Protein AF-A0A842NXV5-F1 (afdb_monomer)

Structure (mmCIF, N/CA/C/O backbone):
data_AF-A0A842NXV5-F1
#
_entry.id   AF-A0A842NXV5-F1
#
loop_
_atom_site.group_PDB
_atom_site.id
_atom_site.type_symbol
_atom_site.label_atom_id
_atom_site.label_alt_id
_atom_site.label_comp_id
_atom_site.label_asym_id
_atom_site.label_entity_id
_atom_site.label_seq_id
_atom_site.pdbx_PDB_ins_code
_atom_site.Cartn_x
_atom_site.Cartn_y
_atom_site.Cartn_z
_atom_site.occupancy
_atom_site.B_iso_or_equiv
_atom_site.auth_seq_id
_atom_site.auth_comp_id
_atom_site.auth_asym_id
_atom_site.auth_atom_id
_atom_site.pdbx_PDB_model_num
ATOM 1 N N . MET A 1 1 ? -36.072 -7.459 18.109 1.00 32.50 1 MET A N 1
ATOM 2 C CA . MET A 1 1 ? -36.146 -6.888 19.470 1.00 32.50 1 MET A CA 1
ATOM 3 C C . MET A 1 1 ? -34.776 -7.050 20.112 1.00 32.50 1 MET A C 1
ATOM 5 O O . MET A 1 1 ? -34.122 -8.036 19.777 1.00 32.50 1 MET A O 1
ATOM 9 N N . PRO A 1 2 ? -34.285 -6.100 20.929 1.00 41.03 2 PRO A N 1
ATOM 10 C CA . PRO A 1 2 ? -33.062 -6.326 21.695 1.00 41.03 2 PRO A CA 1
ATOM 11 C C . PRO A 1 2 ? -33.251 -7.568 22.579 1.00 41.03 2 PRO A C 1
ATOM 13 O O . PRO A 1 2 ? -34.332 -7.779 23.116 1.00 41.03 2 PRO A O 1
ATOM 16 N N . TYR A 1 3 ? -32.228 -8.421 22.667 1.00 49.12 3 TYR A N 1
ATOM 17 C CA . TYR A 1 3 ? -32.313 -9.693 23.404 1.00 49.12 3 TYR A CA 1
ATOM 18 C C . TYR A 1 3 ? -32.419 -9.480 24.926 1.00 49.12 3 TYR A C 1
ATOM 20 O O . TYR A 1 3 ? -32.869 -10.362 25.647 1.00 49.12 3 TYR A O 1
ATOM 28 N N . TYR A 1 4 ? -32.035 -8.289 25.397 1.00 58.66 4 TYR A N 1
ATOM 29 C CA . TYR A 1 4 ? -32.171 -7.840 26.776 1.00 58.66 4 TYR A CA 1
ATOM 30 C C . TYR A 1 4 ? -32.643 -6.386 26.785 1.00 58.66 4 TYR A C 1
ATOM 32 O O . TYR A 1 4 ? -32.104 -5.554 26.051 1.00 58.66 4 TYR A O 1
ATOM 40 N N . GLU A 1 5 ? -33.631 -6.092 27.621 1.00 61.38 5 GLU A N 1
ATOM 41 C CA . GLU A 1 5 ? -34.022 -4.736 27.987 1.00 61.38 5 GLU A CA 1
ATOM 42 C C . GLU A 1 5 ? -33.344 -4.414 29.320 1.00 61.38 5 GLU A C 1
ATOM 44 O O . GLU A 1 5 ? -33.397 -5.205 30.261 1.00 61.38 5 GLU A O 1
ATOM 49 N N . VAL A 1 6 ? -32.616 -3.301 29.369 1.00 71.56 6 VAL A N 1
ATOM 50 C CA . VAL A 1 6 ? -31.859 -2.882 30.552 1.00 71.56 6 VAL A CA 1
ATOM 51 C C . VAL A 1 6 ? -32.364 -1.514 30.964 1.00 71.56 6 VAL A C 1
ATOM 53 O O . VAL A 1 6 ? -32.453 -0.613 30.128 1.00 71.56 6 VAL A O 1
ATOM 56 N N . ASN A 1 7 ? -32.679 -1.369 32.248 1.00 79.19 7 ASN A N 1
ATOM 57 C CA . ASN A 1 7 ? -33.061 -0.082 32.809 1.00 79.19 7 ASN A CA 1
ATOM 58 C C . ASN A 1 7 ? -31.899 0.919 32.677 1.00 79.19 7 ASN A C 1
ATOM 60 O O . ASN A 1 7 ? -30.731 0.507 32.719 1.00 79.19 7 ASN A O 1
ATOM 64 N N . PRO A 1 8 ? -32.193 2.223 32.535 1.00 76.81 8 PRO A N 1
ATOM 65 C CA . PRO A 1 8 ? -31.183 3.261 32.674 1.00 76.81 8 PRO A CA 1
ATOM 66 C C . PRO A 1 8 ? -30.427 3.084 33.994 1.00 76.81 8 PRO A C 1
ATOM 68 O O . PRO A 1 8 ? -31.028 2.791 35.025 1.00 76.81 8 PRO A O 1
ATOM 71 N N . ILE A 1 9 ? -29.105 3.224 33.945 1.00 81.88 9 ILE A N 1
ATOM 72 C CA . ILE A 1 9 ? -28.262 3.201 35.140 1.00 81.88 9 ILE A CA 1
ATOM 73 C C . ILE A 1 9 ? -28.223 4.629 35.679 1.00 81.88 9 ILE A C 1
ATOM 75 O O . ILE A 1 9 ? -27.784 5.529 34.959 1.00 81.88 9 ILE A O 1
ATOM 79 N N . ASP A 1 10 ? -28.676 4.828 36.915 1.00 85.38 10 ASP A N 1
ATOM 80 C CA . ASP A 1 10 ? -28.649 6.141 37.559 1.00 85.38 10 ASP A CA 1
ATOM 81 C C . ASP A 1 10 ? -27.212 6.662 37.712 1.00 85.38 10 ASP A C 1
ATOM 83 O O . ASP A 1 10 ? -26.263 5.888 37.911 1.00 85.38 10 ASP A O 1
ATOM 87 N N . GLU A 1 11 ? -27.045 7.986 37.633 1.00 84.38 11 GLU A N 1
ATOM 88 C CA . GLU A 1 11 ? -25.764 8.626 37.948 1.00 84.38 11 GLU A CA 1
ATOM 89 C C . GLU A 1 11 ? -25.343 8.288 39.388 1.00 84.38 11 GLU A C 1
ATOM 91 O O . GLU A 1 11 ? -26.180 8.092 40.267 1.00 84.38 11 GLU A O 1
ATOM 96 N N . ASP A 1 12 ? -24.034 8.156 39.613 1.00 86.75 12 ASP A N 1
ATOM 97 C CA . ASP A 1 12 ? -23.433 7.839 40.918 1.00 86.75 12 ASP A CA 1
ATOM 98 C C . ASP A 1 12 ? -23.903 6.530 41.591 1.00 86.75 12 ASP A C 1
ATOM 100 O O . ASP A 1 12 ? -23.511 6.230 42.718 1.00 86.75 12 ASP A O 1
ATOM 104 N N . SER A 1 13 ? -24.646 5.676 40.879 1.00 92.12 13 SER A N 1
ATOM 105 C CA . SER A 1 13 ? -25.079 4.351 41.353 1.00 92.12 13 SER A CA 1
ATOM 106 C C . SER A 1 13 ? -23.924 3.394 41.663 1.00 92.12 13 SER A C 1
ATOM 108 O O . SER A 1 13 ? -24.072 2.449 42.437 1.00 92.12 13 SER A O 1
ATOM 110 N N . THR A 1 14 ? -22.754 3.604 41.059 1.00 91.62 14 THR A N 1
ATOM 111 C CA . THR A 1 14 ? -21.526 2.869 41.370 1.00 91.62 14 THR A CA 1
ATOM 112 C C . THR A 1 14 ? -20.341 3.820 41.341 1.00 91.62 14 THR A C 1
ATOM 114 O O . THR A 1 14 ? -20.020 4.395 40.302 1.00 91.62 14 THR A O 1
ATOM 117 N N . ILE A 1 15 ? -19.644 3.933 42.472 1.00 91.75 15 ILE A N 1
ATOM 118 C CA . ILE A 1 15 ? -18.455 4.775 42.612 1.00 91.75 15 ILE A CA 1
ATOM 119 C C . ILE A 1 15 ? -17.254 3.887 42.935 1.00 91.75 15 ILE A C 1
ATOM 121 O O . ILE A 1 15 ? -17.253 3.151 43.920 1.00 91.75 15 ILE A O 1
ATOM 125 N N . ILE A 1 16 ? -16.204 3.980 42.117 1.00 92.88 16 ILE A N 1
ATOM 126 C CA . ILE A 1 16 ? -14.929 3.290 42.343 1.00 92.88 16 ILE A CA 1
ATOM 127 C C . ILE A 1 16 ? -13.844 4.341 42.566 1.00 92.88 16 ILE A C 1
ATOM 129 O O . ILE A 1 16 ? -13.545 5.128 41.670 1.00 92.88 16 ILE A O 1
ATOM 133 N N . GLN A 1 17 ? -13.229 4.338 43.750 1.00 93.00 17 GLN A N 1
ATOM 134 C CA . GLN A 1 17 ? -12.147 5.259 44.104 1.00 93.00 17 GLN A CA 1
ATOM 135 C C . GLN A 1 17 ? -10.808 4.520 44.197 1.00 93.00 17 GLN A C 1
ATOM 137 O O . GLN A 1 17 ? -10.674 3.539 44.926 1.00 93.00 17 GLN A O 1
ATOM 142 N N . LEU A 1 18 ? -9.796 5.009 43.476 1.00 90.19 18 LEU A N 1
ATOM 143 C CA . LEU A 1 18 ? -8.433 4.474 43.512 1.00 90.19 18 LEU A CA 1
ATOM 144 C C . LEU A 1 18 ? -7.523 5.435 44.285 1.00 90.19 18 LEU A C 1
ATOM 146 O O . LEU A 1 18 ? -7.205 6.514 43.798 1.00 90.19 18 LEU A O 1
ATOM 150 N N . GLN A 1 19 ? -7.085 5.042 45.484 1.00 88.12 19 GLN A N 1
ATOM 151 C CA . GLN A 1 19 ? -6.300 5.913 46.375 1.00 88.12 19 GLN A CA 1
ATOM 152 C C . GLN A 1 19 ? -4.795 5.929 46.070 1.00 88.12 19 GLN A C 1
ATOM 154 O O . GLN A 1 19 ? -4.099 6.885 46.400 1.00 88.12 19 GLN A O 1
ATOM 159 N N . ARG A 1 20 ? -4.267 4.857 45.471 1.00 89.00 20 ARG A N 1
ATOM 160 C CA . ARG A 1 20 ? -2.838 4.713 45.165 1.00 89.00 20 ARG A CA 1
ATOM 161 C C . ARG A 1 20 ? -2.667 4.273 43.721 1.00 89.00 20 ARG A C 1
ATOM 163 O O . ARG A 1 20 ? -2.910 3.116 43.383 1.00 89.00 20 ARG A O 1
ATOM 170 N N . LEU A 1 21 ? -2.244 5.203 42.873 1.00 88.69 21 LEU A N 1
ATOM 171 C CA . LEU A 1 21 ? -1.919 4.925 41.480 1.00 88.69 21 LEU A CA 1
ATOM 172 C C . LEU A 1 21 ? -0.429 4.606 41.357 1.00 88.69 21 LEU A C 1
ATOM 174 O O . LEU A 1 21 ? 0.414 5.282 41.935 1.00 88.69 21 LEU A O 1
ATOM 178 N N . ARG A 1 22 ? -0.101 3.582 40.564 1.00 89.19 22 ARG A N 1
ATOM 179 C CA . ARG A 1 22 ? 1.293 3.260 40.199 1.00 89.19 22 ARG A CA 1
ATOM 180 C C . ARG A 1 22 ? 1.882 4.238 39.176 1.00 89.19 22 ARG A C 1
ATOM 182 O O . ARG A 1 22 ? 3.051 4.129 38.833 1.00 89.19 22 ARG A O 1
ATOM 189 N N . LEU A 1 23 ? 1.051 5.130 38.645 1.00 86.31 23 LEU A N 1
ATOM 190 C CA . LEU A 1 23 ? 1.380 6.075 37.591 1.00 86.31 23 LEU A CA 1
ATOM 191 C C . LEU A 1 23 ? 1.097 7.486 38.096 1.00 86.31 23 LEU A C 1
ATOM 193 O O . LEU A 1 23 ? 0.057 7.728 38.711 1.00 86.31 23 LEU A O 1
ATOM 197 N N . THR A 1 24 ? 1.998 8.411 37.791 1.00 88.94 24 THR A N 1
ATOM 198 C CA . THR A 1 24 ? 1.787 9.836 38.040 1.00 88.94 24 THR A CA 1
ATOM 199 C C . THR A 1 24 ? 0.806 10.393 37.013 1.00 88.94 24 THR A C 1
ATOM 201 O O . THR A 1 24 ? 0.945 10.149 35.810 1.00 88.94 24 THR A O 1
ATOM 204 N N . ILE A 1 25 ? -0.184 11.155 37.472 1.00 89.56 25 ILE A N 1
ATOM 205 C CA . ILE A 1 25 ? -1.100 11.871 36.584 1.00 89.56 25 ILE A CA 1
ATOM 206 C C . ILE A 1 25 ? -0.364 13.102 36.054 1.00 89.56 25 ILE A C 1
ATOM 208 O O . ILE A 1 25 ? -0.062 14.024 36.804 1.00 89.56 25 ILE A O 1
ATOM 212 N N . THR A 1 26 ? -0.054 13.088 34.763 1.00 92.69 26 THR A N 1
ATOM 213 C CA . THR A 1 26 ? 0.571 14.193 34.026 1.00 92.69 26 THR A CA 1
ATOM 214 C C . THR A 1 26 ? -0.317 14.572 32.844 1.00 92.69 26 THR A C 1
ATOM 216 O O . THR A 1 26 ? -1.120 13.751 32.390 1.00 92.69 26 THR A O 1
ATOM 219 N N . ASP A 1 27 ? -0.153 15.778 32.299 1.00 91.88 27 ASP A N 1
ATOM 220 C CA . ASP A 1 27 ? -0.907 16.223 31.115 1.00 91.88 27 ASP A CA 1
ATOM 221 C C . ASP A 1 27 ? -0.693 15.302 29.905 1.00 91.88 27 ASP A C 1
ATOM 223 O O . ASP A 1 27 ? -1.620 15.027 29.141 1.00 91.88 27 ASP A O 1
ATOM 227 N N . GLU A 1 28 ? 0.516 14.757 29.760 1.00 92.75 28 GLU A N 1
ATOM 228 C CA . GLU A 1 28 ? 0.835 13.772 28.727 1.00 92.75 28 GLU A CA 1
ATOM 229 C C . GLU A 1 28 ? 0.029 12.479 28.916 1.00 92.75 28 GLU A C 1
ATOM 231 O O . GLU A 1 28 ? -0.646 12.027 27.988 1.00 92.75 28 GLU A O 1
ATOM 236 N N . ASN A 1 29 ? 0.019 11.918 30.130 1.00 90.94 29 ASN A N 1
ATOM 237 C CA . ASN A 1 29 ? -0.738 10.703 30.436 1.00 90.94 29 ASN A CA 1
ATOM 238 C C . ASN A 1 29 ? -2.251 10.919 30.288 1.00 90.94 29 ASN A C 1
ATOM 240 O O . ASN A 1 29 ? -2.953 10.037 29.790 1.00 90.94 29 ASN A O 1
ATOM 244 N N . LEU A 1 30 ? -2.756 12.100 30.659 1.00 92.31 30 LEU A N 1
ATOM 245 C CA . LEU A 1 30 ? -4.150 12.486 30.436 1.00 92.31 30 LEU A CA 1
ATOM 246 C C . LEU A 1 30 ? -4.474 12.592 28.944 1.00 92.31 30 LEU A C 1
ATOM 248 O O . LEU A 1 30 ? -5.519 12.107 28.515 1.00 92.31 30 LEU A O 1
ATOM 252 N N . SER A 1 31 ? -3.576 13.157 28.135 1.00 92.81 31 SER A N 1
ATOM 253 C CA . SER A 1 31 ? -3.732 13.233 26.678 1.00 92.81 31 SER A CA 1
ATOM 254 C C . SER A 1 31 ? -3.732 11.846 26.021 1.00 92.81 31 SER A C 1
ATOM 256 O O . SER A 1 31 ? -4.552 11.565 25.139 1.00 92.81 31 SER A O 1
ATOM 258 N N . ILE A 1 32 ? -2.867 10.937 26.480 1.00 92.19 32 ILE A N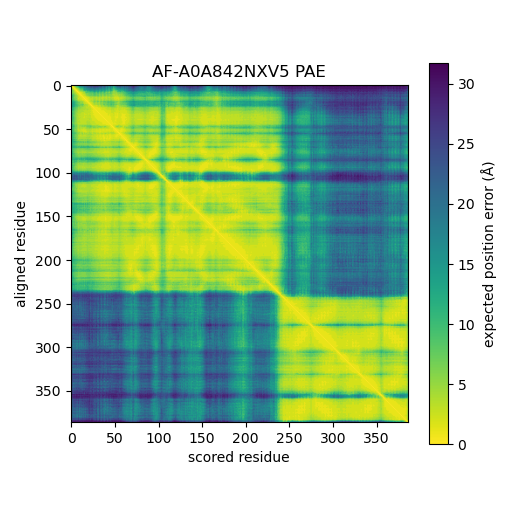 1
ATOM 259 C CA . ILE A 1 32 ? -2.834 9.540 26.027 1.00 92.19 32 ILE A CA 1
ATOM 260 C C . ILE A 1 32 ? -4.136 8.827 26.404 1.00 92.19 32 ILE A C 1
ATOM 262 O O . ILE A 1 32 ? -4.766 8.209 25.542 1.00 92.19 32 ILE A O 1
ATOM 266 N N . LEU A 1 33 ? -4.576 8.949 27.661 1.00 93.25 33 LEU A N 1
ATOM 267 C CA . LEU A 1 33 ? -5.825 8.359 28.143 1.00 93.25 33 LEU A CA 1
ATOM 268 C C . LEU A 1 33 ? -7.027 8.896 27.365 1.00 93.25 33 LEU A C 1
ATOM 270 O O . LEU A 1 33 ? -7.859 8.120 26.899 1.00 93.25 33 LEU A O 1
ATOM 274 N N . LYS A 1 34 ? -7.091 10.214 27.164 1.00 95.50 34 LYS A N 1
ATOM 275 C CA . LYS A 1 34 ? -8.121 10.881 26.369 1.00 95.50 34 LYS A CA 1
ATOM 276 C C . LYS A 1 34 ? -8.190 10.289 24.963 1.00 95.50 34 LYS A C 1
ATOM 278 O O . LYS A 1 34 ? -9.240 9.789 24.564 1.00 95.50 34 LYS A O 1
ATOM 283 N N . ASN A 1 35 ? -7.068 10.253 24.242 1.00 94.06 35 ASN A N 1
ATOM 284 C CA . ASN A 1 35 ? -7.000 9.656 22.906 1.00 94.06 35 ASN A CA 1
ATOM 285 C C . ASN A 1 35 ? -7.408 8.175 22.905 1.00 94.06 35 ASN A C 1
ATOM 287 O O . ASN A 1 35 ? -8.124 7.724 22.004 1.00 94.06 35 ASN A O 1
ATOM 291 N N . HIS A 1 36 ? -6.974 7.411 23.910 1.00 94.19 36 HIS A N 1
ATOM 292 C CA . HIS A 1 36 ? -7.334 6.006 24.061 1.00 94.19 36 HIS A CA 1
ATOM 293 C C . HIS A 1 36 ? -8.846 5.830 24.235 1.00 94.19 36 HIS A C 1
ATOM 295 O O . HIS A 1 36 ? -9.450 5.069 23.483 1.00 94.19 36 HIS A O 1
ATOM 301 N N . LEU A 1 37 ? -9.482 6.561 25.152 1.00 95.81 37 LEU A N 1
ATOM 302 C CA . LEU A 1 37 ? -10.923 6.474 25.406 1.00 95.81 37 LEU A CA 1
ATOM 303 C C . LEU A 1 37 ? -11.742 6.928 24.191 1.00 95.81 37 LEU A C 1
ATOM 305 O O . LEU A 1 37 ? -12.663 6.225 23.770 1.00 95.81 37 LEU A O 1
ATOM 309 N N . GLN A 1 38 ? -11.364 8.058 23.584 1.00 95.88 38 GLN A N 1
ATOM 310 C CA . GLN A 1 38 ? -12.051 8.620 22.419 1.00 95.88 38 GLN A CA 1
ATOM 311 C C . GLN A 1 38 ? -12.023 7.694 21.203 1.00 95.88 38 GLN A C 1
ATOM 313 O O . GLN A 1 38 ? -12.990 7.665 20.442 1.00 95.88 38 GLN A O 1
ATOM 318 N N . SER A 1 39 ? -10.925 6.957 21.007 1.00 94.81 39 SER A N 1
ATOM 319 C CA . SER A 1 39 ? -10.775 6.009 19.898 1.00 94.81 39 SER A CA 1
ATOM 320 C C . SER A 1 39 ? -11.359 4.631 20.207 1.00 94.81 39 SER A C 1
ATOM 322 O O . SER A 1 39 ? -12.009 4.035 19.347 1.00 94.81 39 SER A O 1
ATOM 324 N N . THR A 1 40 ? -11.183 4.142 21.438 1.00 95.88 40 THR A N 1
ATOM 325 C CA . THR A 1 40 ? -11.640 2.813 21.869 1.00 95.88 40 THR A CA 1
ATOM 326 C C . THR A 1 40 ? -13.154 2.700 21.868 1.00 95.88 40 THR A C 1
ATOM 328 O O . THR A 1 40 ? -13.707 1.725 21.355 1.00 95.88 40 THR A O 1
ATOM 331 N N . TYR A 1 41 ? -13.817 3.734 22.386 1.00 96.06 41 TYR A N 1
ATOM 332 C CA . TYR A 1 41 ? -15.270 3.799 22.512 1.00 96.06 41 TYR A CA 1
ATOM 333 C C . TYR A 1 41 ? -15.911 4.740 21.488 1.00 96.06 41 TYR A C 1
ATOM 335 O O . TYR A 1 41 ? -17.061 5.142 21.657 1.00 96.06 41 TYR A O 1
ATOM 343 N N . ALA A 1 42 ? -15.197 5.077 20.408 1.00 94.69 42 ALA A N 1
ATOM 344 C CA . ALA A 1 42 ? -15.638 6.038 19.397 1.00 94.69 42 ALA A CA 1
ATOM 345 C C . ALA A 1 42 ? -17.072 5.780 18.906 1.00 94.69 42 ALA A C 1
ATOM 347 O O . ALA A 1 42 ? -17.877 6.702 18.816 1.00 94.69 42 ALA A O 1
ATOM 348 N N . LYS A 1 43 ? -17.425 4.517 18.634 1.00 93.56 43 LYS A N 1
ATOM 349 C CA . LYS A 1 43 ? -18.768 4.153 18.160 1.00 93.56 43 LYS A CA 1
ATOM 350 C C . LYS A 1 43 ? -19.858 4.408 19.204 1.00 93.56 43 LYS A C 1
ATOM 352 O O . LYS A 1 43 ? -20.885 4.988 18.856 1.00 93.56 43 LYS A O 1
ATOM 357 N N . PHE A 1 44 ? -19.613 4.058 20.466 1.00 93.88 44 PHE A N 1
ATOM 358 C CA . PHE A 1 44 ? -20.541 4.333 21.565 1.00 93.88 44 PHE A CA 1
ATOM 359 C C . PHE A 1 44 ? -20.717 5.841 21.773 1.00 93.88 44 PHE A C 1
ATOM 361 O O . PHE A 1 44 ? -21.848 6.329 21.771 1.00 93.88 44 PHE A O 1
ATOM 368 N N . LEU A 1 45 ? -19.607 6.590 21.803 1.00 94.38 45 LEU A N 1
ATOM 369 C CA . LEU A 1 45 ? -19.608 8.054 21.899 1.00 94.38 45 LEU A CA 1
ATOM 370 C C . LEU A 1 45 ? -20.365 8.705 20.727 1.00 94.38 45 LEU A C 1
ATOM 372 O O . LEU A 1 45 ? -21.123 9.651 20.920 1.00 94.38 45 LEU A O 1
ATOM 376 N N . LYS A 1 46 ? -20.203 8.190 19.500 1.00 93.12 46 LYS A N 1
ATOM 377 C CA . LYS A 1 46 ? -20.897 8.695 18.301 1.00 93.12 46 LYS A CA 1
ATOM 378 C C . LYS A 1 46 ? -22.403 8.430 18.343 1.00 93.12 46 LYS A C 1
ATOM 380 O O . LYS A 1 46 ? -23.175 9.286 17.924 1.00 93.12 46 LYS A O 1
ATOM 385 N N . SER A 1 47 ? -22.813 7.263 18.839 1.00 89.69 47 SER A N 1
ATOM 386 C CA . SER A 1 47 ? -24.228 6.887 18.984 1.00 89.69 47 SER A CA 1
ATOM 387 C C . SER A 1 47 ? -24.947 7.591 20.140 1.00 89.69 47 SER A C 1
ATOM 389 O O . SER A 1 47 ? -26.163 7.477 20.240 1.00 89.69 47 SER A O 1
ATOM 391 N N . LYS A 1 48 ? -24.209 8.305 21.004 1.00 85.69 48 LYS A N 1
ATOM 392 C CA . LYS A 1 48 ? -24.696 8.903 22.260 1.00 85.69 48 LYS A CA 1
ATOM 393 C C . LYS A 1 48 ? -25.275 7.896 23.267 1.00 85.69 48 LYS A C 1
ATOM 395 O O . LYS A 1 48 ? -25.903 8.308 24.232 1.00 85.69 48 LYS A O 1
ATOM 400 N N . LEU A 1 49 ? -25.018 6.597 23.083 1.00 84.38 49 LEU A N 1
ATOM 401 C CA . LEU A 1 49 ? -25.351 5.551 24.060 1.00 84.38 49 LEU A CA 1
ATOM 402 C C . LEU A 1 49 ? -24.450 5.600 25.304 1.00 84.38 49 LEU A C 1
ATOM 404 O O . LEU A 1 49 ? -24.786 5.030 26.332 1.00 84.38 49 LEU A O 1
ATOM 408 N N . LEU A 1 50 ? -23.290 6.254 25.197 1.00 88.56 50 LEU A N 1
ATOM 409 C CA . LEU A 1 50 ? -22.327 6.429 26.278 1.00 88.56 50 LEU A CA 1
ATOM 410 C C . LEU A 1 50 ? -21.779 7.854 26.234 1.00 88.56 50 LEU A C 1
ATOM 412 O O . LEU A 1 50 ? -21.374 8.326 25.169 1.00 88.56 50 LEU A O 1
ATOM 416 N N . THR A 1 51 ? -21.692 8.495 27.396 1.00 91.50 51 THR A N 1
ATOM 417 C CA . THR A 1 51 ? -20.932 9.734 27.588 1.00 91.50 51 THR A CA 1
ATOM 418 C C . THR A 1 51 ? -19.762 9.443 28.515 1.00 91.50 51 THR A C 1
ATOM 420 O O . THR A 1 51 ? -19.940 8.830 29.562 1.00 91.50 51 THR A O 1
ATOM 423 N N . ILE A 1 52 ? -18.560 9.875 28.133 1.00 94.12 52 ILE A N 1
ATOM 424 C CA . ILE A 1 52 ? -17.371 9.788 28.986 1.00 94.12 52 ILE A CA 1
ATOM 425 C C . ILE A 1 52 ? -16.912 11.211 29.280 1.00 94.12 52 ILE A C 1
ATOM 427 O O . ILE A 1 52 ? -16.650 11.979 28.351 1.00 94.12 52 ILE A O 1
ATOM 431 N N . LYS A 1 53 ? -16.798 11.543 30.565 1.00 94.12 53 LYS A N 1
ATOM 432 C CA . LYS A 1 53 ? -16.213 12.795 31.047 1.00 94.12 53 LYS A CA 1
ATOM 433 C C . LYS A 1 53 ? -14.802 12.525 31.558 1.00 94.12 53 LYS A C 1
ATOM 435 O O . LYS A 1 53 ? -14.588 11.558 32.285 1.00 94.12 53 LYS A O 1
ATOM 440 N N . LEU A 1 54 ? -13.845 13.364 31.173 1.00 93.25 54 LEU A N 1
ATOM 441 C CA . LEU A 1 54 ? -12.499 13.377 31.748 1.00 93.25 54 LEU A CA 1
ATOM 442 C C . LEU A 1 54 ? -12.263 14.766 32.346 1.00 93.25 54 LEU A C 1
ATOM 444 O O . LEU A 1 54 ? -12.127 15.746 31.615 1.00 93.25 54 LEU A O 1
ATOM 448 N N . GLY A 1 55 ? -12.292 14.858 33.677 1.00 89.06 55 GLY A N 1
ATOM 449 C CA . GLY A 1 55 ? -12.421 16.146 34.360 1.00 89.06 55 GLY A CA 1
ATOM 450 C C . GLY A 1 55 ? -13.748 16.817 33.992 1.00 89.06 55 GLY A C 1
ATOM 451 O O . GLY A 1 55 ? -14.807 16.205 34.110 1.00 89.06 55 GLY A O 1
ATOM 452 N N . LEU A 1 56 ? -13.685 18.057 33.504 1.00 89.25 56 LEU A N 1
ATOM 453 C CA . LEU A 1 56 ? -14.860 18.826 33.070 1.00 89.25 56 LEU A CA 1
ATOM 454 C C . LEU A 1 56 ? -15.214 18.624 31.585 1.00 89.25 56 LEU A C 1
ATOM 456 O O . LEU A 1 56 ? -16.226 19.140 31.114 1.00 89.25 56 LEU A O 1
ATOM 460 N N . GLU A 1 57 ? -14.391 17.900 30.821 1.00 93.75 57 GLU A N 1
ATOM 461 C CA . GLU A 1 57 ? -14.562 17.778 29.374 1.00 93.75 57 GLU A CA 1
ATOM 462 C C . GLU A 1 57 ? -15.361 16.526 28.985 1.00 93.75 57 GLU A C 1
ATOM 464 O O . GLU A 1 57 ? -15.001 15.401 29.337 1.00 93.75 57 GLU A O 1
ATOM 469 N N . ASN A 1 58 ? -16.400 16.714 28.165 1.00 95.19 58 ASN A N 1
ATOM 470 C CA . ASN A 1 58 ? -17.084 15.619 27.479 1.00 95.19 58 ASN A CA 1
ATOM 471 C C . ASN A 1 58 ? -16.245 15.126 26.294 1.00 95.19 58 ASN A C 1
ATOM 473 O O . ASN A 1 58 ? -16.009 15.856 25.324 1.00 95.19 58 ASN A O 1
ATOM 477 N N . LEU A 1 59 ? -15.840 13.859 26.338 1.00 96.06 59 LEU A N 1
ATOM 478 C CA . LEU A 1 59 ? -15.041 13.254 25.285 1.00 96.06 59 LEU A CA 1
ATOM 479 C C . LEU A 1 59 ? -15.860 13.060 24.003 1.00 96.06 59 LEU A C 1
ATOM 481 O O . LEU A 1 59 ? -16.928 12.453 23.995 1.00 96.06 59 LEU A O 1
ATOM 485 N N . LYS A 1 60 ? -15.317 13.544 22.882 1.00 95.44 60 LYS A N 1
ATOM 486 C CA . LYS A 1 60 ? -15.892 13.346 21.541 1.00 95.44 60 LYS A CA 1
ATOM 487 C C . LYS A 1 60 ? -15.356 12.075 20.886 1.00 95.44 60 LYS A C 1
ATOM 489 O O . LYS A 1 60 ? -14.207 11.705 21.105 1.00 95.44 60 LYS A O 1
ATOM 494 N N . SER A 1 61 ? -16.160 11.448 20.030 1.00 94.94 61 SER A N 1
ATOM 495 C CA . SER A 1 61 ? -15.741 10.294 19.225 1.00 94.94 61 SER A CA 1
ATOM 496 C C . SER A 1 61 ? -14.545 10.627 18.323 1.00 94.94 61 SER A C 1
ATOM 498 O O . SER A 1 61 ? -14.623 11.558 17.521 1.00 94.94 61 SER A O 1
ATOM 500 N N . LEU A 1 62 ? -13.496 9.801 18.365 1.00 92.88 62 LEU A N 1
ATOM 501 C CA . LEU A 1 62 ? -12.353 9.870 17.451 1.00 92.88 62 LEU A CA 1
ATOM 502 C C . LEU A 1 62 ? -12.377 8.677 16.483 1.00 92.88 62 LEU A C 1
ATOM 504 O O . LEU A 1 62 ? -12.140 7.539 16.880 1.00 92.88 62 LEU A O 1
ATOM 508 N N . THR A 1 63 ? -12.662 8.935 15.203 1.00 89.88 63 THR A N 1
ATOM 509 C CA . THR A 1 63 ? -12.726 7.899 14.150 1.00 89.88 63 THR A CA 1
ATOM 510 C C . THR A 1 63 ? -11.596 8.052 13.136 1.00 89.88 63 THR A C 1
ATOM 512 O O . THR A 1 63 ? -11.043 9.136 12.974 1.00 89.88 63 THR A O 1
ATOM 515 N N . PHE A 1 64 ? -11.261 6.963 12.439 1.00 89.19 64 PHE A N 1
ATOM 516 C CA . PHE A 1 64 ? -10.112 6.904 11.522 1.00 89.19 64 PHE A CA 1
ATOM 517 C C . PHE A 1 64 ? -10.508 6.730 10.050 1.00 89.19 64 PHE A C 1
ATOM 519 O O . PHE A 1 64 ? -9.635 6.561 9.188 1.00 89.19 64 PHE A O 1
ATOM 526 N N . GLU A 1 65 ? -11.809 6.738 9.765 1.00 85.56 65 GLU A N 1
ATOM 527 C CA . GLU A 1 65 ? -12.370 6.576 8.428 1.00 85.56 65 GLU A CA 1
ATOM 528 C C . GLU A 1 65 ? -12.110 7.838 7.601 1.00 85.56 65 GLU A C 1
ATOM 530 O O . GLU A 1 65 ? -12.697 8.891 7.828 1.00 85.56 65 GLU A O 1
ATOM 535 N N . ASN A 1 66 ? -11.193 7.738 6.642 1.00 88.06 66 ASN A N 1
ATOM 536 C CA . ASN A 1 66 ? -10.860 8.833 5.737 1.00 88.06 66 ASN A CA 1
ATOM 537 C C . ASN A 1 66 ? -10.464 8.253 4.377 1.00 88.06 66 ASN A C 1
ATOM 539 O O . ASN A 1 66 ? -9.283 8.030 4.098 1.00 88.06 66 ASN A O 1
ATOM 543 N N . TRP A 1 67 ? -11.475 7.916 3.580 1.00 92.69 67 TRP A N 1
ATOM 544 C CA . TRP A 1 67 ? -11.343 7.143 2.347 1.00 92.69 67 TRP A CA 1
ATOM 545 C C . TRP A 1 67 ? -11.102 8.016 1.121 1.00 92.69 67 TRP A C 1
ATOM 547 O O . TRP A 1 67 ? -11.686 9.093 1.003 1.00 92.69 67 TRP A O 1
ATOM 557 N N . SER A 1 68 ? -10.292 7.515 0.193 1.00 92.69 68 SER A N 1
ATOM 558 C CA . SER A 1 68 ? -10.213 7.992 -1.189 1.00 92.69 68 SER A CA 1
ATOM 559 C C . SER A 1 68 ? -11.107 7.132 -2.089 1.00 92.69 68 SER A C 1
ATOM 561 O O . SER A 1 68 ? -11.255 5.934 -1.844 1.00 92.69 68 SER A O 1
ATOM 563 N N . TYR A 1 69 ? -11.651 7.718 -3.157 1.00 95.19 69 TYR A N 1
ATOM 564 C CA . TYR A 1 69 ? -12.635 7.082 -4.045 1.00 95.19 69 TYR A CA 1
ATOM 565 C C . TYR A 1 69 ? -12.201 7.065 -5.520 1.00 95.19 69 TYR A C 1
ATOM 567 O O . TYR A 1 69 ? -12.910 7.592 -6.378 1.00 95.19 69 TYR A O 1
ATOM 575 N N . PRO A 1 70 ? -11.031 6.492 -5.858 1.00 93.25 70 PRO A N 1
ATOM 576 C CA . PRO A 1 70 ? -10.634 6.374 -7.255 1.00 93.25 70 PRO A CA 1
ATOM 577 C C . PRO A 1 70 ? -11.692 5.569 -8.041 1.00 93.25 70 PRO A C 1
ATOM 579 O O . PRO A 1 70 ? -12.061 4.490 -7.573 1.00 93.25 70 PRO A O 1
ATOM 582 N N . PRO A 1 71 ? -12.173 6.049 -9.208 1.00 89.81 71 PRO A N 1
ATOM 583 C CA . PRO A 1 71 ? -13.318 5.477 -9.924 1.00 89.81 71 PRO A CA 1
ATOM 584 C C . PRO A 1 71 ? -13.206 3.974 -10.182 1.00 89.81 71 PRO A C 1
ATOM 586 O O . PRO A 1 71 ? -14.165 3.238 -9.970 1.00 89.81 71 PRO A O 1
ATOM 589 N N . ASP A 1 72 ? -12.011 3.512 -10.550 1.00 90.62 72 ASP A N 1
ATOM 590 C CA . ASP A 1 72 ? -11.757 2.099 -10.843 1.00 90.62 72 ASP A CA 1
ATOM 591 C C . ASP A 1 72 ? -11.498 1.258 -9.584 1.00 90.62 72 ASP A C 1
ATOM 593 O O . ASP A 1 72 ? -11.518 0.035 -9.641 1.00 90.62 72 ASP A O 1
ATOM 597 N N . PHE A 1 73 ? -11.229 1.877 -8.431 1.00 94.38 73 PHE A N 1
ATOM 598 C CA . PHE A 1 73 ? -10.803 1.172 -7.217 1.00 94.38 73 PHE A CA 1
ATOM 599 C C . PHE A 1 73 ? -11.464 1.736 -5.957 1.00 94.38 73 PHE A C 1
ATOM 601 O O . PHE A 1 73 ? -10.794 2.073 -4.976 1.00 94.38 73 PHE A O 1
ATOM 608 N N . LEU A 1 74 ? -12.793 1.828 -5.989 1.00 95.25 74 LEU A N 1
ATOM 609 C CA . LEU A 1 74 ? -13.592 2.284 -4.857 1.00 95.25 74 LEU A CA 1
ATOM 610 C C . LEU A 1 74 ? -13.303 1.457 -3.584 1.00 95.25 74 LEU A C 1
ATOM 612 O O . LEU A 1 74 ? -12.947 0.270 -3.660 1.00 95.25 74 LEU A O 1
ATOM 616 N N . PRO A 1 75 ? -13.477 2.049 -2.390 1.00 96.62 75 PRO A N 1
ATOM 617 C CA . PRO A 1 75 ? -13.543 1.275 -1.163 1.00 96.62 75 PRO A CA 1
ATOM 618 C C . PRO A 1 75 ? -14.693 0.266 -1.235 1.00 96.62 75 PRO A C 1
ATOM 620 O O . PRO A 1 75 ? -15.764 0.566 -1.771 1.00 96.62 75 PRO A O 1
ATOM 623 N N . HIS A 1 76 ? -14.479 -0.914 -0.667 1.00 97.44 76 HIS A N 1
ATOM 624 C CA . HIS A 1 76 ? -15.489 -1.964 -0.590 1.00 97.44 76 HIS A CA 1
ATOM 625 C C . HIS A 1 76 ? -15.922 -2.180 0.857 1.00 97.44 76 HIS A C 1
ATOM 627 O O . HIS A 1 76 ? -15.083 -2.186 1.758 1.00 97.44 76 HIS A O 1
ATOM 633 N N . ARG A 1 77 ? -17.226 -2.383 1.054 1.00 97.94 77 ARG A N 1
ATOM 634 C CA . ARG A 1 77 ? -17.834 -2.870 2.292 1.00 97.94 77 ARG A CA 1
ATOM 635 C C . ARG A 1 77 ? -18.268 -4.308 2.066 1.00 97.94 77 ARG A C 1
ATOM 637 O O . ARG A 1 77 ? -19.210 -4.555 1.322 1.00 97.94 77 ARG A O 1
ATOM 644 N N . TYR A 1 78 ? -17.594 -5.235 2.716 1.00 98.06 78 TYR A N 1
ATOM 645 C CA . TYR A 1 78 ? -17.961 -6.639 2.744 1.00 98.06 78 TYR A CA 1
ATOM 646 C C . TYR A 1 78 ? -18.824 -6.897 3.967 1.00 98.06 78 TYR A C 1
ATOM 648 O O . TYR A 1 78 ? -18.479 -6.427 5.048 1.00 98.06 78 TYR A O 1
ATOM 656 N N . HIS A 1 79 ? -19.915 -7.635 3.818 1.00 97.69 79 HIS A N 1
ATOM 657 C CA . HIS A 1 79 ? -20.764 -8.015 4.943 1.00 97.69 79 HIS A CA 1
ATOM 658 C C . HIS A 1 79 ? -21.195 -9.475 4.827 1.00 97.69 79 HIS A C 1
ATOM 660 O O . HIS A 1 79 ? -21.485 -9.958 3.733 1.00 97.69 79 HIS A O 1
ATOM 666 N N . GLY A 1 80 ? -21.239 -10.176 5.954 1.00 96.62 80 GLY A N 1
ATOM 667 C CA . GLY A 1 80 ? -21.472 -11.615 5.977 1.00 96.62 80 GLY A CA 1
ATOM 668 C C . GLY A 1 80 ? -21.330 -12.201 7.371 1.00 96.62 80 GLY A C 1
ATOM 669 O O . GLY A 1 80 ? -21.454 -11.489 8.369 1.00 96.62 80 GLY A O 1
ATOM 670 N N . ARG A 1 81 ? -21.061 -13.506 7.437 1.00 96.00 81 ARG A N 1
ATOM 671 C CA . ARG A 1 81 ? -20.877 -14.232 8.697 1.00 96.00 81 ARG A CA 1
ATOM 672 C C . ARG A 1 81 ? -19.634 -15.117 8.661 1.00 96.00 81 ARG A C 1
ATOM 674 O O . ARG A 1 81 ? -19.180 -15.520 7.592 1.00 96.00 81 ARG A O 1
ATOM 681 N N . ILE A 1 82 ? -19.091 -15.403 9.839 1.00 94.75 82 ILE A N 1
ATOM 682 C CA . ILE A 1 82 ? -18.135 -16.490 10.066 1.00 94.75 82 ILE A CA 1
ATOM 683 C C . ILE A 1 82 ? -18.862 -17.570 10.852 1.00 94.75 82 ILE A C 1
ATOM 685 O O . ILE A 1 82 ? -19.428 -17.290 11.910 1.00 94.75 82 ILE A O 1
ATOM 689 N N . ILE A 1 83 ? -18.814 -18.799 10.344 1.00 90.00 83 ILE A N 1
ATOM 690 C CA . ILE A 1 83 ? -19.380 -19.969 11.011 1.00 90.00 83 ILE A CA 1
ATOM 691 C C . ILE A 1 83 ? -18.230 -20.900 11.404 1.00 90.00 83 ILE A C 1
ATOM 693 O O . ILE A 1 83 ? -17.480 -21.397 10.557 1.00 90.00 83 ILE A O 1
ATOM 697 N N . THR A 1 84 ? -18.085 -21.132 12.706 1.00 88.19 84 THR A N 1
ATOM 698 C CA . THR A 1 84 ? -17.115 -22.070 13.287 1.00 88.19 84 THR A CA 1
ATOM 699 C C . THR A 1 84 ? -17.847 -23.173 14.046 1.00 88.19 84 THR A C 1
ATOM 701 O O . THR A 1 84 ? -18.915 -22.892 14.578 1.00 88.19 84 THR A O 1
ATOM 704 N N . PRO A 1 85 ? -17.292 -24.395 14.145 1.00 86.31 85 PRO A N 1
ATOM 705 C CA . PRO A 1 85 ? -17.933 -25.479 14.896 1.00 86.31 85 PRO A CA 1
ATOM 706 C C . PRO A 1 85 ? -18.153 -25.151 16.380 1.00 86.31 85 PRO A C 1
ATOM 708 O O . PRO A 1 85 ? -19.173 -25.528 16.941 1.00 86.31 85 PRO A O 1
ATOM 711 N N . ASP A 1 86 ? -17.212 -24.423 16.987 1.00 86.75 86 ASP A N 1
ATOM 712 C CA . ASP A 1 86 ? -17.134 -24.259 18.445 1.00 86.75 86 ASP A CA 1
ATOM 713 C C . ASP A 1 86 ? -17.875 -23.021 18.980 1.00 86.75 86 ASP A C 1
ATOM 715 O O . ASP A 1 86 ? -17.945 -22.815 20.189 1.00 86.75 86 ASP A O 1
ATOM 719 N N . PHE A 1 87 ? -18.394 -22.162 18.097 1.00 88.81 87 PHE A N 1
ATOM 720 C CA . PHE A 1 87 ? -18.970 -20.873 18.486 1.00 88.81 87 PHE A CA 1
ATOM 721 C C . PHE A 1 87 ? -20.196 -20.510 17.662 1.00 88.81 87 PHE A C 1
ATOM 723 O O . PHE A 1 87 ? -20.327 -20.897 16.500 1.00 88.81 87 PHE A O 1
ATOM 730 N N . ASN A 1 88 ? -21.040 -19.664 18.251 1.00 90.12 88 ASN A N 1
ATOM 731 C CA . ASN A 1 88 ? -22.162 -19.064 17.551 1.00 90.12 88 ASN A CA 1
ATOM 732 C C . ASN A 1 88 ? -21.693 -18.195 16.368 1.00 90.12 88 ASN A C 1
ATOM 734 O O . ASN A 1 88 ? -20.601 -17.614 16.418 1.00 90.12 88 ASN A O 1
ATOM 738 N N . PRO A 1 89 ? -22.500 -18.094 15.291 1.00 92.12 89 PRO A N 1
ATOM 739 C CA . PRO A 1 89 ? -22.133 -17.318 14.114 1.00 92.12 89 PRO A CA 1
ATOM 740 C C . PRO A 1 89 ? -21.787 -15.868 14.459 1.00 92.12 89 PRO A C 1
ATOM 742 O O . PRO A 1 89 ? -22.555 -15.171 15.120 1.00 92.12 89 PRO A O 1
ATOM 745 N N . VAL A 1 90 ? -20.645 -15.404 13.957 1.00 96.12 90 VAL A N 1
ATOM 746 C CA . VAL A 1 90 ? -20.183 -14.023 14.139 1.00 96.12 90 VAL A CA 1
ATOM 747 C C . VAL A 1 90 ? -20.544 -13.212 12.905 1.00 96.12 90 VAL A C 1
ATOM 749 O O . VAL A 1 90 ? -20.174 -13.578 11.789 1.00 96.12 90 VAL A O 1
ATOM 752 N N . GLU A 1 91 ? -21.244 -12.098 13.095 1.00 97.56 91 GLU A N 1
ATOM 753 C CA . GLU A 1 91 ? -21.486 -11.126 12.034 1.00 97.56 91 GLU A CA 1
ATOM 754 C C . GLU A 1 91 ? -20.208 -10.347 11.741 1.00 97.56 91 GLU A C 1
ATOM 756 O O . GLU A 1 91 ? -19.509 -9.888 12.649 1.00 97.56 91 GLU A O 1
ATOM 761 N N . VAL A 1 92 ? -19.909 -10.191 10.455 1.00 97.94 92 VAL A N 1
ATOM 762 C CA . VAL A 1 92 ? -18.686 -9.551 9.986 1.00 97.94 92 VAL A CA 1
ATOM 763 C C . VAL A 1 92 ? -19.032 -8.443 9.015 1.00 97.94 92 VAL A C 1
ATOM 765 O O . VAL A 1 92 ? -19.692 -8.677 8.003 1.00 97.94 92 VAL A O 1
ATOM 768 N N . GLU A 1 93 ? -18.512 -7.252 9.287 1.00 98.31 93 GLU A N 1
ATOM 769 C CA . GLU A 1 93 ? -18.425 -6.165 8.321 1.00 98.31 93 GLU A CA 1
ATOM 770 C C . GLU A 1 93 ? -16.957 -5.778 8.136 1.00 98.31 93 GLU A C 1
ATOM 772 O O . GLU A 1 93 ? -16.222 -5.590 9.103 1.00 98.31 93 GLU A O 1
ATOM 777 N N . VAL A 1 94 ? -16.509 -5.646 6.890 1.00 98.19 94 VAL A N 1
ATOM 778 C CA . VAL A 1 94 ? -15.148 -5.212 6.570 1.00 98.19 94 VAL A CA 1
ATOM 779 C C . VAL A 1 94 ? -15.208 -4.060 5.592 1.00 98.19 94 VAL A C 1
ATOM 781 O O . VAL A 1 94 ? -15.776 -4.203 4.517 1.00 98.19 94 VAL A O 1
ATOM 784 N N . ILE A 1 95 ? -14.580 -2.935 5.915 1.00 97.81 95 ILE A N 1
ATOM 785 C CA . ILE A 1 95 ? -14.434 -1.809 4.990 1.00 97.81 95 ILE A CA 1
ATOM 786 C C . ILE A 1 95 ? -12.963 -1.690 4.609 1.00 97.81 95 ILE A C 1
ATOM 788 O O . ILE A 1 95 ? -12.121 -1.433 5.467 1.00 97.81 95 ILE A O 1
ATOM 792 N N . ALA A 1 96 ? -12.642 -1.880 3.331 1.00 97.38 96 ALA A N 1
ATOM 793 C CA . ALA A 1 96 ? -11.274 -1.832 2.823 1.00 97.38 96 ALA A CA 1
ATOM 794 C C . ALA A 1 96 ? -11.139 -0.812 1.691 1.00 97.38 96 ALA A C 1
ATOM 796 O O . ALA A 1 96 ? -12.011 -0.706 0.830 1.00 97.38 96 ALA A O 1
ATOM 797 N N . GLY A 1 97 ? -10.033 -0.072 1.676 1.00 96.06 97 GLY A N 1
ATOM 798 C CA . GLY A 1 97 ? -9.816 0.994 0.705 1.00 96.06 97 GLY A CA 1
ATOM 799 C C . GLY A 1 97 ? -8.445 1.651 0.812 1.00 96.06 97 GLY A C 1
ATOM 800 O O . GLY A 1 97 ? -7.616 1.297 1.655 1.00 96.06 97 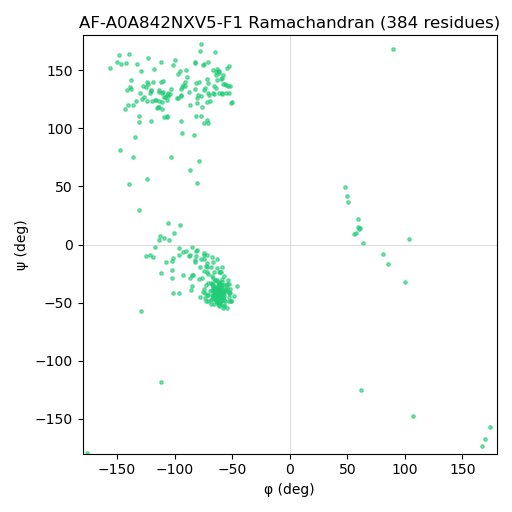GLY A O 1
ATOM 801 N N . LEU A 1 98 ? -8.224 2.643 -0.053 1.00 94.62 98 LEU A N 1
ATOM 802 C CA . LEU A 1 98 ? -7.096 3.563 0.065 1.00 94.62 98 LEU A CA 1
ATOM 803 C C . LEU A 1 98 ? -7.517 4.784 0.887 1.00 94.62 98 LEU A C 1
ATOM 805 O O . LEU A 1 98 ? -8.595 5.335 0.675 1.00 94.62 98 LEU A O 1
ATOM 809 N N . SER A 1 99 ? -6.677 5.227 1.813 1.00 90.38 99 SER A N 1
ATOM 810 C CA . SER A 1 99 ? -6.918 6.404 2.635 1.00 90.38 99 SER A CA 1
ATOM 811 C C . SER A 1 99 ? -6.548 7.688 1.903 1.00 90.38 99 SER A C 1
ATOM 813 O O . SER A 1 99 ? -5.732 7.693 0.976 1.00 90.38 99 SER A O 1
ATOM 815 N N . ARG A 1 100 ? -7.139 8.804 2.325 1.00 84.38 100 ARG A N 1
ATOM 816 C CA . ARG A 1 100 ? -6.651 10.136 1.959 1.00 84.38 100 ARG A CA 1
ATOM 817 C C . ARG A 1 100 ? -5.376 10.470 2.734 1.00 84.38 100 ARG A C 1
ATOM 819 O O . ARG A 1 100 ? -5.169 9.927 3.824 1.00 84.38 100 ARG A O 1
ATOM 826 N N . PRO A 1 101 ? -4.531 11.361 2.192 1.00 73.06 101 PRO A N 1
ATOM 827 C CA . PRO A 1 101 ? -3.341 11.786 2.884 1.00 73.06 101 PRO A CA 1
ATOM 828 C C . PRO A 1 101 ? -3.723 12.678 4.069 1.00 73.06 101 PRO A C 1
ATOM 830 O O . PRO A 1 101 ? -4.481 13.629 3.899 1.00 73.06 101 PRO A O 1
ATOM 833 N N . ILE A 1 102 ? -3.191 12.392 5.258 1.00 64.56 102 ILE A N 1
ATOM 834 C CA . ILE A 1 102 ? -3.328 13.284 6.427 1.00 64.56 102 ILE A CA 1
ATOM 835 C C . ILE A 1 102 ? -2.326 14.446 6.314 1.00 64.56 102 ILE A C 1
ATOM 837 O O . ILE A 1 102 ? -2.598 15.561 6.743 1.00 64.56 102 ILE A O 1
ATOM 841 N N . SER A 1 103 ? -1.177 14.210 5.671 1.00 58.03 103 SER A N 1
ATOM 842 C CA . SER A 1 103 ? -0.194 15.243 5.332 1.00 58.03 103 SER A CA 1
ATOM 843 C C . SER A 1 103 ? 0.567 14.879 4.050 1.00 58.03 103 SER A C 1
ATOM 845 O O . SER A 1 103 ? 0.671 13.703 3.696 1.00 58.03 103 SER A O 1
ATOM 847 N N . LYS A 1 104 ? 1.142 15.869 3.350 1.00 51.72 104 LYS A N 1
ATOM 848 C CA . LYS A 1 104 ? 1.984 15.625 2.157 1.00 51.72 104 LYS A CA 1
ATOM 849 C C . LYS A 1 104 ? 3.311 14.920 2.490 1.00 51.72 104 LYS A C 1
ATOM 851 O O . LYS A 1 104 ? 3.861 14.240 1.630 1.00 51.72 104 LYS A O 1
ATOM 856 N N . LEU A 1 105 ? 3.813 15.092 3.717 1.00 45.97 105 LEU A N 1
ATOM 857 C CA . LEU A 1 105 ? 5.100 14.562 4.194 1.00 45.97 105 LEU A CA 1
ATOM 858 C C . LEU A 1 105 ? 4.987 13.121 4.708 1.00 45.97 105 LEU A C 1
ATOM 860 O O . LEU A 1 105 ? 5.882 12.313 4.488 1.00 45.97 105 LEU A O 1
ATOM 864 N N . ASN A 1 106 ? 3.862 12.787 5.339 1.00 52.69 106 ASN A N 1
ATOM 865 C CA . ASN A 1 106 ? 3.514 11.442 5.773 1.00 52.69 106 ASN A CA 1
ATOM 866 C C . ASN A 1 106 ? 2.058 11.176 5.365 1.00 52.69 106 ASN A C 1
ATOM 868 O O . ASN A 1 106 ? 1.145 11.523 6.124 1.00 52.69 106 ASN A O 1
ATOM 872 N N . PRO A 1 107 ? 1.825 10.592 4.172 1.00 53.00 107 PRO A N 1
ATOM 873 C CA . PRO A 1 107 ? 0.482 10.380 3.637 1.00 53.00 107 PRO A CA 1
ATOM 874 C C . PRO A 1 107 ? -0.426 9.645 4.627 1.00 53.00 107 PRO A C 1
ATOM 876 O O . PRO A 1 107 ? -1.600 9.963 4.741 1.00 53.00 107 PRO A O 1
ATOM 879 N N . ALA A 1 108 ? 0.115 8.734 5.430 1.00 54.44 108 ALA A N 1
ATOM 880 C CA . ALA A 1 108 ? -0.679 7.970 6.382 1.00 54.44 108 ALA A CA 1
ATOM 881 C C . ALA A 1 108 ? -0.583 8.433 7.837 1.00 54.44 108 ALA A C 1
ATOM 883 O O . ALA A 1 108 ? -1.356 7.960 8.659 1.00 54.44 108 ALA A O 1
ATOM 884 N N . GLY A 1 109 ? 0.394 9.266 8.207 1.00 60.09 109 GLY A N 1
ATOM 885 C CA . GLY A 1 109 ? 0.646 9.608 9.615 1.00 60.09 109 GLY A CA 1
ATOM 886 C C . GLY A 1 109 ? 1.012 8.406 10.504 1.00 60.09 109 GLY A C 1
ATOM 887 O O . GLY A 1 109 ? 0.934 8.508 11.718 1.00 60.09 109 GLY A O 1
ATOM 888 N N . GLY A 1 110 ? 1.352 7.247 9.921 1.00 72.00 110 GLY A N 1
ATOM 889 C CA . GLY A 1 110 ? 1.458 5.971 10.646 1.00 72.00 110 GLY A CA 1
ATOM 890 C C . GLY A 1 110 ? 0.119 5.249 10.885 1.00 72.00 110 GLY A C 1
ATOM 891 O O . GLY A 1 110 ? 0.128 4.072 11.241 1.00 72.00 110 GLY A O 1
ATOM 892 N N . GLU A 1 111 ? -1.012 5.882 10.586 1.00 83.62 111 GLU A N 1
ATOM 893 C CA . GLU A 1 111 ? -2.382 5.380 10.744 1.00 83.62 111 GLU A CA 1
ATOM 894 C C . GLU A 1 111 ? -2.836 4.582 9.515 1.00 83.62 111 GLU A C 1
ATOM 896 O O . GLU A 1 111 ? -3.742 4.987 8.792 1.00 83.62 111 GLU A O 1
ATOM 901 N N . TYR A 1 112 ? -2.182 3.459 9.231 1.00 90.75 112 TYR A N 1
ATOM 902 C CA . TYR A 1 112 ? -2.557 2.560 8.133 1.00 90.75 112 TYR A CA 1
ATOM 903 C C . TYR A 1 112 ? -2.438 1.099 8.548 1.00 90.75 112 TYR A C 1
ATOM 905 O O . TYR A 1 112 ? -1.779 0.780 9.532 1.00 90.75 112 TYR A O 1
ATOM 913 N N . GLY A 1 113 ? -3.053 0.203 7.787 1.00 94.25 113 GLY A N 1
ATOM 914 C CA . GLY A 1 113 ? -3.148 -1.213 8.119 1.00 94.25 113 GLY A CA 1
ATOM 915 C C . GLY A 1 113 ? -4.549 -1.597 8.568 1.00 94.25 113 GLY A C 1
ATOM 916 O O . GLY A 1 113 ? -5.537 -1.055 8.062 1.00 94.25 113 GLY A O 1
ATOM 917 N N . VAL A 1 114 ? -4.626 -2.572 9.471 1.00 97.00 114 VAL A N 1
ATOM 918 C CA . VAL A 1 114 ? -5.895 -3.195 9.857 1.00 97.00 114 VAL A CA 1
ATOM 919 C C . VAL A 1 114 ? -6.356 -2.701 11.224 1.00 97.00 114 VAL A C 1
ATOM 921 O O . VAL A 1 114 ? -5.601 -2.725 12.192 1.00 97.00 114 VAL A O 1
ATOM 924 N N . TYR A 1 115 ? -7.604 -2.263 11.304 1.00 97.25 115 TYR A N 1
ATOM 925 C CA . TYR A 1 115 ? -8.283 -1.879 12.531 1.00 97.25 115 TYR A CA 1
ATOM 926 C C . TYR A 1 115 ? -9.298 -2.964 12.868 1.00 97.25 115 TYR A C 1
ATOM 928 O O . TYR A 1 115 ? -10.097 -3.332 12.011 1.00 97.25 115 TYR A O 1
ATOM 936 N N . PHE A 1 116 ? -9.277 -3.467 14.097 1.00 97.69 116 PHE A N 1
ATOM 937 C CA . PHE A 1 116 ? -10.223 -4.478 14.562 1.00 97.69 116 PHE A CA 1
ATOM 938 C C . PHE A 1 116 ? -11.160 -3.896 15.597 1.00 97.69 116 PHE A C 1
ATOM 940 O O . PHE A 1 116 ? -10.713 -3.319 16.585 1.00 97.69 116 PHE A O 1
ATOM 947 N N . TYR A 1 117 ? -12.447 -4.122 15.390 1.00 97.62 117 TYR A N 1
ATOM 948 C CA . TYR A 1 117 ? -13.511 -3.824 16.324 1.00 97.62 117 TYR A CA 1
ATOM 949 C C . TYR A 1 117 ? -14.244 -5.116 16.654 1.00 97.62 117 TYR A C 1
ATOM 951 O O . TYR A 1 117 ? -14.604 -5.870 15.753 1.00 97.62 117 TYR A O 1
ATOM 959 N N . CYS A 1 118 ? -14.489 -5.350 17.933 1.00 97.31 118 CYS A N 1
ATOM 960 C CA . CYS A 1 118 ? -15.313 -6.452 18.414 1.00 97.31 118 CYS A CA 1
ATOM 961 C C . CYS A 1 118 ? -16.421 -5.847 19.269 1.00 97.31 118 CYS A C 1
ATOM 963 O O . CYS A 1 118 ? -16.126 -5.096 20.201 1.00 97.31 118 CYS A O 1
ATOM 965 N N . ASN A 1 119 ? -17.679 -6.115 18.923 1.00 95.38 119 ASN A N 1
ATOM 966 C CA . ASN A 1 119 ? -18.851 -5.524 19.575 1.00 95.38 119 ASN A CA 1
ATOM 967 C C . ASN A 1 119 ? -18.722 -3.997 19.733 1.00 95.38 119 ASN A C 1
ATOM 969 O O . ASN A 1 119 ? -18.876 -3.447 20.817 1.00 95.38 119 ASN A O 1
ATOM 973 N N . ASP A 1 120 ? -18.364 -3.322 18.634 1.00 95.12 120 ASP A N 1
ATOM 974 C CA . ASP A 1 120 ? -18.198 -1.863 18.522 1.00 95.12 120 ASP A CA 1
ATOM 975 C C . ASP A 1 120 ? -17.084 -1.217 19.384 1.00 95.12 120 ASP A C 1
ATOM 977 O O . ASP A 1 120 ? -16.841 -0.014 19.259 1.00 95.12 120 ASP A O 1
ATOM 981 N N . ARG A 1 121 ? -16.316 -2.006 20.151 1.00 95.00 121 ARG A N 1
ATOM 982 C CA . ARG A 1 121 ? -15.067 -1.588 20.813 1.00 95.00 121 ARG A CA 1
ATOM 983 C C . ARG A 1 121 ? -13.875 -1.776 19.877 1.00 95.00 121 ARG A C 1
ATOM 985 O O . ARG A 1 121 ? -13.700 -2.865 19.337 1.00 95.00 121 ARG A O 1
ATOM 992 N N . LEU A 1 122 ? -13.019 -0.763 19.724 1.00 96.50 122 LEU A N 1
ATOM 993 C CA . LEU A 1 122 ? -11.732 -0.926 19.032 1.00 96.50 122 LEU A CA 1
ATOM 994 C C . LEU A 1 122 ? -10.797 -1.801 19.880 1.00 96.50 122 LEU A C 1
ATOM 996 O O . LEU A 1 122 ? -10.502 -1.475 21.026 1.00 96.50 122 LEU A O 1
ATOM 1000 N N . ILE A 1 123 ? -10.320 -2.892 19.294 1.00 96.94 123 ILE A N 1
ATOM 1001 C CA . ILE A 1 123 ? -9.403 -3.850 19.919 1.00 96.94 123 ILE A CA 1
ATOM 1002 C C . ILE A 1 123 ? -7.977 -3.633 19.434 1.00 96.94 123 ILE A C 1
ATOM 1004 O O . ILE A 1 123 ? -7.047 -3.686 20.221 1.00 96.94 123 ILE A O 1
ATOM 1008 N N . SER A 1 124 ? -7.771 -3.374 18.143 1.00 95.31 124 SER A N 1
ATOM 1009 C CA . SER A 1 124 ? -6.426 -3.138 17.606 1.00 95.31 124 SER A CA 1
ATOM 1010 C C . SER A 1 124 ? -6.447 -2.039 16.561 1.00 95.31 124 SER A C 1
ATOM 1012 O O . SER A 1 124 ? -7.291 -2.041 15.666 1.00 95.31 124 SER A O 1
ATOM 1014 N N . ARG A 1 125 ? -5.506 -1.101 16.677 1.00 93.62 125 ARG A N 1
ATOM 1015 C CA . ARG A 1 125 ? -5.377 0.085 15.824 1.00 93.62 125 ARG A CA 1
ATOM 1016 C C . ARG A 1 125 ? -4.207 -0.090 14.863 1.00 93.62 125 ARG A C 1
ATOM 1018 O O . ARG A 1 125 ? -3.107 -0.397 15.310 1.00 93.62 125 ARG A O 1
ATOM 1025 N N . ALA A 1 126 ? -4.431 0.153 13.569 1.00 93.12 126 ALA A N 1
ATOM 1026 C CA . ALA A 1 126 ? -3.369 0.216 12.558 1.00 93.12 126 ALA A CA 1
ATOM 1027 C C . ALA A 1 126 ? -2.391 -0.986 12.587 1.00 93.12 126 ALA A C 1
ATOM 1029 O O . ALA A 1 126 ? -1.173 -0.821 12.469 1.00 93.12 126 ALA A O 1
ATOM 1030 N N . LEU A 1 127 ? -2.919 -2.202 12.764 1.00 94.69 127 LEU A N 1
ATOM 1031 C CA . LEU A 1 127 ? -2.136 -3.429 12.876 1.00 94.69 127 LEU A CA 1
ATOM 1032 C C . LEU A 1 127 ? -1.416 -3.733 11.555 1.00 94.69 127 LEU A C 1
ATOM 1034 O O . LEU A 1 127 ? -2.025 -3.753 10.481 1.00 94.69 127 LEU A O 1
ATOM 1038 N N . LYS A 1 128 ? -0.108 -3.989 11.659 1.00 94.44 128 LYS A N 1
ATOM 1039 C CA . LYS A 1 128 ? 0.816 -4.241 10.538 1.00 94.44 128 LYS A CA 1
ATOM 1040 C C . LYS A 1 128 ? 1.667 -5.496 10.760 1.00 94.44 128 LYS A C 1
ATOM 1042 O O . LYS A 1 128 ? 2.819 -5.564 10.337 1.00 94.44 128 LYS A O 1
ATOM 1047 N N . SER A 1 129 ? 1.130 -6.464 11.490 1.00 93.44 129 SER A N 1
ATOM 1048 C CA . SER A 1 129 ? 1.817 -7.714 11.807 1.00 93.44 129 SER A CA 1
ATOM 1049 C C . SER A 1 129 ? 1.801 -8.694 10.626 1.00 93.44 129 SER A C 1
ATOM 1051 O O . SER A 1 129 ? 1.013 -8.582 9.679 1.00 93.44 129 SER A O 1
ATOM 1053 N N . TYR A 1 130 ? 2.633 -9.732 10.729 1.00 92.88 130 TYR A N 1
ATOM 1054 C CA . TYR A 1 130 ? 2.591 -10.893 9.836 1.00 92.88 130 TYR A CA 1
ATOM 1055 C C . TYR A 1 130 ? 1.197 -11.546 9.794 1.00 92.88 130 TYR A C 1
ATOM 1057 O O . TYR A 1 130 ? 0.765 -12.026 8.744 1.00 92.88 130 TYR A O 1
ATOM 1065 N N . THR A 1 131 ? 0.467 -11.544 10.915 1.00 92.94 131 THR A N 1
ATOM 1066 C CA . THR A 1 131 ? -0.815 -12.253 11.041 1.00 92.94 131 THR A CA 1
ATOM 1067 C C . THR A 1 131 ? -1.900 -11.686 10.133 1.00 92.94 131 THR A C 1
ATOM 1069 O O . THR A 1 131 ? -2.698 -12.466 9.616 1.00 92.94 131 THR A O 1
ATOM 1072 N N . VAL A 1 132 ? -1.851 -10.382 9.841 1.00 95.19 132 VAL A N 1
ATOM 1073 C CA . VAL A 1 132 ? -2.754 -9.699 8.897 1.00 95.19 132 VAL A CA 1
ATOM 1074 C C . VAL A 1 132 ? -2.133 -9.460 7.512 1.00 95.19 132 VAL A C 1
ATOM 1076 O O . VAL A 1 132 ? -2.717 -8.780 6.674 1.00 95.19 132 VAL A O 1
ATOM 1079 N N . GLY A 1 133 ? -0.964 -10.050 7.236 1.00 92.81 133 GLY A N 1
ATOM 1080 C CA . GLY A 1 133 ? -0.400 -10.147 5.884 1.00 92.81 133 GLY A CA 1
ATOM 1081 C C . GLY A 1 133 ? 0.742 -9.184 5.549 1.00 92.81 133 GLY A C 1
ATOM 1082 O O . GLY A 1 133 ? 1.212 -9.202 4.407 1.00 92.81 133 GLY A O 1
ATOM 1083 N N . PHE A 1 134 ? 1.239 -8.385 6.501 1.00 93.00 134 PHE A N 1
ATOM 1084 C CA . PHE A 1 134 ? 2.385 -7.481 6.295 1.00 93.00 134 PHE A CA 1
ATOM 1085 C C . PHE A 1 134 ? 3.720 -8.231 6.354 1.00 93.00 134 PHE A C 1
ATOM 1087 O O . PHE A 1 134 ? 4.496 -8.137 7.302 1.00 93.00 134 PHE A O 1
ATOM 1094 N N . THR A 1 135 ? 3.981 -9.011 5.310 1.00 91.50 135 THR A N 1
ATOM 1095 C CA . THR A 1 135 ? 5.221 -9.767 5.127 1.00 91.50 135 THR A CA 1
ATOM 1096 C C . THR A 1 135 ? 5.574 -9.896 3.648 1.00 91.50 135 THR A C 1
ATOM 1098 O O . THR A 1 135 ? 4.742 -9.666 2.763 1.00 91.50 135 THR A O 1
ATOM 1101 N N . THR A 1 136 ? 6.823 -10.253 3.362 1.00 85.81 136 THR A N 1
ATOM 1102 C CA . THR A 1 136 ? 7.319 -10.503 2.004 1.00 85.81 136 THR A CA 1
ATOM 1103 C C . THR A 1 136 ? 6.478 -11.586 1.307 1.00 85.81 136 THR A C 1
ATOM 1105 O O . THR A 1 136 ? 6.082 -12.565 1.927 1.00 85.81 136 THR A O 1
ATOM 1108 N N . GLY A 1 137 ? 6.157 -11.396 0.021 1.00 83.19 137 GLY A N 1
ATOM 1109 C CA . GLY A 1 137 ? 5.294 -12.304 -0.762 1.00 83.19 137 GLY A CA 1
ATOM 1110 C C . GLY A 1 137 ? 3.779 -12.049 -0.630 1.00 83.19 137 GLY A C 1
ATOM 1111 O O . GLY A 1 137 ? 2.998 -12.460 -1.496 1.00 83.19 137 GLY A O 1
ATOM 1112 N N . LEU A 1 138 ? 3.360 -11.307 0.402 1.00 91.50 138 LEU A N 1
ATOM 1113 C CA . LEU A 1 138 ? 1.976 -10.881 0.626 1.00 91.50 138 LEU A CA 1
ATOM 1114 C C . LEU A 1 138 ? 1.841 -9.361 0.450 1.00 91.50 138 LEU A C 1
ATOM 1116 O O . LEU A 1 138 ? 2.093 -8.851 -0.644 1.00 91.50 138 LEU A O 1
ATOM 1120 N N . ALA A 1 139 ? 1.451 -8.625 1.494 1.00 90.56 139 ALA A N 1
ATOM 1121 C CA . ALA A 1 139 ? 1.333 -7.172 1.431 1.00 90.56 139 ALA A CA 1
ATOM 1122 C C . ALA A 1 139 ? 2.701 -6.469 1.399 1.00 90.56 139 ALA A C 1
ATOM 1124 O O . ALA A 1 139 ? 2.778 -5.334 0.934 1.00 90.56 139 ALA A O 1
ATOM 1125 N N . GLY A 1 140 ? 3.784 -7.144 1.800 1.00 87.62 140 GLY A N 1
ATOM 1126 C CA . GLY A 1 140 ? 5.121 -6.575 1.978 1.00 87.62 140 GLY A CA 1
ATOM 1127 C C . GLY A 1 140 ? 5.348 -6.044 3.396 1.00 87.62 140 GLY A C 1
ATOM 1128 O O . GLY A 1 140 ? 4.414 -5.929 4.187 1.00 87.62 140 GLY A O 1
ATOM 1129 N N . LYS A 1 141 ? 6.606 -5.722 3.721 1.00 88.25 141 LYS A N 1
ATOM 1130 C CA . LYS A 1 141 ? 6.938 -5.043 4.982 1.00 88.25 141 LYS A CA 1
ATOM 1131 C C . LYS A 1 141 ? 6.299 -3.642 5.013 1.00 88.25 141 LYS A C 1
ATOM 1133 O O . LYS A 1 141 ? 6.183 -3.027 3.946 1.00 88.25 141 LYS A O 1
ATOM 1138 N N . PRO A 1 142 ? 5.920 -3.125 6.196 1.00 86.44 142 PRO A N 1
ATOM 1139 C CA . PRO A 1 142 ? 5.428 -1.758 6.352 1.00 86.44 142 PRO A CA 1
ATOM 1140 C C . PRO A 1 142 ? 6.380 -0.748 5.702 1.00 86.44 142 PRO A C 1
ATOM 1142 O O . PRO A 1 142 ? 7.570 -0.720 6.006 1.00 86.44 142 PRO A O 1
ATOM 1145 N N . HIS A 1 143 ? 5.866 0.036 4.758 1.00 83.56 143 HIS A N 1
ATOM 1146 C CA . HIS A 1 143 ? 6.644 0.989 3.972 1.00 83.56 143 HIS A CA 1
ATOM 1147 C C . HIS A 1 143 ? 5.718 2.084 3.449 1.00 83.56 143 HIS A C 1
ATOM 1149 O O . HIS A 1 143 ? 4.558 1.828 3.122 1.00 83.56 143 HIS A O 1
ATOM 1155 N N . ASP A 1 144 ? 6.268 3.278 3.243 1.00 81.88 144 ASP A N 1
ATOM 1156 C CA . ASP A 1 144 ? 5.582 4.421 2.647 1.00 81.88 144 ASP A CA 1
ATOM 1157 C C . ASP A 1 144 ? 4.786 4.085 1.386 1.00 81.88 144 ASP A C 1
ATOM 1159 O O . ASP A 1 144 ? 3.711 4.629 1.232 1.00 81.88 144 ASP A O 1
ATOM 1163 N N . THR A 1 145 ? 5.222 3.164 0.514 1.00 82.38 145 THR A N 1
ATOM 1164 C CA . THR A 1 145 ? 4.541 2.846 -0.758 1.00 82.38 145 THR A CA 1
ATOM 1165 C C . THR A 1 145 ? 3.229 2.074 -0.589 1.00 82.38 145 THR A C 1
ATOM 1167 O O . THR A 1 145 ? 2.421 2.021 -1.515 1.00 82.38 145 THR A O 1
ATOM 1170 N N . ILE A 1 146 ? 2.987 1.486 0.582 1.00 86.00 146 ILE A N 1
ATOM 1171 C CA . ILE A 1 146 ? 1.729 0.802 0.923 1.00 86.00 146 ILE A CA 1
ATOM 1172 C C . ILE A 1 146 ? 0.949 1.532 2.016 1.00 86.00 146 ILE A C 1
ATOM 1174 O O . ILE A 1 146 ? -0.053 1.022 2.509 1.00 86.00 146 ILE A O 1
ATOM 1178 N N . SER A 1 147 ? 1.404 2.726 2.392 1.00 85.94 147 SER A N 1
ATOM 1179 C CA . SER A 1 147 ? 0.872 3.467 3.532 1.00 85.94 147 SER A CA 1
ATOM 1180 C C . SER A 1 147 ? -0.565 3.962 3.336 1.00 85.94 147 SER A C 1
ATOM 1182 O O . SER A 1 147 ? -1.200 4.357 4.300 1.00 85.94 147 SER A O 1
ATOM 1184 N N . LEU A 1 148 ? -1.133 3.886 2.130 1.00 91.31 148 LEU A N 1
ATOM 1185 C CA . LEU A 1 148 ? -2.534 4.253 1.918 1.00 91.31 148 LEU A CA 1
ATOM 1186 C C . LEU A 1 148 ? -3.521 3.145 2.294 1.00 91.31 148 LEU A C 1
ATOM 1188 O O . LEU A 1 148 ? -4.719 3.387 2.292 1.00 91.31 148 LEU A O 1
ATOM 1192 N N . VAL A 1 149 ? -3.082 1.920 2.580 1.00 93.94 149 VAL A N 1
ATOM 1193 C CA . VAL A 1 149 ? -4.025 0.826 2.854 1.00 93.94 149 VAL A CA 1
ATOM 1194 C C . VAL A 1 149 ? -4.688 1.007 4.211 1.00 93.94 149 VAL A C 1
ATOM 1196 O O . VAL A 1 149 ? -4.010 0.989 5.236 1.00 93.94 149 VAL A O 1
ATOM 1199 N N . LYS A 1 150 ? -6.019 1.067 4.228 1.00 94.75 150 LYS A N 1
ATOM 1200 C CA . LYS A 1 150 ? -6.816 0.943 5.450 1.00 94.75 150 LYS A CA 1
ATOM 1201 C C . LYS A 1 150 ? -7.848 -0.163 5.302 1.00 94.75 150 LYS A C 1
ATOM 1203 O O . LYS A 1 150 ? -8.531 -0.255 4.282 1.00 94.75 150 LYS A O 1
ATOM 1208 N N . VAL A 1 151 ? -7.961 -0.982 6.341 1.00 97.12 151 VAL A N 1
ATOM 1209 C CA . VAL A 1 151 ? -8.981 -2.024 6.461 1.00 97.12 151 VAL A CA 1
ATOM 1210 C C . VAL A 1 151 ? -9.580 -1.945 7.858 1.00 97.12 151 VAL A C 1
ATOM 1212 O O . VAL A 1 151 ? -8.847 -2.025 8.837 1.00 97.12 151 VAL A O 1
ATOM 1215 N N . PHE A 1 152 ? -10.892 -1.785 7.960 1.00 97.88 152 PHE A N 1
ATOM 1216 C CA . PHE A 1 152 ? -11.639 -1.835 9.213 1.00 97.88 152 PHE A CA 1
ATOM 1217 C C . PHE A 1 152 ? -12.401 -3.146 9.247 1.00 97.88 152 PHE A C 1
ATOM 1219 O O . PHE A 1 152 ? -13.153 -3.424 8.322 1.00 97.88 152 PHE A O 1
ATOM 1226 N N . VAL A 1 153 ? -12.192 -3.940 10.286 1.00 98.25 153 VAL A N 1
ATOM 1227 C CA . VAL A 1 153 ? -12.883 -5.202 10.532 1.00 98.25 153 VAL A CA 1
ATOM 1228 C C . VAL A 1 153 ? -13.780 -4.997 11.740 1.00 98.25 153 VAL A C 1
ATOM 1230 O O . VAL A 1 153 ? -13.298 -4.637 12.811 1.00 98.25 153 VAL A O 1
ATOM 1233 N N . PHE A 1 154 ? -15.071 -5.234 11.572 1.00 98.12 154 PHE A N 1
ATOM 1234 C CA . PHE A 1 154 ? -16.074 -5.201 12.620 1.00 98.12 154 PHE A CA 1
ATOM 1235 C C . PHE A 1 154 ? -16.625 -6.608 12.803 1.00 98.12 154 PHE A C 1
ATOM 1237 O O . PHE A 1 154 ? -17.202 -7.174 11.879 1.00 98.12 154 PHE A O 1
ATOM 1244 N N . LEU A 1 155 ? -16.439 -7.155 13.998 1.00 97.88 155 LEU A N 1
ATOM 1245 C CA . LEU A 1 155 ? -16.974 -8.442 14.416 1.00 97.88 155 LEU A CA 1
ATOM 1246 C C . LEU A 1 155 ? -18.057 -8.191 15.463 1.00 97.88 155 LEU A C 1
ATOM 1248 O O . LEU A 1 155 ? -17.838 -7.417 16.401 1.00 97.88 155 LEU A O 1
ATOM 1252 N N . LYS A 1 156 ? -19.223 -8.813 15.294 1.00 97.31 156 LYS A N 1
ATOM 1253 C CA . LYS A 1 156 ? -20.327 -8.748 16.254 1.00 97.31 156 LYS A CA 1
ATOM 1254 C C . LYS A 1 156 ? -20.840 -10.142 16.580 1.00 97.31 156 LYS A C 1
ATOM 1256 O O . LYS A 1 156 ? -21.098 -10.937 15.683 1.00 97.31 156 LYS A O 1
ATOM 1261 N N . GLY A 1 157 ? -20.977 -10.429 17.866 1.00 95.25 157 GLY A N 1
ATOM 1262 C CA . GLY A 1 157 ? -21.438 -11.723 18.355 1.00 95.25 157 GLY A CA 1
ATOM 1263 C C . GLY A 1 157 ? -21.262 -11.852 19.861 1.00 95.25 157 GLY A C 1
ATOM 1264 O O . GLY A 1 157 ? -20.985 -10.876 20.563 1.00 95.25 157 GLY A O 1
ATOM 1265 N N . GLU A 1 158 ? -21.407 -13.070 20.368 1.00 94.06 158 GLU A N 1
ATOM 1266 C CA . GLU A 1 158 ? -21.213 -13.349 21.788 1.00 94.06 158 GLU A CA 1
ATOM 1267 C C . GLU A 1 158 ? -19.778 -13.079 22.237 1.00 94.06 158 GLU A C 1
ATOM 1269 O O . GLU A 1 158 ? -18.822 -13.237 21.478 1.00 94.06 158 GLU A O 1
ATOM 1274 N N . SER A 1 159 ? -19.620 -12.722 23.514 1.00 92.25 159 SER A N 1
ATOM 1275 C CA . SER A 1 159 ? -18.318 -12.393 24.104 1.00 92.25 159 SER A CA 1
ATOM 1276 C C . SER A 1 159 ? -17.281 -13.508 23.922 1.00 92.25 159 SER A C 1
ATOM 1278 O O . SER A 1 159 ? -16.113 -13.210 23.696 1.00 92.25 159 SER A O 1
ATOM 1280 N N . GLN A 1 160 ? -17.701 -14.772 24.010 1.00 92.69 160 GLN A N 1
ATOM 1281 C CA . GLN A 1 160 ? -16.831 -15.939 23.833 1.00 92.69 160 GLN A CA 1
ATOM 1282 C C . GLN A 1 160 ? -16.397 -16.163 22.381 1.00 92.69 160 GLN A C 1
ATOM 1284 O O . GLN A 1 160 ? -15.373 -16.783 22.141 1.00 92.69 160 GLN A O 1
ATOM 1289 N N . SER A 1 161 ? -17.160 -15.654 21.411 1.00 95.19 161 SER A N 1
ATOM 1290 C CA . SER A 1 161 ? -16.869 -15.799 19.981 1.00 95.19 161 SER A CA 1
ATOM 1291 C C . SER A 1 161 ? -15.947 -14.692 19.456 1.00 95.19 161 SER A C 1
ATOM 1293 O O . SER A 1 161 ? -15.490 -14.749 18.313 1.00 95.19 161 SER A O 1
ATOM 1295 N N . MET A 1 162 ? -15.694 -13.652 20.255 1.00 96.38 162 MET A N 1
ATOM 1296 C CA . MET A 1 162 ? -14.859 -12.523 19.854 1.00 96.38 162 MET A CA 1
ATOM 1297 C C . MET A 1 162 ? -13.374 -12.870 19.992 1.00 96.38 162 MET A C 1
ATOM 1299 O O . MET A 1 162 ? -12.929 -13.205 21.088 1.00 96.38 162 MET A O 1
ATOM 1303 N N . PRO A 1 163 ? -12.567 -12.714 18.927 1.00 96.00 163 PRO A N 1
ATOM 1304 C CA . PRO A 1 163 ? -11.153 -13.062 18.947 1.00 96.00 163 PRO A CA 1
ATOM 1305 C C . PRO A 1 163 ? -10.309 -11.963 19.609 1.00 96.00 163 PRO A C 1
ATOM 1307 O O . PRO A 1 163 ? -9.372 -11.454 19.004 1.00 96.00 163 PRO A O 1
ATOM 1310 N N . TRP A 1 164 ? -10.645 -11.536 20.823 1.00 95.75 164 TRP A N 1
ATOM 1311 C CA . TRP A 1 164 ? -9.812 -10.636 21.624 1.00 95.75 164 TRP A CA 1
ATOM 1312 C C . TRP A 1 164 ? -9.022 -11.418 22.674 1.00 95.75 164 TRP A C 1
ATOM 1314 O O . TRP A 1 164 ? -9.394 -12.523 23.060 1.00 95.75 164 TRP A O 1
ATOM 1324 N N . ASN A 1 165 ? -7.937 -10.836 23.171 1.00 93.94 165 ASN A N 1
ATOM 1325 C CA . ASN A 1 165 ? -7.278 -11.334 24.375 1.00 93.94 165 ASN A CA 1
ATOM 1326 C C . ASN A 1 165 ? -8.049 -10.928 25.652 1.00 93.94 165 ASN A C 1
ATOM 1328 O O . ASN A 1 165 ? -8.992 -10.133 25.611 1.00 93.94 165 ASN A O 1
ATOM 1332 N N . SER A 1 166 ? -7.631 -11.443 26.811 1.00 89.88 166 SER A N 1
ATOM 1333 C CA . SER A 1 166 ? -8.275 -11.163 28.106 1.00 89.88 166 SER A CA 1
ATOM 1334 C C . SER A 1 166 ? -8.296 -9.674 28.474 1.00 89.88 166 SER A C 1
ATOM 1336 O O . SER A 1 166 ? -9.260 -9.202 29.074 1.00 89.88 166 SER A O 1
ATOM 1338 N N . SER A 1 167 ? -7.277 -8.910 28.066 1.00 90.38 167 SER A N 1
ATOM 1339 C CA . SER A 1 167 ? -7.207 -7.459 28.276 1.00 90.38 167 SER A CA 1
ATOM 1340 C C . SER A 1 167 ? -8.017 -6.642 27.261 1.00 90.38 167 SER A C 1
ATOM 1342 O O . SER A 1 167 ? -8.096 -5.420 27.397 1.00 90.38 167 SER A O 1
ATOM 1344 N N . LYS A 1 168 ? -8.626 -7.278 26.246 1.00 93.31 168 LYS A N 1
ATOM 1345 C CA . LYS A 1 168 ? -9.384 -6.628 25.157 1.00 93.31 168 LYS A CA 1
ATOM 1346 C C . LYS A 1 168 ? -8.607 -5.489 24.490 1.00 93.31 168 LYS A C 1
ATOM 1348 O O . LYS A 1 168 ? -9.182 -4.450 24.144 1.00 93.31 168 LYS A O 1
ATOM 1353 N N . SER A 1 169 ? -7.298 -5.682 24.361 1.00 88.69 169 SER A N 1
ATOM 1354 C CA . SER A 1 169 ? -6.344 -4.709 23.817 1.00 88.69 169 SER A CA 1
ATOM 1355 C C . SER A 1 169 ? -5.634 -5.216 22.567 1.00 88.69 169 SER A C 1
ATOM 1357 O O . SER A 1 169 ? -4.944 -4.447 21.904 1.00 88.69 169 SER A O 1
ATOM 1359 N N . GLU A 1 170 ? -5.777 -6.505 22.257 1.00 93.81 170 GLU A N 1
ATOM 1360 C CA . GLU A 1 170 ? -5.224 -7.134 21.065 1.00 93.81 170 GLU A CA 1
ATOM 1361 C C . GLU A 1 170 ? -6.153 -8.238 20.563 1.00 93.81 170 GLU A C 1
ATOM 1363 O O . GLU A 1 170 ? -6.947 -8.807 21.317 1.00 93.81 170 GLU A O 1
ATOM 1368 N N . VAL A 1 171 ? -6.051 -8.533 19.269 1.00 95.88 171 VAL A N 1
ATOM 1369 C CA . VAL A 1 171 ? -6.731 -9.674 18.657 1.00 95.88 171 VAL A CA 1
ATOM 1370 C C . VAL A 1 171 ? -5.973 -10.953 18.999 1.00 95.88 171 VAL A C 1
ATOM 1372 O O . VAL A 1 171 ? -4.774 -11.051 18.729 1.00 95.88 171 VAL A O 1
ATOM 1375 N N . ASP A 1 172 ? -6.669 -11.957 19.524 1.00 96.31 172 ASP A N 1
ATOM 1376 C CA . ASP A 1 172 ? -6.111 -13.294 19.669 1.00 96.31 172 ASP A CA 1
ATOM 1377 C C . ASP A 1 172 ? -6.045 -13.982 18.300 1.00 96.31 172 ASP A C 1
ATOM 1379 O O . ASP A 1 172 ? -7.030 -14.455 17.731 1.00 96.31 172 ASP A O 1
ATOM 1383 N N . THR A 1 173 ? -4.830 -14.044 17.764 1.00 95.19 173 THR A N 1
ATOM 1384 C CA . THR A 1 173 ? -4.559 -14.618 16.442 1.00 95.19 173 THR A CA 1
ATOM 1385 C C . THR A 1 173 ? -4.680 -16.143 16.387 1.00 95.19 173 THR A C 1
ATOM 1387 O O . THR A 1 173 ? -4.641 -16.706 15.291 1.00 95.19 173 THR A O 1
ATOM 1390 N N . LYS A 1 174 ? -4.823 -16.807 17.541 1.00 95.62 174 LYS A N 1
ATOM 1391 C CA . LYS A 1 174 ? -5.064 -18.251 17.652 1.00 95.62 174 LYS A CA 1
ATOM 1392 C C . LYS A 1 174 ? -6.548 -18.589 17.802 1.00 95.62 174 LYS A C 1
ATOM 1394 O O . LYS A 1 174 ? -6.904 -19.757 17.688 1.00 95.62 174 LYS A O 1
ATOM 1399 N N . HIS A 1 175 ? -7.409 -17.593 18.004 1.00 96.38 175 HIS A N 1
ATOM 1400 C CA . HIS A 1 175 ? -8.840 -17.808 18.170 1.00 96.38 175 HIS A CA 1
ATOM 1401 C C . HIS A 1 175 ? -9.474 -18.404 16.893 1.00 96.38 175 HIS A C 1
ATOM 1403 O O . HIS A 1 175 ? -9.221 -17.879 15.799 1.00 96.38 175 HIS A O 1
ATOM 1409 N N . PRO A 1 176 ? -10.340 -19.436 16.980 1.00 95.75 176 PRO A N 1
ATOM 1410 C CA . PRO A 1 176 ? -10.914 -20.109 15.806 1.00 95.75 176 PRO A CA 1
ATOM 1411 C C . PRO A 1 176 ? -11.619 -19.176 14.815 1.00 95.75 176 PRO A C 1
ATOM 1413 O O . PRO A 1 176 ? -11.415 -19.290 13.606 1.00 95.75 176 PRO A O 1
ATOM 1416 N N . VAL A 1 177 ? -12.365 -18.183 15.312 1.00 95.94 177 VAL A N 1
ATOM 1417 C CA . VAL A 1 177 ? -13.004 -17.152 14.468 1.00 95.94 177 VAL A CA 1
ATOM 1418 C C . VAL A 1 177 ? -11.973 -16.337 13.677 1.00 95.94 177 VAL A C 1
ATOM 1420 O O . VAL A 1 177 ? -12.162 -16.094 12.485 1.00 95.94 177 VAL A O 1
ATOM 1423 N N . PHE A 1 178 ? -10.848 -15.952 14.294 1.00 96.38 178 PHE A N 1
ATOM 1424 C CA . PHE A 1 178 ? -9.786 -15.243 13.577 1.00 96.38 178 PHE A CA 1
ATOM 1425 C C . PHE A 1 178 ? -9.129 -16.145 12.534 1.00 96.38 178 PHE A C 1
ATOM 1427 O O . PHE A 1 178 ? -8.923 -15.715 11.401 1.00 96.38 178 PHE A O 1
ATOM 1434 N N . LEU A 1 179 ? -8.829 -17.398 12.885 1.00 95.62 179 LEU A N 1
ATOM 1435 C CA . LEU A 1 179 ? -8.211 -18.358 11.970 1.00 95.62 179 LEU A CA 1
ATOM 1436 C C . LEU A 1 179 ? -9.079 -18.621 10.734 1.00 95.62 179 LEU A C 1
ATOM 1438 O O . LEU A 1 179 ? -8.549 -18.623 9.621 1.00 95.62 179 LEU A O 1
ATOM 1442 N N . ALA A 1 180 ? -10.395 -18.767 10.915 1.00 94.69 180 ALA A N 1
ATOM 1443 C CA . ALA A 1 180 ? -11.350 -18.944 9.823 1.00 94.69 180 ALA A CA 1
ATOM 1444 C C . ALA A 1 180 ? -11.381 -17.732 8.875 1.00 94.69 180 ALA A C 1
ATOM 1446 O O . ALA A 1 180 ? -11.474 -17.893 7.664 1.00 94.69 180 ALA A O 1
ATOM 1447 N N . PHE A 1 181 ? -11.243 -16.521 9.415 1.00 95.56 181 PHE A N 1
ATOM 1448 C CA . PHE A 1 181 ? -11.301 -15.265 8.662 1.00 95.56 181 PHE A CA 1
ATOM 1449 C C . PHE A 1 181 ? -9.969 -14.845 8.016 1.00 95.56 181 PHE A C 1
ATOM 1451 O O . PHE A 1 181 ? -9.929 -14.107 7.025 1.00 95.56 181 PHE A O 1
ATOM 1458 N N . ARG A 1 182 ? -8.847 -15.286 8.592 1.00 95.88 182 ARG A N 1
ATOM 1459 C CA . ARG A 1 182 ? -7.508 -14.749 8.322 1.00 95.88 182 ARG A CA 1
ATOM 1460 C C . ARG A 1 182 ? -7.103 -14.819 6.853 1.00 95.88 182 ARG A C 1
ATOM 1462 O O . ARG A 1 182 ? -6.518 -13.864 6.344 1.00 95.88 182 ARG A O 1
ATOM 1469 N N . SER A 1 183 ? -7.350 -15.944 6.185 1.00 94.94 183 SER A N 1
ATOM 1470 C CA . SER A 1 183 ? -6.924 -16.164 4.795 1.00 94.94 183 SER A CA 1
ATOM 1471 C C . SER A 1 183 ? -7.529 -15.116 3.855 1.00 94.94 183 SER A C 1
ATOM 1473 O O . SER A 1 183 ? -6.810 -14.499 3.061 1.00 94.94 183 SER A O 1
ATOM 1475 N N . TRP A 1 184 ? -8.827 -14.859 4.013 1.00 96.88 184 TRP A N 1
ATOM 1476 C CA . TRP A 1 184 ? -9.564 -13.853 3.268 1.00 96.88 184 TRP A CA 1
ATOM 1477 C C . TRP A 1 184 ? -9.068 -12.438 3.588 1.00 96.88 184 TRP A C 1
ATOM 1479 O O . TRP A 1 184 ? -8.746 -11.671 2.676 1.00 96.88 184 TRP A O 1
ATOM 1489 N N . LEU A 1 185 ? -8.898 -12.107 4.874 1.00 97.50 185 LEU A N 1
ATOM 1490 C CA . LEU A 1 185 ? -8.397 -10.792 5.287 1.00 97.50 185 LEU A CA 1
ATOM 1491 C C . LEU A 1 185 ? -7.026 -10.493 4.669 1.00 97.50 185 LEU A C 1
ATOM 1493 O O . LEU A 1 185 ? -6.815 -9.427 4.089 1.00 97.50 185 LEU A O 1
ATOM 1497 N N . VAL A 1 186 ? -6.097 -11.448 4.755 1.00 96.88 186 VAL A N 1
ATOM 1498 C CA . VAL A 1 186 ? -4.746 -11.326 4.191 1.00 96.88 186 VAL A CA 1
ATOM 1499 C C . VAL A 1 186 ? -4.800 -11.073 2.685 1.00 96.88 186 VAL A C 1
ATOM 1501 O O . VAL A 1 186 ? -4.014 -10.277 2.168 1.00 96.88 186 VAL A O 1
ATOM 1504 N N . LYS A 1 187 ? -5.729 -11.717 1.970 1.00 95.81 187 LYS A N 1
ATOM 1505 C CA . LYS A 1 187 ? -5.929 -11.504 0.534 1.00 95.81 187 LYS A CA 1
ATOM 1506 C C . LYS A 1 187 ? -6.393 -10.076 0.236 1.00 95.81 187 LYS A C 1
ATOM 1508 O O . LYS A 1 187 ? -5.802 -9.426 -0.627 1.00 95.81 187 LYS A O 1
ATOM 1513 N N . VAL A 1 188 ? -7.371 -9.559 0.978 1.00 96.88 188 VAL A N 1
ATOM 1514 C CA . VAL A 1 188 ? -7.846 -8.171 0.834 1.00 96.88 188 VAL A CA 1
ATOM 1515 C C . VAL A 1 188 ? -6.729 -7.167 1.120 1.00 96.88 188 VAL A C 1
ATOM 1517 O O . VAL A 1 188 ? -6.477 -6.274 0.307 1.00 96.88 188 VAL A O 1
ATOM 1520 N N . VAL A 1 189 ? -5.997 -7.343 2.226 1.00 97.00 189 VAL A N 1
ATOM 1521 C CA . VAL A 1 189 ? -4.859 -6.481 2.588 1.00 97.00 189 VAL A CA 1
ATOM 1522 C C . VAL A 1 189 ? -3.782 -6.522 1.501 1.00 97.00 189 VAL A C 1
ATOM 1524 O O . VAL A 1 189 ? -3.290 -5.475 1.079 1.00 97.00 189 VAL A O 1
ATOM 1527 N N . LYS A 1 190 ? -3.437 -7.715 0.998 1.00 96.12 190 LYS A N 1
ATOM 1528 C CA . LYS A 1 190 ? -2.460 -7.900 -0.085 1.00 96.12 190 LYS A CA 1
ATOM 1529 C C . LYS A 1 190 ? -2.856 -7.140 -1.349 1.00 96.12 190 LYS A C 1
ATOM 1531 O O . LYS A 1 190 ? -1.999 -6.489 -1.952 1.00 96.12 190 LYS A O 1
ATOM 1536 N N . ASP A 1 191 ? -4.115 -7.222 -1.759 1.00 95.88 191 ASP A N 1
ATOM 1537 C CA . ASP A 1 191 ? -4.559 -6.626 -3.017 1.00 95.88 191 ASP A CA 1
ATOM 1538 C C . ASP A 1 191 ? -4.602 -5.096 -2.939 1.00 95.88 191 ASP A C 1
ATOM 1540 O O . ASP A 1 191 ? -4.057 -4.432 -3.825 1.00 95.88 191 ASP A O 1
ATOM 1544 N N . TYR A 1 192 ? -5.111 -4.525 -1.842 1.00 96.00 192 TYR A N 1
ATOM 1545 C CA . TYR A 1 192 ? -5.058 -3.075 -1.623 1.00 96.00 192 TYR A CA 1
ATOM 1546 C C . TYR A 1 192 ? -3.622 -2.562 -1.425 1.00 96.00 192 TYR A C 1
ATOM 1548 O O . TYR A 1 192 ? -3.278 -1.491 -1.929 1.00 96.00 192 TYR A O 1
ATOM 1556 N N . ALA A 1 193 ? -2.739 -3.329 -0.777 1.00 95.12 193 ALA A N 1
ATOM 1557 C CA . ALA A 1 193 ? -1.317 -2.983 -0.669 1.00 95.12 193 ALA A CA 1
ATOM 1558 C C . ALA A 1 193 ? -0.614 -3.008 -2.026 1.00 95.12 193 ALA A C 1
ATOM 156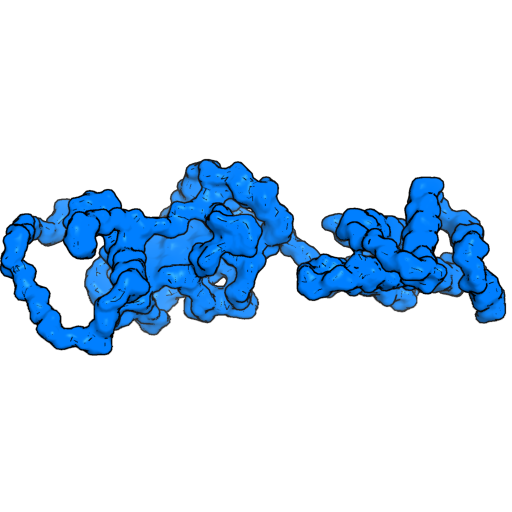0 O O . ALA A 1 193 ? 0.175 -2.116 -2.343 1.00 95.12 193 ALA A O 1
ATOM 1561 N N . SER A 1 194 ? -0.923 -4.002 -2.859 1.00 94.25 194 SER A N 1
ATOM 1562 C CA . SER A 1 194 ? -0.460 -4.051 -4.243 1.00 94.25 194 SER A CA 1
ATOM 1563 C C . SER A 1 194 ? -0.950 -2.830 -5.019 1.00 94.25 194 SER A C 1
ATOM 1565 O O . SER A 1 194 ? -0.130 -2.149 -5.629 1.00 94.25 194 SER A O 1
ATOM 1567 N N . LEU A 1 195 ? -2.238 -2.491 -4.934 1.00 95.00 195 LEU A N 1
ATOM 1568 C CA . LEU A 1 195 ? -2.803 -1.308 -5.581 1.00 95.00 195 LEU A CA 1
ATOM 1569 C C . LEU A 1 195 ? -2.089 -0.019 -5.147 1.00 95.00 195 LEU A C 1
ATOM 1571 O O . LEU A 1 195 ? -1.578 0.711 -5.997 1.00 95.00 195 LEU A O 1
ATOM 1575 N N . SER A 1 196 ? -1.983 0.221 -3.834 1.00 93.06 196 SER A N 1
ATOM 1576 C CA . SER A 1 196 ? -1.280 1.376 -3.262 1.00 93.06 196 SER A CA 1
ATOM 1577 C C . SER A 1 196 ? 0.132 1.500 -3.836 1.00 93.06 196 SER A C 1
ATOM 1579 O O . SER A 1 196 ? 0.515 2.560 -4.334 1.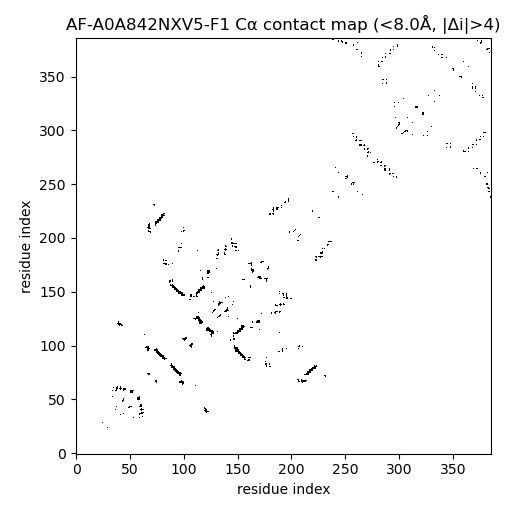00 93.06 196 SER A O 1
ATOM 1581 N N . ARG A 1 197 ? 0.884 0.391 -3.848 1.00 91.00 197 ARG A N 1
ATOM 1582 C CA . ARG A 1 197 ? 2.255 0.349 -4.364 1.00 91.00 197 ARG A CA 1
ATOM 1583 C C . ARG A 1 197 ? 2.332 0.678 -5.849 1.00 91.00 197 ARG A C 1
ATOM 1585 O O . ARG A 1 197 ? 3.223 1.414 -6.258 1.00 91.00 197 ARG A O 1
ATOM 1592 N N . ARG A 1 198 ? 1.428 0.132 -6.663 1.00 90.44 198 ARG A N 1
ATOM 1593 C CA . ARG A 1 198 ? 1.434 0.343 -8.121 1.00 90.44 198 ARG A CA 1
ATOM 1594 C C . ARG A 1 198 ? 1.095 1.781 -8.494 1.00 90.44 198 ARG A C 1
ATOM 1596 O O . ARG A 1 198 ? 1.661 2.306 -9.446 1.00 90.44 198 ARG A O 1
ATOM 1603 N N . LEU A 1 199 ? 0.237 2.423 -7.706 1.00 89.62 199 LEU A N 1
ATOM 1604 C CA . LEU A 1 199 ? -0.106 3.835 -7.862 1.00 89.62 199 LEU A CA 1
ATOM 1605 C C . LEU A 1 199 ? 0.929 4.781 -7.230 1.00 89.62 199 LEU A C 1
ATOM 1607 O O . LEU A 1 199 ? 0.812 5.997 -7.378 1.00 89.62 199 LEU A O 1
ATOM 1611 N N . SER A 1 200 ? 1.942 4.254 -6.534 1.00 86.81 200 SER A N 1
ATOM 1612 C CA . SER A 1 200 ? 2.956 5.070 -5.867 1.00 86.81 200 SER A CA 1
ATOM 1613 C C . SER A 1 200 ? 3.728 5.927 -6.874 1.00 86.81 200 SER A C 1
ATOM 1615 O O . SER A 1 200 ? 4.198 5.440 -7.907 1.00 86.81 200 SER A O 1
ATOM 1617 N N . GLY A 1 201 ? 3.841 7.221 -6.573 1.00 81.38 201 GLY A N 1
ATOM 1618 C CA . GLY A 1 201 ? 4.330 8.264 -7.482 1.00 81.38 201 GLY A CA 1
ATOM 1619 C C . GLY A 1 201 ? 3.207 9.078 -8.132 1.00 81.38 201 GLY A C 1
ATOM 1620 O O . GLY A 1 201 ? 3.362 10.282 -8.286 1.00 81.38 201 GLY A O 1
ATOM 1621 N N . ASP A 1 202 ? 2.046 8.466 -8.383 1.00 86.44 202 ASP A N 1
ATOM 1622 C CA . ASP A 1 202 ? 0.912 9.115 -9.060 1.00 86.44 202 ASP A CA 1
ATOM 1623 C C . ASP A 1 202 ? -0.271 9.392 -8.116 1.00 86.44 202 ASP A C 1
ATOM 1625 O O . ASP A 1 202 ? -1.340 9.815 -8.559 1.00 86.44 202 ASP A O 1
ATOM 1629 N N . TRP A 1 203 ? -0.124 9.143 -6.812 1.00 88.81 203 TRP A N 1
ATOM 1630 C CA . TRP A 1 203 ? -1.214 9.285 -5.842 1.00 88.81 203 TRP A CA 1
ATOM 1631 C C . TRP A 1 203 ? -1.938 10.631 -5.862 1.00 88.81 203 TRP A C 1
ATOM 1633 O O . TRP A 1 203 ? -3.167 10.590 -5.811 1.00 88.81 203 TRP A O 1
ATOM 1643 N N . PRO A 1 204 ? -1.267 11.796 -5.995 1.00 88.06 204 PRO A N 1
ATOM 1644 C CA . PRO A 1 204 ? -1.974 13.071 -6.092 1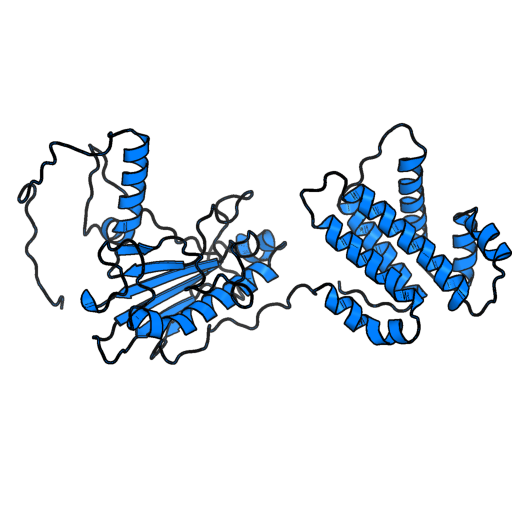.00 88.06 204 PRO A CA 1
ATOM 1645 C C . PRO A 1 204 ? -3.041 13.073 -7.190 1.00 88.06 204 PRO A C 1
ATOM 1647 O O . PRO A 1 204 ? -4.162 13.518 -6.967 1.00 88.06 204 PRO A O 1
ATOM 1650 N N . GLN A 1 205 ? -2.714 12.491 -8.344 1.00 88.19 205 GLN A N 1
ATOM 1651 C CA . GLN A 1 205 ? -3.566 12.507 -9.530 1.00 88.19 205 GLN A CA 1
ATOM 1652 C C . GLN A 1 205 ? -4.489 11.296 -9.642 1.00 88.19 205 GLN A C 1
ATOM 1654 O O . GLN A 1 205 ? -5.523 11.382 -10.298 1.00 88.19 205 GLN A O 1
ATOM 1659 N N . LYS A 1 206 ? -4.130 10.152 -9.053 1.00 90.25 206 LYS A N 1
ATOM 1660 C CA . LYS A 1 206 ? -4.891 8.900 -9.199 1.00 90.25 206 LYS A CA 1
ATOM 1661 C C . LYS A 1 206 ? -5.664 8.489 -7.952 1.00 90.25 206 LYS A C 1
ATOM 1663 O O . LYS A 1 206 ? -6.525 7.631 -8.060 1.00 90.25 206 LYS A O 1
ATOM 1668 N N . VAL A 1 207 ? -5.372 9.073 -6.790 1.00 91.44 207 VAL A N 1
ATOM 1669 C CA . VAL A 1 207 ? -5.996 8.700 -5.511 1.00 91.44 207 VAL A CA 1
ATOM 1670 C C . VAL A 1 207 ? -6.531 9.933 -4.786 1.00 91.44 207 VAL A C 1
ATOM 1672 O O . VAL A 1 207 ? -7.725 10.017 -4.527 1.00 91.44 207 VAL A O 1
ATOM 1675 N N . PHE A 1 208 ? -5.676 10.918 -4.504 1.00 89.88 208 PHE A N 1
ATOM 1676 C CA . PHE A 1 208 ? -5.992 12.015 -3.581 1.00 89.88 208 PHE A CA 1
ATOM 1677 C C . PHE A 1 208 ? -7.014 13.012 -4.125 1.00 89.88 208 PHE A C 1
ATOM 1679 O O . PHE A 1 208 ? -7.725 13.626 -3.336 1.00 89.88 208 PHE A O 1
ATOM 1686 N N . LYS A 1 209 ? -7.126 13.145 -5.453 1.00 90.94 209 LYS A N 1
ATOM 1687 C CA . LYS A 1 209 ? -8.142 14.001 -6.081 1.00 90.94 209 LYS A CA 1
ATOM 1688 C C . LYS A 1 209 ? -9.581 13.509 -5.883 1.00 90.94 209 LYS A C 1
ATOM 1690 O O . LYS A 1 209 ? -10.512 14.260 -6.132 1.00 90.94 209 LYS A O 1
ATOM 1695 N N . TYR A 1 210 ? -9.765 12.258 -5.464 1.00 91.94 210 TYR A N 1
ATOM 1696 C CA . TYR A 1 210 ? -11.079 11.649 -5.291 1.00 91.94 210 TYR A CA 1
ATOM 1697 C C . TYR A 1 210 ? -11.459 11.602 -3.809 1.00 91.94 210 TYR A C 1
ATOM 1699 O O . TYR A 1 210 ? -11.368 10.558 -3.160 1.00 91.94 210 TYR A O 1
ATOM 1707 N N . SER A 1 211 ? -11.843 12.750 -3.251 1.00 88.62 211 SER A N 1
ATOM 1708 C CA . SER A 1 211 ? -12.230 12.876 -1.840 1.00 88.62 211 SER A CA 1
ATOM 1709 C C . SER A 1 211 ? -13.643 12.375 -1.543 1.00 88.62 211 SER A C 1
ATOM 1711 O O . SER A 1 211 ? -13.942 12.068 -0.395 1.00 88.62 211 SER A O 1
ATOM 1713 N N . GLU A 1 212 ? -14.505 12.252 -2.546 1.00 89.75 212 GLU A N 1
ATOM 1714 C CA . GLU A 1 212 ? -15.909 11.875 -2.377 1.00 89.75 212 GLU A CA 1
ATOM 1715 C C . GLU A 1 212 ? -16.287 10.733 -3.314 1.00 89.75 212 GLU A C 1
ATOM 1717 O O . GLU A 1 212 ? -15.734 10.591 -4.404 1.00 89.75 212 GLU A O 1
ATOM 1722 N N . GLY A 1 213 ? -17.225 9.900 -2.873 1.00 91.44 213 GLY A N 1
ATOM 1723 C CA . GLY A 1 213 ? -17.692 8.751 -3.630 1.00 91.44 213 GLY A CA 1
ATOM 1724 C C . GLY A 1 213 ? -18.528 7.806 -2.779 1.00 91.44 213 GLY A C 1
ATOM 1725 O O . GLY A 1 213 ? -18.868 8.100 -1.632 1.00 91.44 213 GLY A O 1
ATOM 1726 N N . LYS A 1 214 ? -18.873 6.656 -3.359 1.00 92.38 214 LYS A N 1
ATOM 1727 C CA . LYS A 1 214 ? -19.676 5.622 -2.700 1.00 92.38 214 LYS A CA 1
ATOM 1728 C C . LYS A 1 214 ? -18.820 4.398 -2.401 1.00 92.38 214 LYS A C 1
ATOM 1730 O O . LYS A 1 214 ? -17.983 4.000 -3.208 1.00 92.38 214 LYS A O 1
ATOM 1735 N N . ILE A 1 215 ? -19.055 3.799 -1.238 1.00 95.50 215 ILE A N 1
ATOM 1736 C CA . ILE A 1 215 ? -18.475 2.507 -0.871 1.00 95.50 215 ILE A CA 1
ATOM 1737 C C . ILE A 1 215 ? -19.295 1.415 -1.560 1.00 95.50 215 ILE A C 1
ATOM 1739 O O . ILE A 1 215 ? -20.521 1.395 -1.445 1.00 95.50 215 ILE A O 1
ATOM 1743 N N . LYS A 1 216 ? -18.630 0.507 -2.273 1.00 95.75 216 LYS A N 1
ATOM 1744 C CA . LYS A 1 216 ? -19.295 -0.601 -2.963 1.00 95.75 216 LYS A CA 1
ATOM 1745 C C . LYS A 1 216 ? -19.596 -1.733 -1.981 1.00 95.75 216 LYS A C 1
ATOM 1747 O O . LYS A 1 216 ? -18.676 -2.257 -1.358 1.00 95.75 216 LYS A O 1
ATOM 1752 N N . SER A 1 217 ? -20.867 -2.109 -1.846 1.00 96.94 217 SER A N 1
ATOM 1753 C CA . SER A 1 217 ? -21.279 -3.209 -0.964 1.00 96.94 217 SER A CA 1
ATOM 1754 C C . SER A 1 217 ? -21.084 -4.567 -1.637 1.00 96.94 217 SER A C 1
ATOM 1756 O O . SER A 1 217 ? -21.380 -4.719 -2.823 1.00 96.94 217 SER A O 1
ATOM 1758 N N . VAL A 1 218 ? -20.598 -5.548 -0.881 1.00 96.75 218 VAL A N 1
ATOM 1759 C CA . VAL A 1 218 ? -20.379 -6.931 -1.310 1.00 96.75 218 VAL A CA 1
ATOM 1760 C C . VAL A 1 218 ? -20.882 -7.859 -0.210 1.00 96.75 218 VAL A C 1
ATOM 1762 O O . VAL A 1 218 ? -20.390 -7.822 0.917 1.00 96.75 218 VAL A O 1
ATOM 1765 N N . LYS A 1 219 ? -21.847 -8.714 -0.543 1.00 96.69 219 LYS A N 1
ATOM 1766 C CA . LYS A 1 219 ? -22.300 -9.772 0.357 1.00 96.69 219 LYS A CA 1
ATOM 1767 C C . LYS A 1 219 ? -21.350 -10.964 0.255 1.00 96.69 219 LYS A C 1
ATOM 1769 O O . LYS A 1 219 ? -21.012 -11.377 -0.851 1.00 96.69 219 LYS A O 1
ATOM 1774 N N . ILE A 1 220 ? -20.943 -11.502 1.398 1.00 94.75 220 ILE A N 1
ATOM 1775 C CA . ILE A 1 220 ? -20.176 -12.743 1.515 1.00 94.75 220 ILE A CA 1
ATOM 1776 C C . ILE A 1 220 ? -21.012 -13.714 2.340 1.00 94.75 220 ILE A C 1
ATOM 1778 O O . ILE A 1 220 ? -21.411 -13.389 3.456 1.00 94.75 220 ILE A O 1
ATOM 1782 N N . ASP A 1 221 ? -21.293 -14.892 1.789 1.00 89.88 221 ASP A N 1
ATOM 1783 C CA . ASP A 1 221 ? -22.121 -15.879 2.484 1.00 89.88 221 ASP A CA 1
ATOM 1784 C C . ASP A 1 221 ? -21.370 -16.489 3.677 1.00 89.88 221 ASP A C 1
ATOM 1786 O O . ASP A 1 221 ? -21.886 -16.481 4.794 1.00 89.88 221 ASP A O 1
ATOM 1790 N N . ASP A 1 222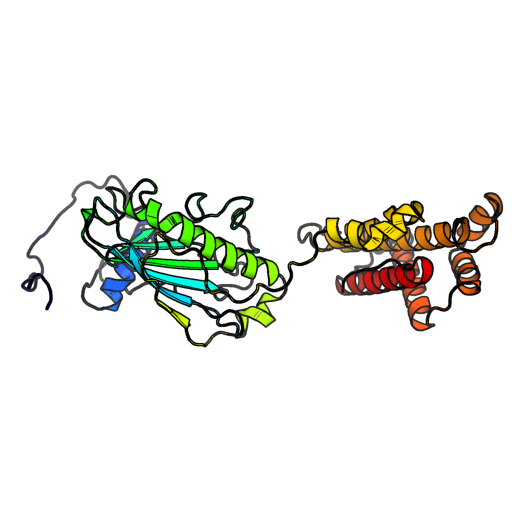 ? -20.122 -16.921 3.465 1.00 90.31 222 ASP A N 1
ATOM 1791 C CA . ASP A 1 222 ? -19.223 -17.376 4.529 1.00 90.31 222 ASP A CA 1
ATOM 1792 C C . ASP A 1 222 ? -17.771 -16.953 4.260 1.00 90.31 222 ASP A C 1
ATOM 1794 O O . ASP A 1 222 ? -17.120 -17.395 3.305 1.00 90.31 222 ASP A O 1
ATOM 1798 N N . PHE A 1 223 ? -17.234 -16.121 5.152 1.00 92.81 223 PHE A N 1
ATOM 1799 C CA . PHE A 1 223 ? -15.853 -15.645 5.083 1.00 92.81 223 PHE A CA 1
ATOM 1800 C C . PHE A 1 223 ? -14.800 -16.752 5.215 1.00 92.81 223 PHE A C 1
ATOM 1802 O O . PHE A 1 223 ? -13.663 -16.549 4.791 1.00 92.81 223 PHE A O 1
ATOM 1809 N N . ARG A 1 224 ? -15.150 -17.918 5.773 1.00 90.12 224 ARG A N 1
ATOM 1810 C CA . ARG A 1 224 ? -14.238 -19.065 5.886 1.00 90.12 224 ARG A CA 1
ATOM 1811 C C . ARG A 1 224 ? -13.879 -19.659 4.525 1.00 90.12 224 ARG A C 1
ATOM 1813 O O . ARG A 1 224 ? -12.773 -20.170 4.340 1.00 90.12 224 ARG A O 1
ATOM 1820 N N . THR A 1 225 ? -14.824 -19.634 3.586 1.00 89.44 225 THR A N 1
ATOM 1821 C CA . THR A 1 225 ? -14.681 -20.275 2.268 1.00 89.44 225 THR A CA 1
ATOM 1822 C C . THR A 1 225 ? -14.368 -19.283 1.154 1.00 89.44 225 THR A C 1
ATOM 1824 O O . THR A 1 225 ? -13.785 -19.671 0.137 1.00 89.44 225 THR A O 1
ATOM 1827 N N . GLU A 1 226 ? -14.697 -18.006 1.349 1.00 91.88 226 GLU A N 1
ATOM 1828 C CA . GLU A 1 226 ? -14.460 -16.955 0.369 1.00 91.88 226 GLU A CA 1
ATOM 1829 C C . GLU A 1 226 ? -12.960 -16.711 0.129 1.00 91.88 226 GLU A C 1
ATOM 1831 O O . GLU A 1 226 ? -12.142 -16.626 1.045 1.00 91.88 226 GLU A O 1
ATOM 1836 N N . LYS A 1 227 ? -12.588 -16.553 -1.144 1.00 89.19 227 LYS A N 1
ATOM 1837 C CA . LYS A 1 227 ? -11.199 -16.337 -1.588 1.00 89.19 227 LYS A CA 1
ATOM 1838 C C . LYS A 1 227 ? -11.023 -15.074 -2.430 1.00 89.19 227 LYS A C 1
ATOM 1840 O O . LYS A 1 227 ? -9.889 -14.698 -2.741 1.00 89.19 227 LYS A O 1
ATOM 1845 N N . LYS A 1 228 ? -12.114 -14.426 -2.839 1.00 88.94 228 LYS A N 1
ATOM 1846 C CA . LYS A 1 228 ? -12.103 -13.242 -3.699 1.00 88.94 228 LYS A CA 1
ATOM 1847 C C . LYS A 1 228 ? -12.051 -11.963 -2.868 1.00 88.94 228 LYS A C 1
ATOM 1849 O O . LYS A 1 228 ? -12.731 -11.812 -1.858 1.00 88.94 228 LYS A O 1
ATOM 1854 N N . SER A 1 229 ? -11.263 -11.011 -3.358 1.00 86.12 229 SER A N 1
ATOM 1855 C CA . SER A 1 229 ? -11.205 -9.634 -2.858 1.00 86.12 229 SER A CA 1
ATOM 1856 C C . SER A 1 229 ? -12.085 -8.672 -3.651 1.00 86.12 229 SER A C 1
ATOM 1858 O O . SER A 1 229 ? -12.107 -7.497 -3.330 1.00 86.12 229 SER A O 1
ATOM 1860 N N . TYR A 1 230 ? -12.755 -9.129 -4.716 1.00 90.75 230 TYR A N 1
ATOM 1861 C CA . TYR A 1 230 ? -13.694 -8.342 -5.532 1.00 90.75 230 TYR A CA 1
ATOM 1862 C C . TYR A 1 230 ? -13.147 -7.036 -6.147 1.00 90.75 230 TYR A C 1
ATOM 1864 O O . TYR A 1 230 ? -13.902 -6.283 -6.766 1.00 90.75 230 TYR A O 1
ATOM 1872 N N . LEU A 1 231 ? -11.835 -6.796 -6.055 1.00 89.31 231 LEU A N 1
ATOM 1873 C CA . LEU A 1 231 ? -11.160 -5.716 -6.762 1.00 89.31 231 LEU A CA 1
ATOM 1874 C C . LEU A 1 231 ? -11.071 -6.030 -8.263 1.00 89.31 231 LEU A C 1
ATOM 1876 O O . LEU A 1 231 ? -10.814 -7.180 -8.636 1.00 89.31 231 LEU A O 1
ATOM 1880 N N . PRO A 1 232 ? -11.226 -5.019 -9.136 1.00 89.31 232 PRO A N 1
ATOM 1881 C CA . PRO A 1 232 ? -10.948 -5.188 -10.553 1.00 89.31 232 PRO A CA 1
ATOM 1882 C C . PRO A 1 232 ? -9.454 -5.469 -10.789 1.00 89.31 232 PRO A C 1
ATOM 1884 O O . PRO A 1 232 ? -8.630 -5.274 -9.884 1.00 89.31 232 PRO A O 1
ATOM 1887 N N . PRO A 1 233 ? -9.078 -5.930 -11.999 1.00 90.19 233 PRO A N 1
ATOM 1888 C CA . PRO A 1 233 ? -7.691 -6.214 -12.336 1.00 90.19 233 PRO A CA 1
ATOM 1889 C C . PRO A 1 233 ? -6.776 -5.045 -11.973 1.00 90.19 233 PRO A C 1
ATOM 1891 O O . PRO A 1 233 ? -6.971 -3.910 -12.407 1.00 90.19 233 PRO A O 1
ATOM 1894 N N . LEU A 1 234 ? -5.771 -5.330 -11.144 1.00 90.56 234 LEU A N 1
ATOM 1895 C CA . LEU A 1 234 ? -4.859 -4.294 -10.680 1.00 90.56 234 LEU A CA 1
ATOM 1896 C C . LEU A 1 234 ? -4.078 -3.711 -11.871 1.00 90.56 234 LEU A C 1
ATOM 1898 O O . LEU A 1 234 ? -3.695 -4.473 -12.767 1.00 90.56 234 LEU A O 1
ATOM 1902 N N . PRO A 1 235 ? -3.749 -2.401 -11.857 1.00 87.50 235 PRO A N 1
ATOM 1903 C CA . PRO A 1 235 ? -2.920 -1.783 -12.891 1.00 87.50 235 PRO A CA 1
ATOM 1904 C C . PRO A 1 235 ? -1.620 -2.564 -13.056 1.00 87.50 235 PRO A C 1
ATOM 1906 O O . PRO A 1 235 ? -1.175 -3.186 -12.094 1.00 87.50 235 PRO A O 1
ATOM 1909 N N . LYS A 1 236 ? -0.965 -2.542 -14.221 1.00 79.81 236 LYS A N 1
ATOM 1910 C CA . LYS A 1 236 ? 0.331 -3.227 -14.377 1.00 79.81 236 LYS A CA 1
ATOM 1911 C C . LYS A 1 236 ? 1.324 -2.724 -13.325 1.00 79.81 236 LYS A C 1
ATOM 1913 O O . LYS A 1 236 ? 1.369 -1.536 -13.007 1.00 79.81 236 LYS A O 1
ATOM 1918 N N . SER A 1 237 ? 2.076 -3.644 -12.722 1.00 68.56 237 SER A N 1
ATOM 1919 C CA . SER A 1 237 ? 3.162 -3.248 -11.831 1.00 68.56 237 SER A CA 1
ATOM 1920 C C . SER A 1 237 ? 4.180 -2.477 -12.647 1.00 68.56 237 SER A C 1
ATOM 1922 O O . SER A 1 237 ? 4.455 -2.859 -13.783 1.00 68.56 237 SER A O 1
ATOM 1924 N N . LYS A 1 238 ? 4.752 -1.421 -12.060 1.00 64.50 238 LYS A N 1
ATOM 1925 C CA . LYS A 1 238 ? 5.934 -0.793 -12.648 1.00 64.50 238 LYS A CA 1
ATOM 1926 C C . LYS A 1 238 ? 6.974 -1.901 -12.882 1.00 64.50 238 LYS A C 1
ATOM 1928 O O . LYS A 1 238 ? 7.155 -2.712 -11.963 1.00 64.50 238 LYS A O 1
ATOM 1933 N N . PRO A 1 239 ? 7.561 -1.982 -14.087 1.00 57.56 239 PRO A N 1
ATOM 1934 C CA . PRO A 1 239 ? 8.483 -3.051 -14.440 1.00 57.56 239 PRO A CA 1
ATOM 1935 C C . PRO A 1 239 ? 9.589 -3.134 -13.399 1.00 57.56 239 PRO A C 1
ATOM 1937 O O . PRO A 1 239 ? 10.108 -2.113 -12.929 1.00 57.56 239 PRO A O 1
ATOM 1940 N N . ARG A 1 240 ? 9.917 -4.358 -12.995 1.00 58.44 240 ARG A N 1
ATOM 1941 C CA . ARG A 1 240 ? 11.134 -4.589 -12.228 1.00 58.44 240 ARG A CA 1
ATOM 1942 C C . ARG A 1 240 ? 12.309 -4.504 -13.189 1.00 58.44 240 ARG A C 1
ATOM 1944 O O . ARG A 1 240 ? 12.177 -4.763 -14.378 1.00 58.44 240 ARG A O 1
ATOM 1951 N N . TYR A 1 241 ? 13.475 -4.161 -12.664 1.00 60.75 241 TYR A N 1
ATOM 1952 C CA . TYR A 1 241 ? 14.698 -4.068 -13.459 1.00 60.75 241 TYR A CA 1
ATOM 1953 C C . TYR A 1 241 ? 15.049 -5.384 -14.181 1.00 60.75 241 TYR A C 1
ATOM 1955 O O . TYR A 1 241 ? 15.610 -5.336 -15.270 1.00 60.75 241 TYR A O 1
ATOM 1963 N N . SER A 1 242 ? 14.621 -6.535 -13.641 1.00 58.03 242 SER A N 1
ATOM 1964 C CA . SER A 1 242 ? 14.672 -7.849 -14.304 1.00 58.03 242 SER A CA 1
ATOM 1965 C C . SER A 1 242 ? 13.975 -7.873 -15.668 1.00 58.03 242 SER A C 1
ATOM 1967 O O . SER A 1 242 ? 14.451 -8.513 -16.599 1.00 58.03 242 SER A O 1
ATOM 1969 N N . ASP A 1 243 ? 12.888 -7.117 -15.813 1.00 68.50 243 ASP A N 1
ATOM 1970 C CA . ASP A 1 243 ? 11.999 -7.186 -16.972 1.00 68.50 243 ASP A CA 1
ATOM 1971 C C . ASP A 1 243 ? 12.639 -6.517 -18.207 1.00 68.50 243 ASP A C 1
ATOM 1973 O O . ASP A 1 243 ? 12.292 -6.837 -19.341 1.00 68.50 243 ASP A O 1
ATOM 1977 N N . LEU A 1 244 ? 13.602 -5.602 -18.010 1.00 74.69 244 LEU A N 1
ATOM 1978 C CA . LEU A 1 244 ? 14.390 -4.983 -19.089 1.00 74.69 244 LEU A CA 1
ATOM 1979 C C . LEU A 1 244 ? 15.402 -5.950 -19.707 1.00 74.69 244 LEU A C 1
ATOM 1981 O O . LEU A 1 244 ? 15.607 -5.900 -20.923 1.00 74.69 244 LEU A O 1
ATOM 1985 N N . GLY A 1 245 ? 15.976 -6.840 -18.892 1.00 78.62 245 GLY A N 1
ATOM 1986 C CA . GLY A 1 245 ? 16.787 -7.955 -19.376 1.00 78.62 245 GLY A CA 1
ATOM 1987 C C . GLY A 1 245 ? 15.952 -8.892 -20.245 1.00 78.62 245 GLY A C 1
ATOM 1988 O O . GLY A 1 245 ? 16.334 -9.180 -21.375 1.00 78.62 245 GLY A O 1
ATOM 1989 N N . ASP A 1 246 ? 14.753 -9.263 -19.790 1.00 82.69 246 ASP A N 1
ATOM 1990 C CA . ASP A 1 246 ? 13.843 -10.121 -20.559 1.00 82.69 246 ASP A CA 1
ATOM 1991 C C . ASP A 1 246 ? 13.376 -9.472 -21.874 1.00 82.69 246 ASP A C 1
ATOM 1993 O O . ASP A 1 246 ? 13.364 -10.120 -22.924 1.00 82.69 246 ASP A O 1
ATOM 1997 N N . LEU A 1 247 ? 13.046 -8.174 -21.855 1.00 86.75 247 LEU A N 1
ATOM 1998 C CA . LEU A 1 247 ? 12.644 -7.415 -23.051 1.00 86.75 247 LEU A CA 1
ATOM 1999 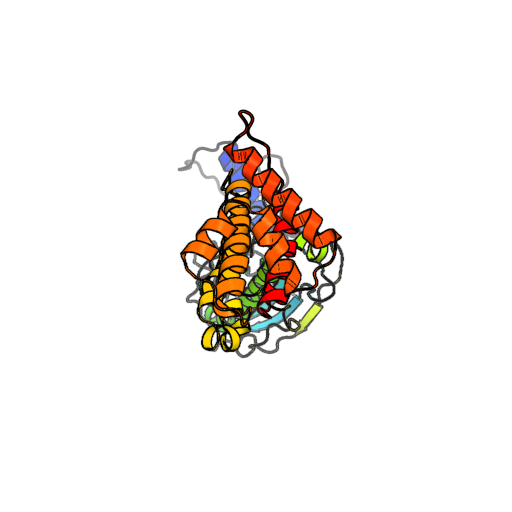C C . LEU A 1 247 ? 13.722 -7.392 -24.136 1.00 86.75 247 LEU A C 1
ATOM 2001 O O . LEU A 1 247 ? 13.395 -7.384 -25.327 1.00 86.75 247 LEU A O 1
ATOM 2005 N N . ASN A 1 248 ? 14.988 -7.353 -23.720 1.00 90.00 248 ASN A N 1
ATOM 2006 C CA . ASN A 1 248 ? 16.140 -7.250 -24.605 1.00 90.00 248 ASN A CA 1
ATOM 2007 C C . ASN A 1 248 ? 16.904 -8.569 -24.750 1.00 90.00 248 ASN A C 1
ATOM 2009 O O . ASN A 1 248 ? 17.885 -8.596 -25.484 1.00 90.00 248 ASN A O 1
ATOM 2013 N N . LYS A 1 249 ? 16.437 -9.672 -24.150 1.00 91.12 249 LYS A N 1
ATOM 2014 C CA . LYS A 1 249 ? 17.146 -10.960 -24.101 1.00 91.12 249 LYS A CA 1
ATOM 2015 C C . LYS A 1 249 ? 17.612 -11.438 -25.475 1.00 91.12 249 LYS A C 1
ATOM 2017 O O . LYS A 1 249 ? 18.787 -11.716 -25.665 1.00 91.12 249 LYS A O 1
ATOM 2022 N N . LYS A 1 250 ? 16.718 -11.418 -26.470 1.00 92.81 250 LYS A N 1
ATOM 2023 C CA . LYS A 1 250 ? 17.045 -11.809 -27.855 1.00 92.81 250 LYS A CA 1
ATOM 2024 C C . LYS A 1 250 ? 18.093 -10.905 -28.517 1.00 92.81 250 LYS A C 1
ATOM 2026 O O . LYS A 1 250 ? 18.793 -11.347 -29.421 1.00 92.81 250 LYS A O 1
ATOM 2031 N N . ILE A 1 251 ? 18.146 -9.627 -28.135 1.00 93.25 251 ILE A N 1
ATOM 2032 C CA . ILE A 1 251 ? 19.153 -8.681 -28.635 1.00 93.25 251 ILE A CA 1
ATOM 2033 C C . ILE A 1 251 ? 20.471 -8.935 -27.909 1.00 93.25 251 ILE A C 1
ATOM 2035 O O . ILE A 1 251 ? 21.490 -9.052 -28.574 1.00 93.25 251 ILE A O 1
ATOM 2039 N N . ALA A 1 252 ? 20.441 -9.097 -26.586 1.00 92.56 252 ALA A N 1
ATOM 2040 C CA . ALA A 1 252 ? 21.609 -9.375 -25.758 1.00 92.56 252 ALA A CA 1
ATOM 2041 C C . ALA A 1 252 ? 22.302 -10.696 -26.137 1.00 92.56 252 ALA A C 1
ATOM 2043 O O . ALA A 1 252 ? 23.523 -10.732 -26.213 1.00 92.56 252 ALA A O 1
ATOM 2044 N N . GLU A 1 253 ? 21.543 -11.748 -26.463 1.00 93.31 253 GLU A N 1
ATOM 2045 C CA . GLU A 1 253 ? 22.082 -13.025 -26.964 1.00 93.31 253 GLU A CA 1
ATOM 2046 C C . GLU A 1 253 ? 22.851 -12.853 -28.284 1.00 93.31 253 GLU A C 1
ATOM 2048 O O . GLU A 1 253 ? 23.862 -13.511 -28.502 1.00 93.31 253 GLU A O 1
ATOM 2053 N N . LYS A 1 254 ? 22.391 -11.954 -29.164 1.00 94.06 254 LYS A N 1
ATOM 2054 C CA . LYS A 1 254 ? 23.041 -11.675 -30.457 1.00 94.06 254 LYS A CA 1
ATOM 2055 C C . LYS A 1 254 ? 24.140 -10.619 -30.369 1.00 94.06 254 LYS A C 1
ATOM 2057 O O . LYS A 1 254 ? 25.047 -10.622 -31.192 1.00 94.06 254 LYS A O 1
ATOM 2062 N N . LYS A 1 255 ? 24.020 -9.688 -29.424 1.00 94.75 255 LYS A N 1
ATOM 2063 C CA . LYS A 1 255 ? 24.882 -8.515 -29.248 1.00 94.75 255 LYS A CA 1
ATOM 2064 C C . LYS A 1 255 ? 25.219 -8.338 -27.764 1.00 94.75 255 LYS A C 1
ATOM 2066 O O . LYS A 1 255 ? 24.663 -7.441 -27.118 1.00 94.75 255 LYS A O 1
ATOM 2071 N N . PRO A 1 256 ? 26.115 -9.167 -27.200 1.00 94.38 256 PRO A N 1
ATOM 2072 C CA . PRO A 1 256 ? 26.414 -9.149 -25.766 1.00 94.38 256 PRO A CA 1
ATOM 2073 C C . PRO A 1 256 ? 26.922 -7.794 -25.253 1.00 94.38 256 PRO A C 1
ATOM 2075 O O . PRO A 1 256 ? 26.616 -7.399 -24.131 1.00 94.38 256 PRO A O 1
ATOM 2078 N N . TRP A 1 257 ? 27.606 -7.017 -26.099 1.00 94.19 257 TRP A N 1
ATOM 2079 C CA . TRP A 1 257 ? 28.076 -5.659 -25.783 1.00 94.19 257 TRP A CA 1
ATOM 2080 C C . TRP A 1 257 ? 26.951 -4.647 -25.506 1.00 94.19 257 TRP A C 1
ATOM 2082 O O . TRP A 1 257 ? 27.203 -3.559 -24.993 1.00 94.19 257 TRP A O 1
ATOM 2092 N N . THR A 1 258 ? 25.692 -4.984 -25.805 1.00 95.19 258 THR A N 1
ATOM 2093 C CA . THR A 1 258 ? 24.540 -4.110 -25.529 1.00 95.19 258 THR A CA 1
ATOM 2094 C C . THR A 1 258 ? 24.024 -4.201 -24.092 1.00 95.19 258 THR A C 1
ATOM 2096 O O . THR A 1 258 ? 23.271 -3.317 -23.678 1.00 95.19 258 THR A O 1
ATOM 2099 N N . ILE A 1 259 ? 24.447 -5.215 -23.320 1.00 93.56 259 ILE A N 1
ATOM 2100 C CA . ILE A 1 259 ? 23.984 -5.460 -21.942 1.00 93.56 259 ILE A CA 1
ATOM 2101 C C . ILE A 1 259 ? 24.252 -4.246 -21.051 1.00 93.56 259 ILE A C 1
ATOM 2103 O O . ILE A 1 259 ? 23.322 -3.646 -20.506 1.00 93.56 259 ILE A O 1
ATOM 2107 N N . GLY A 1 260 ? 25.510 -3.799 -21.010 1.00 92.88 260 GLY A N 1
ATOM 2108 C CA . GLY A 1 260 ? 25.909 -2.639 -20.213 1.00 92.88 260 GLY A CA 1
ATOM 2109 C C . GLY A 1 260 ? 25.199 -1.339 -20.613 1.00 92.88 260 GLY A C 1
ATOM 2110 O O . GLY A 1 260 ? 25.044 -0.445 -19.784 1.00 92.88 260 GLY A O 1
ATOM 2111 N N . LEU A 1 261 ? 24.709 -1.231 -21.855 1.00 95.12 261 LEU A N 1
ATOM 2112 C CA . LEU A 1 261 ? 24.058 -0.017 -22.353 1.00 95.12 261 LEU A CA 1
ATOM 2113 C C . LEU A 1 261 ? 22.665 0.181 -21.749 1.00 95.12 261 LEU A C 1
ATOM 2115 O O . LEU A 1 261 ? 22.343 1.271 -21.272 1.00 95.12 261 LEU A O 1
ATOM 2119 N N . TYR A 1 262 ? 21.822 -0.857 -21.752 1.00 92.44 262 TYR A N 1
ATOM 2120 C CA . TYR A 1 262 ? 20.504 -0.745 -21.121 1.00 92.44 262 TYR A CA 1
ATOM 2121 C C . TYR A 1 262 ? 20.601 -0.823 -19.591 1.00 92.44 262 TYR A C 1
ATOM 2123 O O . TYR A 1 262 ? 19.793 -0.191 -18.906 1.00 92.44 262 TYR A O 1
ATOM 2131 N N . GLU A 1 263 ? 21.602 -1.522 -19.046 1.00 91.62 263 GLU A N 1
ATOM 2132 C CA . GLU A 1 263 ? 21.870 -1.542 -17.604 1.00 91.62 263 GLU A CA 1
ATOM 2133 C C . GLU A 1 263 ? 22.359 -0.186 -17.083 1.00 91.62 263 GLU A C 1
ATOM 2135 O O . GLU A 1 263 ? 21.959 0.219 -15.994 1.00 91.62 263 GLU A O 1
ATOM 2140 N N . GLY A 1 264 ? 23.124 0.576 -17.872 1.00 93.56 264 GLY A N 1
ATOM 2141 C CA . GLY A 1 264 ? 23.512 1.949 -17.531 1.00 93.56 264 GLY A CA 1
ATOM 2142 C C . GLY A 1 264 ? 22.303 2.873 -17.341 1.00 93.56 264 GLY A C 1
ATOM 2143 O O . GLY A 1 264 ? 22.220 3.616 -16.361 1.00 93.56 264 GLY A O 1
ATOM 2144 N N . VAL A 1 265 ? 21.294 2.760 -18.214 1.00 92.12 265 VAL A N 1
ATOM 2145 C CA . VAL A 1 265 ? 20.017 3.487 -18.074 1.00 92.12 265 VAL A CA 1
ATOM 2146 C C . VAL A 1 265 ? 19.248 3.035 -16.824 1.00 92.12 265 VAL A C 1
ATOM 2148 O O . VAL A 1 265 ? 18.682 3.863 -16.109 1.00 92.12 265 VAL A O 1
ATOM 2151 N N . VAL A 1 266 ? 19.243 1.731 -16.535 1.00 88.75 266 VAL A N 1
ATOM 2152 C CA . VAL A 1 266 ? 18.630 1.161 -15.324 1.00 88.75 266 VAL A CA 1
ATOM 2153 C C . VAL A 1 266 ? 19.312 1.665 -14.052 1.00 88.75 266 VAL A C 1
ATOM 2155 O O . VAL A 1 266 ? 18.630 2.058 -13.105 1.00 88.75 266 VAL A O 1
ATOM 2158 N N . ALA A 1 267 ? 20.643 1.690 -14.025 1.00 90.56 267 ALA A N 1
ATOM 2159 C CA . ALA A 1 267 ? 21.419 2.162 -12.886 1.00 90.56 267 ALA A CA 1
ATOM 2160 C C . ALA A 1 267 ? 21.073 3.618 -12.547 1.00 90.56 267 ALA A C 1
ATOM 2162 O O . ALA A 1 267 ? 20.853 3.952 -11.380 1.00 90.56 267 ALA A O 1
ATOM 2163 N N . VAL A 1 268 ? 20.935 4.468 -13.568 1.00 91.25 268 VAL A N 1
ATOM 2164 C CA . VAL A 1 268 ? 20.514 5.865 -13.397 1.00 91.25 268 VAL A CA 1
ATOM 2165 C C . VAL A 1 268 ? 19.113 5.944 -12.805 1.00 91.25 268 VAL A C 1
ATOM 2167 O O . VAL A 1 268 ? 18.919 6.671 -11.838 1.00 91.25 268 VAL A O 1
ATOM 2170 N N . ASP A 1 269 ? 18.150 5.170 -13.311 1.00 86.56 269 ASP A N 1
ATOM 2171 C CA . ASP A 1 269 ? 16.783 5.143 -12.773 1.00 86.56 269 ASP A CA 1
ATOM 2172 C C . ASP A 1 269 ? 16.745 4.692 -11.294 1.00 86.56 269 ASP A C 1
ATOM 2174 O O . ASP A 1 269 ? 16.014 5.262 -10.478 1.00 86.56 269 ASP A O 1
ATOM 2178 N N . ILE A 1 270 ? 17.594 3.731 -10.902 1.00 85.81 270 ILE A N 1
ATOM 2179 C CA . ILE A 1 270 ? 17.754 3.306 -9.500 1.00 85.81 270 ILE A CA 1
ATOM 2180 C C . ILE A 1 270 ? 18.270 4.455 -8.634 1.00 85.81 270 ILE A C 1
ATOM 2182 O O . ILE A 1 270 ? 17.693 4.730 -7.578 1.00 85.81 270 ILE A O 1
ATOM 2186 N N . ILE A 1 271 ? 19.353 5.107 -9.061 1.00 87.31 271 ILE A N 1
ATOM 2187 C CA . ILE A 1 271 ? 20.006 6.196 -8.322 1.00 87.31 271 ILE A CA 1
ATOM 2188 C C . ILE A 1 271 ? 19.069 7.400 -8.221 1.00 87.31 271 ILE A C 1
ATOM 2190 O O . ILE A 1 271 ? 18.893 7.963 -7.141 1.00 87.31 271 ILE A O 1
ATOM 2194 N N . PHE A 1 272 ? 18.396 7.745 -9.315 1.00 83.31 272 PHE A N 1
ATOM 2195 C CA . PHE A 1 272 ? 17.487 8.880 -9.404 1.00 83.31 272 PHE A CA 1
ATOM 2196 C C . PHE A 1 272 ? 16.303 8.770 -8.430 1.00 83.31 272 PHE A C 1
ATOM 2198 O O . PHE A 1 272 ? 15.873 9.766 -7.841 1.00 83.31 272 PHE A O 1
ATOM 2205 N N . LYS A 1 273 ? 15.828 7.544 -8.169 1.00 79.19 273 LYS A N 1
ATOM 2206 C CA . LYS A 1 273 ? 14.765 7.253 -7.188 1.00 79.19 273 LYS A CA 1
ATOM 2207 C C . LYS A 1 273 ? 15.220 7.348 -5.725 1.00 79.19 273 LYS A C 1
ATOM 2209 O O . LYS A 1 273 ? 14.375 7.349 -4.824 1.00 79.19 273 LYS A O 1
ATOM 2214 N N . LYS A 1 274 ? 16.524 7.429 -5.435 1.00 77.25 274 LYS A N 1
ATOM 2215 C CA . LYS A 1 274 ? 17.044 7.550 -4.062 1.00 77.25 274 LYS A CA 1
ATOM 2216 C C . LYS A 1 274 ? 17.013 9.007 -3.598 1.00 77.25 274 LYS A C 1
ATOM 2218 O O . LYS A 1 274 ? 17.971 9.749 -3.767 1.00 77.25 274 LYS A O 1
ATOM 2223 N N . LYS A 1 275 ? 15.938 9.389 -2.901 1.00 68.75 275 LYS A N 1
ATOM 2224 C CA . LYS A 1 275 ? 15.766 10.744 -2.330 1.00 68.75 275 LYS A CA 1
ATOM 2225 C C . LYS A 1 275 ? 16.850 11.179 -1.330 1.00 68.75 275 LYS A C 1
ATOM 2227 O O . LYS A 1 275 ? 16.965 12.365 -1.069 1.00 68.75 275 LYS A O 1
ATOM 2232 N N . LYS A 1 276 ? 17.611 10.240 -0.756 1.00 79.06 276 LYS A N 1
ATOM 2233 C CA . LYS A 1 276 ? 18.642 10.519 0.260 1.00 79.06 276 LYS A CA 1
ATOM 2234 C C . LYS A 1 276 ? 20.017 10.868 -0.322 1.00 79.06 276 LYS A C 1
ATOM 2236 O O . LYS A 1 276 ? 20.910 11.214 0.436 1.00 79.06 276 LYS A O 1
ATOM 2241 N N . LEU A 1 277 ? 20.213 10.722 -1.633 1.00 83.38 277 LEU A N 1
ATOM 2242 C CA . LEU A 1 277 ? 21.488 11.030 -2.275 1.00 83.38 277 LEU A CA 1
ATOM 2243 C C . LEU A 1 277 ? 21.452 12.457 -2.815 1.00 83.38 277 LEU A C 1
ATOM 2245 O O . LEU A 1 277 ? 20.825 12.714 -3.840 1.00 83.38 277 LEU A O 1
ATOM 2249 N N . GLU A 1 278 ? 22.155 13.370 -2.151 1.00 85.62 278 GLU A N 1
ATOM 2250 C CA . GLU A 1 278 ? 22.222 14.785 -2.548 1.00 85.62 278 GLU A CA 1
ATOM 2251 C C . GLU A 1 278 ? 22.796 14.963 -3.961 1.00 85.62 278 GLU A C 1
ATOM 2253 O O . GLU A 1 278 ? 22.316 15.776 -4.744 1.00 85.62 278 GLU A O 1
ATOM 2258 N N . GLN A 1 279 ? 23.776 14.135 -4.330 1.00 90.00 279 GLN A N 1
ATOM 2259 C CA . GLN A 1 279 ? 24.463 14.194 -5.625 1.00 90.00 279 GLN A CA 1
ATOM 2260 C C . GLN A 1 279 ? 23.882 13.232 -6.676 1.00 90.00 279 GLN A C 1
ATOM 2262 O O . GLN A 1 279 ? 24.525 12.972 -7.696 1.00 90.00 279 GLN A O 1
ATOM 2267 N N . LYS A 1 280 ? 22.660 12.708 -6.470 1.00 92.12 280 LYS A N 1
ATOM 2268 C CA . LYS A 1 280 ? 22.025 11.729 -7.378 1.00 92.12 280 LYS A CA 1
ATOM 2269 C C . LYS A 1 280 ? 22.016 12.181 -8.843 1.00 92.12 280 LYS A C 1
ATOM 2271 O O . LYS A 1 280 ? 22.255 11.368 -9.731 1.00 92.12 280 LYS A O 1
ATOM 2276 N N . ASN A 1 281 ? 21.800 13.474 -9.094 1.00 92.44 281 ASN A N 1
ATOM 2277 C CA . ASN A 1 281 ? 21.689 14.013 -10.449 1.00 92.44 281 ASN A CA 1
ATOM 2278 C C . ASN A 1 281 ? 23.054 14.108 -11.127 1.00 92.44 281 ASN A C 1
ATOM 2280 O O . ASN A 1 281 ? 23.192 13.728 -12.283 1.00 92.44 281 ASN A O 1
ATOM 2284 N N . ARG A 1 282 ? 24.091 14.524 -10.394 1.00 91.31 282 ARG A N 1
ATOM 2285 C CA . ARG A 1 282 ? 25.465 14.524 -10.908 1.00 91.31 282 ARG A CA 1
ATOM 2286 C C . ARG A 1 282 ? 25.913 13.114 -11.286 1.00 91.31 282 ARG A C 1
ATOM 2288 O O . ARG A 1 282 ? 26.438 12.915 -12.377 1.00 91.31 282 ARG A O 1
ATOM 2295 N N . ILE A 1 283 ? 25.663 12.143 -10.408 1.00 92.56 283 ILE A N 1
ATOM 2296 C CA . ILE A 1 283 ? 25.982 10.733 -10.662 1.00 92.56 283 ILE A CA 1
ATOM 2297 C C . ILE A 1 283 ? 25.202 10.231 -11.886 1.00 92.56 283 ILE A C 1
ATOM 2299 O O . ILE A 1 283 ? 25.787 9.632 -12.786 1.00 92.56 283 ILE A O 1
ATOM 2303 N N . GLY A 1 284 ? 23.902 10.536 -11.956 1.00 94.44 284 GLY A N 1
ATOM 2304 C CA . GLY A 1 284 ? 23.048 10.178 -13.087 1.00 94.44 284 GLY A CA 1
ATOM 2305 C C . GLY A 1 284 ? 23.546 10.742 -14.419 1.00 94.44 284 GLY A C 1
ATOM 2306 O O . GLY A 1 284 ? 23.625 10.002 -15.395 1.00 94.44 284 GLY A O 1
ATOM 2307 N N . LEU A 1 285 ? 23.945 12.018 -14.458 1.00 95.00 285 LEU A N 1
ATOM 2308 C CA . LEU A 1 285 ? 24.491 12.650 -15.662 1.00 95.00 285 LEU A CA 1
ATOM 2309 C C . LEU A 1 285 ? 25.764 11.945 -16.145 1.00 95.00 285 LEU A C 1
ATOM 2311 O O . LEU A 1 285 ? 25.882 11.676 -17.337 1.00 95.00 285 LEU A O 1
ATOM 2315 N N . ILE A 1 286 ? 26.693 11.637 -15.234 1.00 94.12 286 ILE A N 1
ATOM 2316 C CA . ILE A 1 286 ? 27.956 10.964 -15.572 1.00 94.12 286 ILE A CA 1
ATOM 2317 C C . ILE A 1 286 ? 27.680 9.579 -16.159 1.00 94.12 286 ILE A C 1
ATOM 2319 O O . ILE A 1 286 ? 28.212 9.254 -17.214 1.00 94.12 286 ILE A O 1
ATOM 2323 N N . ILE A 1 287 ? 26.819 8.785 -15.517 1.00 96.25 287 ILE A N 1
ATOM 2324 C CA . ILE A 1 287 ? 26.501 7.436 -16.000 1.00 96.25 287 ILE A CA 1
ATOM 2325 C C . ILE A 1 287 ? 25.804 7.500 -17.363 1.00 96.25 287 ILE A C 1
ATOM 2327 O O . ILE A 1 287 ? 26.170 6.740 -18.256 1.00 96.25 287 ILE A O 1
ATOM 2331 N N . LEU A 1 288 ? 24.836 8.405 -17.556 1.00 97.06 288 LEU A N 1
ATOM 2332 C CA . LEU A 1 288 ? 24.158 8.574 -18.847 1.00 97.06 288 LEU A CA 1
ATOM 2333 C C . LEU A 1 288 ? 25.127 8.997 -19.956 1.00 97.06 288 LEU A C 1
ATOM 2335 O O . LEU A 1 288 ? 25.036 8.475 -21.066 1.00 97.06 288 LEU A O 1
ATOM 2339 N N . ASP A 1 289 ? 26.054 9.912 -19.663 1.00 95.88 289 ASP A N 1
ATOM 2340 C CA . ASP A 1 289 ? 27.032 10.376 -20.645 1.00 95.88 289 ASP A CA 1
ATOM 2341 C C . ASP A 1 289 ? 28.026 9.282 -21.033 1.00 95.88 289 ASP A C 1
ATOM 2343 O O . ASP A 1 289 ? 28.201 9.018 -22.222 1.00 95.88 289 ASP A O 1
ATOM 2347 N N . SER A 1 290 ? 28.583 8.576 -20.045 1.00 95.81 290 SER A N 1
ATOM 2348 C CA . SER A 1 290 ? 29.443 7.418 -20.291 1.00 95.81 290 SER A CA 1
ATOM 2349 C C . SER A 1 290 ? 28.701 6.324 -21.059 1.00 95.81 290 SER A C 1
ATOM 2351 O O . SER A 1 290 ? 29.248 5.750 -21.993 1.00 95.81 290 SER A O 1
ATOM 2353 N N . THR A 1 291 ? 27.433 6.059 -20.720 1.00 97.44 291 THR A N 1
ATOM 2354 C CA . THR A 1 291 ? 26.599 5.077 -21.435 1.00 97.44 291 THR A CA 1
ATOM 2355 C C . THR A 1 291 ? 26.454 5.451 -22.908 1.00 97.44 291 THR A C 1
ATOM 2357 O O . THR A 1 291 ? 26.560 4.588 -23.776 1.00 97.44 291 THR A O 1
ATOM 2360 N N . LEU A 1 292 ? 26.231 6.733 -23.208 1.00 97.06 292 LEU A N 1
ATOM 2361 C CA . LEU A 1 292 ? 26.087 7.216 -24.578 1.00 97.06 292 LEU A CA 1
ATOM 2362 C C . LEU A 1 292 ? 27.405 7.149 -25.364 1.00 97.06 292 LEU A C 1
ATOM 2364 O O . LEU A 1 292 ? 27.406 6.777 -26.535 1.00 97.06 292 LEU A O 1
ATOM 2368 N N . GLU A 1 293 ? 28.523 7.488 -24.728 1.00 95.56 293 GLU A N 1
ATOM 2369 C CA . GLU A 1 293 ? 29.852 7.411 -25.337 1.00 95.56 293 GLU A CA 1
ATOM 2370 C C . GLU A 1 293 ? 30.257 5.966 -25.643 1.00 95.56 293 GLU A C 1
ATOM 2372 O O . GLU A 1 293 ? 30.664 5.655 -26.765 1.00 95.56 293 GLU A O 1
ATOM 2377 N N . ILE A 1 294 ? 30.035 5.057 -24.690 1.00 96.56 294 ILE A N 1
ATOM 2378 C CA . ILE A 1 294 ? 30.235 3.618 -24.886 1.00 96.56 294 ILE A CA 1
ATOM 2379 C C . ILE A 1 294 ? 29.309 3.113 -25.996 1.00 96.56 294 ILE A C 1
ATOM 2381 O O . ILE A 1 294 ? 29.766 2.381 -26.865 1.00 96.56 294 ILE A O 1
ATOM 2385 N N . ALA A 1 295 ? 28.047 3.546 -26.045 1.00 97.25 295 ALA A N 1
ATOM 2386 C CA . ALA A 1 295 ? 27.120 3.157 -27.107 1.00 97.25 295 ALA A CA 1
ATOM 2387 C C . ALA A 1 295 ? 27.628 3.527 -28.509 1.00 97.25 295 ALA A C 1
ATOM 2389 O O . ALA A 1 295 ? 27.505 2.725 -29.433 1.00 97.25 295 ALA A O 1
ATOM 2390 N N . PHE A 1 296 ? 28.218 4.714 -28.680 1.00 97.06 296 PHE A N 1
ATOM 2391 C CA . PHE A 1 296 ? 28.836 5.089 -29.952 1.00 97.06 296 PHE A CA 1
ATOM 2392 C C . PHE A 1 296 ? 30.038 4.211 -30.284 1.00 97.06 296 PHE A C 1
ATOM 2394 O O . PHE A 1 296 ? 30.149 3.754 -31.419 1.00 97.06 296 PHE A O 1
ATOM 2401 N N . LYS A 1 297 ? 30.895 3.925 -29.299 1.00 96.06 297 LYS A N 1
ATOM 2402 C CA . LYS A 1 297 ? 32.060 3.052 -29.482 1.00 96.06 297 LYS A CA 1
ATOM 2403 C C . LYS A 1 297 ? 31.630 1.644 -29.893 1.00 96.06 297 LYS A C 1
ATOM 2405 O O . LYS A 1 297 ? 32.075 1.148 -30.920 1.00 96.06 297 LYS A O 1
ATOM 2410 N N . GLU A 1 298 ? 30.726 1.028 -29.134 1.00 96.00 298 GLU A N 1
ATOM 2411 C CA . GLU A 1 298 ? 30.236 -0.326 -29.405 1.00 96.00 298 GLU A CA 1
ATOM 2412 C C . GLU A 1 298 ? 29.510 -0.417 -30.750 1.00 96.00 298 GLU A C 1
ATOM 2414 O O . GLU A 1 298 ? 29.599 -1.438 -31.428 1.00 96.00 298 GLU A O 1
ATOM 2419 N N . PHE A 1 299 ? 28.815 0.646 -31.169 1.00 96.50 299 PHE A N 1
ATOM 2420 C CA . PHE A 1 299 ? 28.184 0.679 -32.483 1.00 96.50 299 PHE A CA 1
ATOM 2421 C C . PHE A 1 299 ? 29.223 0.738 -33.604 1.00 96.50 299 PHE A C 1
ATOM 2423 O O . PHE A 1 299 ? 29.137 -0.031 -34.557 1.00 96.50 299 PHE A O 1
ATOM 2430 N N . LEU A 1 300 ? 30.211 1.631 -33.495 1.00 95.31 300 LEU A N 1
ATOM 2431 C CA . LEU A 1 300 ? 31.255 1.765 -34.510 1.00 95.31 300 LEU A CA 1
ATOM 2432 C C . LEU A 1 300 ? 32.079 0.483 -34.642 1.00 95.31 300 LEU A C 1
ATOM 2434 O O . LEU A 1 300 ? 32.340 0.058 -35.761 1.00 95.31 300 LEU A O 1
ATOM 2438 N N . VAL A 1 301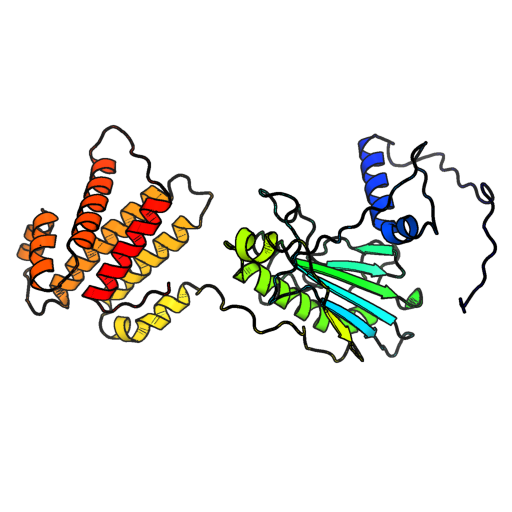 ? 32.427 -0.150 -33.522 1.00 94.12 301 VAL A N 1
ATOM 2439 C CA . VAL A 1 301 ? 33.255 -1.362 -33.505 1.00 94.12 301 VAL A CA 1
ATOM 2440 C C . VAL A 1 301 ? 32.488 -2.599 -33.976 1.00 94.12 301 VAL A C 1
ATOM 2442 O O . VAL A 1 301 ? 33.049 -3.389 -34.727 1.00 94.12 301 VAL A O 1
ATOM 2445 N N . ASN A 1 302 ? 31.226 -2.776 -33.569 1.00 94.06 302 ASN A N 1
ATOM 2446 C CA . ASN A 1 302 ? 30.530 -4.054 -33.773 1.00 94.06 302 ASN A CA 1
ATOM 2447 C C . ASN A 1 302 ? 29.364 -4.010 -34.777 1.00 94.06 302 ASN A C 1
ATOM 2449 O O . ASN A 1 302 ? 29.016 -5.043 -35.341 1.00 94.06 302 ASN A O 1
ATOM 2453 N N . ASP A 1 303 ? 28.743 -2.847 -35.007 1.00 91.88 303 ASP A N 1
ATOM 2454 C CA . ASP A 1 303 ? 27.464 -2.738 -35.735 1.00 91.88 303 ASP A CA 1
ATOM 2455 C C . ASP A 1 303 ? 27.526 -1.845 -36.993 1.00 91.88 303 ASP A C 1
ATOM 2457 O O . ASP A 1 303 ? 26.568 -1.810 -37.768 1.00 91.88 303 ASP A O 1
ATOM 2461 N N . SER A 1 304 ? 28.626 -1.119 -37.217 1.00 90.31 304 SER A N 1
ATOM 2462 C CA . SER A 1 304 ? 28.780 -0.190 -38.350 1.00 90.31 304 SER A CA 1
ATOM 2463 C C . SER A 1 304 ? 29.067 -0.876 -39.691 1.00 90.31 304 SER A C 1
ATOM 2465 O O . SER A 1 304 ? 28.987 -0.230 -40.736 1.00 90.31 304 SER A O 1
ATOM 2467 N N . ASN A 1 305 ? 29.394 -2.174 -39.666 1.00 88.06 305 ASN A N 1
ATOM 2468 C CA . ASN A 1 305 ? 29.929 -2.959 -40.787 1.00 88.06 305 ASN A CA 1
ATOM 2469 C C . ASN A 1 305 ? 31.270 -2.442 -41.347 1.00 88.06 305 ASN A C 1
ATOM 2471 O O . ASN A 1 305 ? 31.679 -2.868 -42.426 1.00 88.06 305 ASN A O 1
ATOM 2475 N N . ILE A 1 306 ? 31.958 -1.547 -40.630 1.00 90.69 306 ILE A N 1
ATOM 2476 C CA . ILE A 1 306 ? 33.309 -1.087 -40.961 1.00 90.69 306 ILE A CA 1
ATOM 2477 C C . ILE A 1 306 ? 34.277 -1.560 -39.881 1.00 90.69 306 ILE A C 1
ATOM 2479 O O . ILE A 1 306 ? 34.035 -1.390 -38.688 1.00 90.69 306 ILE A O 1
ATOM 2483 N N . THR A 1 307 ? 35.407 -2.117 -40.309 1.00 88.94 307 THR A N 1
ATOM 2484 C CA . THR A 1 307 ? 36.481 -2.516 -39.402 1.00 88.94 307 THR A CA 1
ATOM 2485 C C . THR A 1 307 ? 37.324 -1.300 -39.039 1.00 88.94 307 THR A C 1
ATOM 2487 O O . THR A 1 307 ? 38.068 -0.777 -39.868 1.00 88.94 307 THR A O 1
ATOM 2490 N N . TYR A 1 308 ? 37.237 -0.860 -37.786 1.00 91.06 308 TYR A N 1
ATOM 2491 C CA . TYR A 1 308 ? 38.116 0.172 -37.242 1.00 91.06 308 TYR A CA 1
ATOM 2492 C C . TYR A 1 308 ? 39.304 -0.469 -36.519 1.00 91.06 308 TYR A C 1
ATOM 2494 O O . TYR A 1 308 ? 39.129 -1.375 -35.706 1.00 91.06 308 TYR A O 1
ATOM 2502 N N . SER A 1 309 ? 40.518 0.025 -36.775 1.00 91.50 309 SER A N 1
ATOM 2503 C CA . SER A 1 309 ? 41.685 -0.354 -35.970 1.00 91.50 309 SER A CA 1
ATOM 2504 C C . SER A 1 309 ? 41.606 0.269 -34.571 1.00 91.50 309 SER A C 1
ATOM 2506 O O . SER A 1 309 ? 40.985 1.320 -34.390 1.00 91.50 309 SER A O 1
ATOM 2508 N N . GLN A 1 310 ? 42.290 -0.325 -33.590 1.00 90.62 310 GLN A N 1
ATOM 2509 C CA . GLN A 1 310 ? 42.350 0.236 -32.237 1.00 90.62 310 GLN A CA 1
ATOM 2510 C C . GLN A 1 310 ? 42.903 1.671 -32.235 1.00 90.62 310 GLN A C 1
ATOM 2512 O O . GLN A 1 310 ? 42.365 2.531 -31.543 1.00 90.62 310 GLN A O 1
ATOM 2517 N N . GLN A 1 311 ? 43.922 1.954 -33.055 1.00 92.75 311 GLN A N 1
ATOM 2518 C CA . GLN A 1 311 ? 44.478 3.303 -33.185 1.00 92.75 311 GLN A CA 1
ATOM 2519 C C . GLN A 1 311 ? 43.455 4.280 -33.777 1.00 92.75 311 GLN A C 1
ATOM 2521 O O . GLN A 1 311 ? 43.325 5.403 -33.301 1.00 92.75 311 GLN A O 1
ATOM 2526 N N . SER A 1 312 ? 42.694 3.848 -34.786 1.00 90.44 312 SER A N 1
ATOM 2527 C CA . SER A 1 312 ? 41.641 4.666 -35.394 1.00 90.44 312 SER A CA 1
ATOM 2528 C C . SER A 1 312 ? 40.534 4.995 -34.394 1.00 90.44 312 SER A C 1
ATOM 2530 O O . SER A 1 312 ? 40.080 6.136 -34.354 1.00 90.44 312 SER A O 1
ATOM 2532 N N . ILE A 1 313 ? 40.120 4.025 -33.570 1.00 91.81 313 ILE A N 1
ATOM 2533 C CA . ILE A 1 313 ? 39.148 4.256 -32.494 1.00 91.81 313 ILE A CA 1
ATOM 2534 C C . ILE A 1 313 ? 39.711 5.224 -31.456 1.00 91.81 313 ILE A C 1
ATOM 2536 O O . ILE A 1 313 ? 39.023 6.176 -31.099 1.00 91.81 313 ILE A O 1
ATOM 2540 N N . ASN A 1 314 ? 40.952 5.028 -31.007 1.00 91.56 314 ASN A N 1
ATOM 2541 C CA . ASN A 1 314 ? 41.577 5.912 -30.023 1.00 91.56 314 ASN A CA 1
ATOM 2542 C C . ASN A 1 314 ? 41.605 7.360 -30.526 1.00 91.56 314 ASN A C 1
ATOM 2544 O O . ASN A 1 314 ? 41.056 8.233 -29.861 1.00 91.56 314 ASN A O 1
ATOM 2548 N N . ASN A 1 315 ? 42.127 7.587 -31.737 1.00 92.31 315 ASN A N 1
ATOM 2549 C CA . 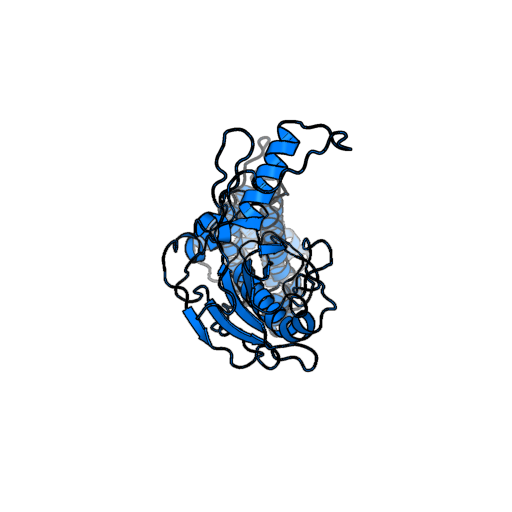ASN A 1 315 ? 42.192 8.916 -32.347 1.00 92.31 315 ASN A CA 1
ATOM 2550 C C . ASN A 1 315 ? 40.794 9.543 -32.502 1.00 92.31 315 ASN A C 1
ATOM 2552 O O . ASN A 1 315 ? 40.612 10.735 -32.277 1.00 92.31 315 ASN A O 1
ATOM 2556 N N . LEU A 1 316 ? 39.782 8.749 -32.872 1.00 93.25 316 LEU A N 1
ATOM 2557 C CA . LEU A 1 316 ? 38.415 9.248 -33.037 1.00 93.25 316 LEU A CA 1
ATOM 2558 C C . LEU A 1 316 ? 37.806 9.714 -31.705 1.00 93.25 316 LEU A C 1
ATOM 2560 O O . LEU A 1 316 ? 37.083 10.709 -31.678 1.00 93.25 316 LEU A O 1
ATOM 2564 N N . PHE A 1 317 ? 38.086 9.002 -30.611 1.00 92.94 317 PHE A N 1
ATOM 2565 C CA . PHE A 1 317 ? 37.541 9.288 -29.281 1.00 92.94 317 PHE A CA 1
ATOM 2566 C C . PHE A 1 317 ? 38.331 10.343 -28.492 1.00 92.94 317 PHE A C 1
ATOM 2568 O O . PHE A 1 317 ? 37.874 10.751 -27.426 1.00 92.94 317 PHE A O 1
ATOM 2575 N N . GLU A 1 318 ? 39.439 10.869 -29.027 1.00 90.25 318 GLU A N 1
ATOM 2576 C CA . GLU A 1 318 ? 40.081 12.082 -28.492 1.00 90.25 318 GLU A CA 1
ATOM 2577 C C . GLU A 1 318 ? 39.146 13.297 -28.575 1.00 90.25 318 GLU A C 1
ATOM 2579 O O . GLU A 1 318 ? 39.169 14.176 -27.711 1.00 90.25 318 GLU A O 1
ATOM 2584 N N . ASN A 1 319 ? 38.280 13.335 -29.596 1.00 88.69 319 ASN A N 1
ATOM 2585 C CA . ASN A 1 319 ? 37.337 14.421 -29.810 1.00 88.69 319 ASN A CA 1
ATOM 2586 C C . ASN A 1 319 ? 35.911 13.915 -30.061 1.00 88.69 319 ASN A C 1
ATOM 2588 O O . ASN A 1 319 ? 35.554 13.443 -31.142 1.00 88.69 319 ASN A O 1
ATOM 2592 N N . ARG A 1 320 ? 35.028 14.153 -29.086 1.00 88.06 320 ARG A N 1
ATOM 2593 C CA . ARG A 1 320 ? 33.597 13.799 -29.143 1.00 88.06 320 ARG A CA 1
ATOM 2594 C C . ARG A 1 320 ? 32.880 14.338 -30.391 1.00 88.06 320 ARG A C 1
ATOM 2596 O O . ARG A 1 320 ? 31.920 13.732 -30.868 1.00 88.06 320 ARG A O 1
ATOM 2603 N N . ILE A 1 321 ? 33.310 15.480 -30.934 1.00 89.00 321 ILE A N 1
ATOM 2604 C CA . ILE A 1 321 ? 32.721 16.040 -32.161 1.00 89.00 321 ILE A CA 1
ATOM 2605 C C . ILE A 1 321 ? 32.967 15.108 -33.348 1.00 89.00 321 ILE A C 1
ATOM 2607 O O . ILE A 1 321 ? 32.063 14.923 -34.168 1.00 89.00 321 ILE A O 1
ATOM 2611 N N . ASP A 1 322 ? 34.152 14.513 -33.430 1.00 92.50 322 ASP A N 1
ATOM 2612 C CA . ASP A 1 322 ? 34.524 13.629 -34.527 1.00 92.50 322 ASP A CA 1
ATOM 2613 C C . ASP A 1 322 ? 33.825 12.275 -34.386 1.00 92.50 322 ASP A C 1
ATOM 2615 O O . ASP A 1 322 ? 33.236 11.813 -35.365 1.00 92.50 322 ASP A O 1
ATOM 2619 N N . VAL A 1 323 ? 33.680 11.747 -33.161 1.00 93.50 323 VAL A N 1
ATOM 2620 C CA . VAL A 1 323 ? 32.780 10.608 -32.872 1.00 93.50 323 VAL A CA 1
ATOM 2621 C C . VAL A 1 323 ? 31.363 10.880 -33.394 1.00 93.50 323 VAL A C 1
ATOM 2623 O O . VAL A 1 323 ? 30.776 10.058 -34.097 1.00 93.50 323 VAL A O 1
ATOM 2626 N N . HIS A 1 324 ? 30.793 12.055 -33.099 1.00 93.19 324 HIS A N 1
ATOM 2627 C CA . HIS A 1 324 ? 29.449 12.402 -33.565 1.00 93.19 324 HIS A CA 1
ATOM 2628 C C . HIS A 1 324 ? 29.361 12.510 -35.093 1.00 93.19 324 HIS A C 1
ATOM 2630 O O . HIS A 1 324 ? 28.348 12.108 -35.666 1.00 93.19 324 HIS A O 1
ATOM 2636 N N . LYS A 1 325 ? 30.371 13.083 -35.763 1.00 92.62 325 LYS A N 1
ATOM 2637 C CA . LYS A 1 325 ? 30.414 13.149 -37.234 1.00 92.62 325 LYS A CA 1
ATOM 2638 C C . LYS A 1 325 ? 30.471 11.751 -37.838 1.00 92.62 325 LYS A C 1
ATOM 2640 O O . LYS A 1 325 ? 29.764 11.500 -38.809 1.00 92.62 325 LYS A O 1
ATOM 2645 N N . GLU A 1 326 ? 31.259 10.863 -37.245 1.00 94.88 326 GLU A N 1
ATOM 2646 C CA . GLU A 1 326 ? 31.420 9.495 -37.719 1.00 94.88 326 GLU A CA 1
ATOM 2647 C C . GLU A 1 326 ? 30.120 8.704 -37.577 1.00 94.88 326 GLU A C 1
ATOM 2649 O O . GLU A 1 326 ? 29.594 8.187 -38.558 1.00 94.88 326 GLU A O 1
ATOM 2654 N N . VAL A 1 327 ? 29.512 8.715 -36.389 1.00 94.44 327 VAL A N 1
ATOM 2655 C CA . VAL A 1 327 ? 28.245 8.016 -36.127 1.00 94.44 327 VAL A CA 1
ATOM 2656 C C . VAL A 1 327 ? 27.105 8.530 -37.023 1.00 94.44 327 VAL A C 1
ATOM 2658 O O . VAL A 1 327 ? 26.271 7.746 -37.482 1.00 94.44 327 VAL A O 1
ATOM 2661 N N . LYS A 1 328 ? 27.071 9.835 -37.337 1.00 93.88 328 LYS A N 1
ATOM 2662 C CA . LYS A 1 328 ? 26.071 10.433 -38.247 1.00 93.88 328 LYS A CA 1
ATOM 2663 C C . LYS A 1 328 ? 26.080 9.845 -39.656 1.00 93.88 328 LYS A C 1
ATOM 2665 O O . LYS A 1 328 ? 25.054 9.939 -40.326 1.00 93.88 328 LYS A O 1
ATOM 2670 N N . LYS A 1 329 ? 27.194 9.261 -40.108 1.00 93.38 329 LYS A N 1
ATOM 2671 C CA . LYS A 1 329 ? 27.277 8.610 -41.424 1.00 93.38 329 LYS A CA 1
ATOM 2672 C C . LYS A 1 329 ? 26.357 7.388 -41.508 1.00 93.38 329 LYS A C 1
ATOM 2674 O O . LYS A 1 329 ? 25.814 7.109 -42.570 1.00 93.38 329 LYS A O 1
ATOM 2679 N N . TYR A 1 330 ? 26.136 6.711 -40.381 1.00 93.06 330 TYR A N 1
ATOM 2680 C CA . TYR A 1 330 ? 25.415 5.437 -40.318 1.00 93.06 330 TYR A CA 1
ATOM 2681 C C . TYR A 1 330 ? 23.975 5.571 -39.826 1.00 93.06 330 TYR A C 1
ATOM 2683 O O . TYR A 1 330 ? 23.116 4.771 -40.196 1.00 93.06 330 TYR A O 1
ATOM 2691 N N . ILE A 1 331 ? 23.687 6.572 -38.985 1.00 91.00 331 ILE A N 1
ATOM 2692 C CA . ILE A 1 331 ? 22.364 6.731 -38.375 1.00 91.00 331 ILE A CA 1
ATOM 2693 C C . ILE A 1 331 ? 21.753 8.116 -38.573 1.00 91.00 331 ILE A C 1
ATOM 2695 O O . ILE A 1 331 ? 22.368 9.161 -38.358 1.00 91.00 331 ILE A O 1
ATOM 2699 N N . LYS A 1 332 ? 20.459 8.118 -38.906 1.00 90.00 332 LYS A N 1
ATOM 2700 C CA . LYS A 1 332 ? 19.653 9.331 -39.064 1.00 90.00 332 LYS A CA 1
ATOM 2701 C C . LYS A 1 332 ? 18.937 9.667 -37.755 1.00 90.00 332 LYS A C 1
ATOM 2703 O O . LYS A 1 332 ? 17.854 9.161 -37.483 1.00 90.00 332 LYS A O 1
ATOM 2708 N N . LEU A 1 333 ? 19.530 10.552 -36.955 1.00 91.81 333 LEU A N 1
ATOM 2709 C CA . LEU A 1 333 ? 18.858 11.181 -35.809 1.00 91.81 333 LEU A CA 1
ATOM 2710 C C . LEU A 1 333 ? 18.409 12.603 -36.150 1.00 91.81 333 LEU A C 1
ATOM 2712 O O . LEU A 1 333 ? 19.007 13.278 -36.991 1.00 91.81 333 LEU A O 1
ATOM 2716 N N . THR A 1 334 ? 17.379 13.093 -35.460 1.00 92.75 334 THR A N 1
ATOM 2717 C CA . THR A 1 334 ? 16.884 14.461 -35.663 1.00 92.75 334 THR A CA 1
ATOM 2718 C C . THR A 1 334 ? 17.919 15.500 -35.223 1.00 92.75 334 THR A C 1
ATOM 2720 O O . THR A 1 334 ? 18.684 15.289 -34.278 1.00 92.75 334 THR A O 1
ATOM 2723 N N . LYS A 1 335 ? 17.915 16.676 -35.871 1.00 91.94 335 LYS A N 1
ATOM 2724 C CA . LYS A 1 335 ? 18.780 17.809 -35.483 1.00 91.94 335 LYS A CA 1
ATOM 2725 C C . LYS A 1 335 ? 18.586 18.183 -34.008 1.00 91.94 335 LYS A C 1
ATOM 2727 O O . LYS A 1 335 ? 19.555 18.483 -33.318 1.00 91.94 335 LYS A O 1
ATOM 2732 N N . THR A 1 336 ? 17.348 18.119 -33.518 1.00 93.75 336 THR A N 1
ATOM 2733 C CA . THR A 1 336 ? 17.001 18.372 -32.114 1.00 93.75 336 THR A CA 1
ATOM 2734 C C . THR A 1 336 ? 17.668 17.372 -31.172 1.00 93.75 336 THR A C 1
ATOM 2736 O O . THR A 1 336 ? 18.209 17.781 -30.148 1.00 93.75 336 THR A O 1
ATOM 2739 N N . LEU A 1 337 ? 17.689 16.082 -31.524 1.00 94.31 337 LEU A N 1
ATOM 2740 C CA . LEU A 1 337 ? 18.324 15.058 -30.696 1.00 94.31 337 LEU A CA 1
ATOM 2741 C C . LEU A 1 337 ? 19.844 15.264 -30.625 1.00 94.31 337 LEU A C 1
ATOM 2743 O O . LEU A 1 337 ? 20.404 15.263 -29.533 1.00 94.31 337 LEU A O 1
ATOM 2747 N N . TRP A 1 338 ? 20.498 15.565 -31.753 1.00 94.88 338 TRP A N 1
ATOM 2748 C CA . TRP A 1 338 ? 21.928 15.905 -31.773 1.00 94.88 338 TRP A CA 1
ATOM 2749 C C . TRP A 1 338 ? 22.268 17.155 -30.958 1.00 94.88 338 TRP A C 1
ATOM 2751 O O . TRP A 1 338 ? 23.280 17.169 -30.260 1.00 94.88 338 TRP A O 1
ATOM 2761 N N . LYS A 1 339 ? 21.420 18.191 -31.008 1.00 95.19 339 LYS A N 1
ATOM 2762 C CA . LYS A 1 339 ? 21.584 19.386 -30.166 1.00 95.19 339 LYS A CA 1
ATOM 2763 C C . LYS A 1 339 ? 21.523 19.034 -28.679 1.00 95.19 339 LYS A C 1
ATOM 2765 O O . LYS A 1 339 ? 22.351 19.524 -27.919 1.00 95.19 339 LYS A O 1
ATOM 2770 N N . LYS A 1 340 ? 20.593 18.162 -28.269 1.00 96.31 340 LYS A N 1
ATOM 2771 C CA . LYS A 1 340 ? 20.498 17.700 -26.876 1.00 96.31 340 LYS A CA 1
ATOM 2772 C C . LYS A 1 340 ? 21.719 16.887 -26.447 1.00 96.31 340 LYS A C 1
ATOM 2774 O O . LYS A 1 340 ? 22.250 17.139 -25.374 1.00 96.31 340 LYS A O 1
ATOM 2779 N N . ILE A 1 341 ? 22.202 15.976 -27.293 1.00 95.62 341 ILE A N 1
ATOM 2780 C CA . ILE A 1 341 ? 23.431 15.207 -27.029 1.00 95.62 341 ILE A CA 1
ATOM 2781 C C . ILE A 1 341 ? 24.614 16.157 -26.784 1.00 95.62 341 ILE A C 1
ATOM 2783 O O . ILE A 1 341 ? 25.307 16.036 -25.778 1.00 95.62 341 ILE A O 1
ATOM 2787 N N . ALA A 1 342 ? 24.804 17.151 -27.658 1.00 93.75 342 ALA A N 1
ATOM 2788 C CA . ALA A 1 342 ? 25.871 18.139 -27.504 1.00 93.75 342 ALA A CA 1
ATOM 2789 C C . ALA A 1 342 ? 25.704 19.003 -26.240 1.00 93.75 342 ALA A C 1
ATOM 2791 O O . ALA A 1 342 ? 26.687 19.303 -25.564 1.00 93.75 342 ALA A O 1
ATOM 2792 N N . TYR A 1 343 ? 24.467 19.383 -25.904 1.00 94.75 343 TYR A N 1
ATOM 2793 C CA . TYR A 1 343 ? 24.158 20.138 -24.691 1.00 94.75 343 TYR A CA 1
ATOM 2794 C C . TYR A 1 343 ? 24.551 19.372 -23.419 1.00 94.75 343 TYR A C 1
ATOM 2796 O O . TYR A 1 343 ? 25.258 19.926 -22.580 1.00 94.75 343 TYR A O 1
ATOM 2804 N N . TYR A 1 344 ? 24.147 18.104 -23.287 1.00 94.81 344 TYR A N 1
ATOM 2805 C CA . TYR A 1 344 ? 24.447 17.310 -22.090 1.00 94.81 344 TYR A CA 1
ATOM 2806 C C . TYR A 1 344 ? 25.925 16.928 -21.979 1.00 94.81 344 TYR A C 1
ATOM 2808 O O . TYR A 1 344 ? 26.463 16.937 -20.873 1.00 94.81 344 TYR A O 1
ATOM 2816 N N . TYR A 1 345 ? 26.606 16.701 -23.106 1.00 92.94 345 TYR A N 1
ATOM 2817 C CA . TYR A 1 345 ? 28.062 16.551 -23.123 1.00 92.94 345 TYR A CA 1
ATOM 2818 C C . TYR A 1 345 ? 28.759 17.812 -22.589 1.00 92.94 345 TYR A C 1
ATOM 2820 O O . TYR A 1 345 ? 29.580 17.732 -21.676 1.00 92.94 345 TYR A O 1
ATOM 2828 N N . LYS A 1 346 ? 28.372 19.001 -23.079 1.00 91.25 346 LYS A N 1
ATOM 2829 C CA . LYS A 1 346 ? 28.910 20.275 -22.578 1.00 91.25 346 LYS A CA 1
ATOM 2830 C C . LYS A 1 346 ? 28.628 20.462 -21.087 1.00 91.25 346 LYS A C 1
ATOM 2832 O O . LYS A 1 346 ? 29.530 20.849 -20.354 1.00 91.25 346 LYS A O 1
ATOM 2837 N N . LEU A 1 347 ? 27.414 20.142 -20.636 1.00 91.06 347 LEU A N 1
ATOM 2838 C CA . LEU A 1 347 ? 27.040 20.212 -19.223 1.00 91.06 347 LEU A CA 1
ATOM 2839 C C . LEU A 1 347 ? 27.931 19.309 -18.355 1.00 91.06 347 LEU A C 1
ATOM 2841 O O . LEU A 1 347 ? 28.385 19.736 -17.297 1.00 91.06 347 LEU A O 1
ATOM 2845 N N . ARG A 1 348 ? 28.229 18.085 -18.810 1.00 90.44 348 ARG A N 1
ATOM 2846 C CA . ARG A 1 348 ? 29.156 17.171 -18.126 1.00 90.44 348 ARG A CA 1
ATOM 2847 C C . ARG A 1 348 ? 30.583 17.720 -18.104 1.00 90.44 348 ARG A C 1
ATOM 2849 O O . ARG A 1 348 ? 31.222 17.660 -17.059 1.00 90.44 348 ARG A O 1
ATOM 2856 N N . CYS A 1 349 ? 31.084 18.266 -19.212 1.00 88.25 349 CYS A N 1
ATOM 2857 C CA . CYS A 1 349 ? 32.413 18.887 -19.263 1.00 88.25 349 CYS A CA 1
ATOM 2858 C C . CYS A 1 349 ? 32.512 20.104 -18.336 1.00 88.25 349 CYS A C 1
ATOM 2860 O O . CYS A 1 349 ? 33.507 20.271 -17.632 1.00 88.25 349 CYS A O 1
ATOM 2862 N N . ASP A 1 350 ? 31.460 20.920 -18.278 1.00 88.31 350 ASP A N 1
ATOM 2863 C CA . ASP A 1 350 ? 31.400 22.087 -17.404 1.00 88.31 350 ASP A CA 1
ATOM 2864 C C . ASP A 1 350 ? 31.513 21.694 -15.919 1.00 88.31 350 ASP A C 1
ATOM 2866 O O . ASP A 1 350 ? 32.156 22.412 -15.160 1.00 88.31 350 ASP A O 1
ATOM 2870 N N . LEU A 1 351 ? 30.985 20.532 -15.509 1.00 84.44 351 LEU A N 1
ATOM 2871 C CA . LEU A 1 351 ? 31.160 20.019 -14.142 1.00 84.44 351 LEU A CA 1
ATOM 2872 C C . LEU A 1 351 ? 32.604 19.646 -13.780 1.00 84.44 351 LEU A C 1
ATOM 2874 O O . LEU A 1 351 ? 32.917 19.536 -12.595 1.00 84.44 351 LEU A O 1
ATOM 2878 N N . ILE A 1 352 ? 33.440 19.343 -14.773 1.00 80.69 352 ILE A N 1
ATOM 2879 C CA . ILE A 1 352 ? 34.815 18.871 -14.565 1.00 80.69 352 ILE A CA 1
ATOM 2880 C C . ILE A 1 352 ? 35.792 20.038 -14.664 1.00 80.69 352 ILE A C 1
ATOM 2882 O O . ILE A 1 352 ? 36.726 20.130 -13.875 1.00 80.69 352 ILE A O 1
ATOM 2886 N N . HIS A 1 353 ? 35.577 20.925 -15.634 1.00 81.75 353 HIS A N 1
ATOM 2887 C CA . HIS A 1 353 ? 36.565 21.933 -16.012 1.00 81.75 353 HIS A CA 1
ATOM 2888 C C . HIS A 1 353 ? 36.272 23.332 -15.460 1.00 81.75 353 HIS A C 1
ATOM 2890 O O . HIS A 1 353 ? 37.142 24.199 -15.529 1.00 81.75 353 HIS A O 1
ATOM 2896 N N . ARG A 1 354 ? 35.076 23.593 -14.911 1.00 81.75 354 ARG A N 1
ATOM 2897 C CA . ARG A 1 354 ? 34.756 24.903 -14.321 1.00 81.75 354 ARG A CA 1
ATOM 2898 C C . ARG A 1 354 ? 34.949 24.910 -12.809 1.00 81.75 354 ARG A C 1
ATOM 2900 O O . ARG A 1 354 ? 34.662 23.937 -12.125 1.00 81.75 354 ARG A O 1
ATOM 2907 N N . ARG A 1 355 ? 35.366 26.071 -12.286 1.00 65.19 355 ARG A N 1
ATOM 2908 C CA . ARG A 1 355 ? 35.522 26.319 -10.840 1.00 65.19 355 ARG A CA 1
ATOM 2909 C C . ARG A 1 355 ? 34.196 26.305 -10.071 1.00 65.19 355 ARG A C 1
ATOM 2911 O O . ARG A 1 355 ? 34.192 25.997 -8.887 1.00 65.19 355 ARG A O 1
ATOM 2918 N N . ALA A 1 356 ? 33.086 26.659 -10.721 1.00 66.94 356 ALA A N 1
ATOM 2919 C CA . ALA A 1 356 ? 31.765 26.678 -10.100 1.00 66.94 356 ALA A CA 1
ATOM 2920 C C . ALA A 1 356 ? 31.019 25.360 -10.354 1.00 66.94 356 ALA A C 1
ATOM 2922 O O . ALA A 1 356 ? 30.851 24.952 -11.505 1.00 66.94 356 ALA A O 1
ATOM 2923 N N . THR A 1 357 ? 30.519 24.728 -9.290 1.00 66.44 357 THR A N 1
ATOM 2924 C CA . THR A 1 357 ? 29.680 23.527 -9.387 1.00 66.44 357 THR A CA 1
ATOM 2925 C C . THR A 1 357 ? 28.305 23.900 -9.943 1.00 66.44 357 THR A C 1
ATOM 2927 O O . THR A 1 357 ? 27.473 24.466 -9.236 1.00 66.44 357 THR A O 1
ATOM 2930 N N . GLY A 1 358 ? 28.049 23.592 -11.216 1.00 71.75 358 GLY A N 1
ATOM 2931 C CA . GLY A 1 358 ? 26.724 23.762 -11.814 1.00 71.75 358 GLY A CA 1
ATOM 2932 C C . GLY A 1 358 ? 25.701 22.803 -11.195 1.00 71.75 358 GLY A C 1
ATOM 2933 O O . GLY A 1 358 ? 25.948 21.601 -11.103 1.00 71.75 358 GLY A O 1
ATOM 2934 N N . GLY A 1 359 ? 24.543 23.321 -10.777 1.00 80.88 359 GLY A N 1
ATOM 2935 C CA . GLY A 1 359 ? 23.432 22.493 -10.306 1.00 80.88 359 GLY A CA 1
ATOM 2936 C C . GLY A 1 359 ? 22.775 21.725 -11.457 1.00 80.88 359 GLY A C 1
ATOM 2937 O O . GLY A 1 359 ? 22.563 22.283 -12.532 1.00 80.88 359 GLY A O 1
ATOM 2938 N N . ILE A 1 360 ? 22.430 20.454 -11.228 1.00 90.06 360 ILE A N 1
ATOM 2939 C CA . ILE A 1 360 ? 21.682 19.633 -12.191 1.00 90.06 360 ILE A CA 1
ATOM 2940 C C . ILE A 1 360 ? 20.313 19.311 -11.614 1.00 90.06 360 ILE A C 1
ATOM 2942 O O . ILE A 1 360 ? 20.193 18.729 -10.534 1.00 90.06 360 ILE A O 1
ATOM 2946 N N . THR A 1 361 ? 19.282 19.682 -12.358 1.00 90.00 361 THR A N 1
ATOM 2947 C CA . THR A 1 361 ? 17.881 19.491 -11.983 1.00 90.00 361 THR A CA 1
ATOM 2948 C C . THR A 1 361 ? 17.387 18.084 -12.308 1.00 90.00 361 THR A C 1
ATOM 2950 O O . THR A 1 361 ? 17.883 17.426 -13.224 1.00 90.00 361 THR A O 1
ATOM 2953 N N . ASP A 1 362 ? 16.347 17.645 -11.597 1.00 87.25 362 ASP A N 1
ATOM 2954 C CA . ASP A 1 362 ? 15.681 16.362 -11.853 1.00 87.25 362 ASP A CA 1
ATOM 2955 C C . ASP A 1 362 ? 15.156 16.280 -13.303 1.00 87.25 362 ASP A C 1
ATOM 2957 O O . ASP A 1 362 ? 15.349 15.275 -13.985 1.00 87.25 362 ASP A O 1
ATOM 2961 N N . HIS A 1 363 ? 14.605 17.385 -13.819 1.00 89.56 363 HIS A N 1
ATOM 2962 C CA . HIS A 1 363 ? 14.119 17.485 -15.197 1.00 89.56 363 HIS A CA 1
ATOM 2963 C C . HIS A 1 363 ? 15.226 17.264 -16.245 1.00 89.56 363 HIS A C 1
ATOM 2965 O O . HIS A 1 363 ? 14.990 16.619 -17.265 1.00 89.56 363 HIS A O 1
ATOM 2971 N N . GLN A 1 364 ? 16.443 17.768 -16.009 1.00 92.88 364 GLN A N 1
ATOM 2972 C CA . GLN A 1 364 ? 17.576 17.548 -16.919 1.00 92.88 364 GLN A CA 1
ATOM 2973 C C . GLN A 1 364 ? 17.976 16.069 -16.989 1.00 92.88 364 GLN A C 1
ATOM 2975 O O . GLN A 1 364 ? 18.317 15.582 -18.064 1.00 92.88 364 GLN A O 1
ATOM 2980 N N . ILE A 1 365 ? 17.899 15.336 -15.874 1.00 94.69 365 ILE A N 1
ATOM 2981 C CA . ILE A 1 365 ? 18.191 13.896 -15.858 1.00 94.69 365 ILE A CA 1
ATOM 2982 C C . ILE A 1 365 ? 17.105 13.105 -16.577 1.00 94.69 365 ILE A C 1
ATOM 2984 O O . ILE A 1 365 ? 17.417 12.233 -17.386 1.00 94.69 365 ILE A O 1
ATOM 2988 N N . GLU A 1 366 ? 15.836 13.431 -16.346 1.00 92.31 366 GLU A N 1
ATOM 2989 C CA . GLU A 1 366 ? 14.723 12.790 -17.047 1.00 92.31 366 GLU A CA 1
ATOM 2990 C C . GLU A 1 366 ? 14.783 13.023 -18.561 1.00 92.31 366 GLU A C 1
ATOM 2992 O O . GLU A 1 366 ? 14.580 12.091 -19.345 1.00 92.31 366 GLU A O 1
ATOM 2997 N N . ASP A 1 367 ? 15.083 14.253 -18.987 1.00 94.69 367 ASP A N 1
ATOM 2998 C CA . ASP A 1 367 ? 15.230 14.584 -20.402 1.00 94.69 367 ASP A CA 1
ATOM 2999 C C . ASP A 1 367 ? 16.458 13.903 -21.021 1.00 94.69 367 ASP A C 1
ATOM 3001 O O . ASP A 1 367 ? 16.338 13.307 -22.095 1.00 94.69 367 ASP A O 1
ATOM 3005 N N . TYR A 1 368 ? 17.611 13.893 -20.341 1.00 96.69 368 TYR A N 1
ATOM 3006 C CA . TYR A 1 368 ? 18.790 13.209 -20.874 1.00 96.69 368 TYR A CA 1
ATOM 3007 C C . TYR A 1 368 ? 18.591 11.693 -20.951 1.00 96.69 368 TYR A C 1
ATOM 3009 O O . TYR A 1 368 ? 18.955 11.068 -21.945 1.00 96.69 368 TYR A O 1
ATOM 3017 N N . MET A 1 369 ? 17.920 11.093 -19.968 1.00 94.62 369 MET A N 1
ATOM 3018 C CA . MET A 1 369 ? 17.573 9.675 -20.001 1.00 94.62 369 MET A CA 1
ATOM 3019 C C . MET A 1 369 ? 16.687 9.337 -21.211 1.00 94.62 369 MET A C 1
ATOM 3021 O O . MET A 1 369 ? 16.913 8.320 -21.866 1.00 94.62 369 MET A O 1
ATOM 3025 N N . LYS A 1 370 ? 15.718 10.196 -21.566 1.00 94.81 370 LYS A N 1
ATOM 3026 C CA . LYS A 1 370 ? 14.915 10.036 -22.796 1.00 94.81 370 LYS A CA 1
ATOM 3027 C C . LYS A 1 370 ? 15.780 10.126 -24.054 1.00 94.81 370 LYS A C 1
ATOM 3029 O O . LYS A 1 370 ? 15.590 9.337 -24.978 1.00 94.81 370 LYS A O 1
ATOM 3034 N N . VAL A 1 371 ? 16.737 11.056 -24.087 1.00 96.62 371 VAL A N 1
ATOM 3035 C CA . VAL A 1 371 ? 17.695 11.202 -25.196 1.00 96.62 371 VAL A CA 1
ATOM 3036 C C . VAL A 1 371 ? 18.528 9.931 -25.365 1.00 96.62 371 VAL A C 1
ATOM 3038 O O . VAL A 1 371 ? 18.550 9.378 -26.463 1.00 96.62 371 VAL A O 1
ATOM 3041 N N . VAL A 1 372 ? 19.150 9.431 -24.293 1.00 96.94 372 VAL A N 1
ATOM 3042 C CA . VAL A 1 372 ? 19.988 8.221 -24.327 1.00 96.94 372 VAL A CA 1
ATOM 3043 C C . VAL A 1 372 ? 19.174 7.003 -24.754 1.00 96.94 372 VAL A C 1
ATOM 3045 O O . VAL A 1 372 ? 19.563 6.330 -25.706 1.00 96.94 372 VAL A O 1
ATOM 3048 N N . LYS A 1 373 ? 17.998 6.766 -24.150 1.00 95.56 373 LYS A N 1
ATOM 3049 C CA . LYS A 1 373 ? 17.083 5.688 -24.571 1.00 95.56 373 LYS A CA 1
ATOM 3050 C C . LYS A 1 373 ? 16.783 5.766 -26.067 1.00 95.56 373 LYS A C 1
ATOM 3052 O O . LYS A 1 373 ? 16.880 4.762 -26.767 1.00 95.56 373 LYS A O 1
ATOM 3057 N N . LYS A 1 374 ? 16.497 6.969 -26.582 1.00 95.56 374 LYS A N 1
ATOM 3058 C CA . LYS A 1 374 ? 16.184 7.148 -28.001 1.00 95.56 374 LYS A CA 1
ATOM 3059 C C . LYS A 1 374 ? 17.374 6.861 -28.913 1.00 95.56 374 LYS A C 1
ATOM 3061 O O . LYS A 1 374 ? 17.186 6.324 -30.002 1.00 95.56 374 LYS A O 1
ATOM 3066 N N . VAL A 1 375 ? 18.590 7.211 -28.502 1.00 96.31 375 VAL A N 1
ATOM 3067 C CA . VAL A 1 375 ? 19.803 6.875 -29.261 1.00 96.31 375 VAL A CA 1
ATOM 3068 C C . VAL A 1 375 ? 20.027 5.361 -29.267 1.00 96.31 375 VAL A C 1
ATOM 3070 O O . VAL A 1 375 ? 20.221 4.787 -30.336 1.00 96.31 375 VAL A O 1
ATOM 3073 N N . LEU A 1 376 ? 19.905 4.705 -28.112 1.00 96.44 376 LEU A N 1
ATOM 3074 C CA . LEU A 1 376 ? 20.058 3.254 -27.968 1.00 96.44 376 LEU A CA 1
ATOM 3075 C C . LEU A 1 376 ? 19.019 2.459 -28.780 1.00 96.44 376 LEU A C 1
ATOM 3077 O O . LEU A 1 376 ? 19.369 1.472 -29.429 1.00 96.44 376 LEU A O 1
ATOM 3081 N N . GLU A 1 377 ? 17.765 2.918 -28.819 1.00 95.31 377 GLU A N 1
ATOM 3082 C CA . GLU A 1 377 ? 16.723 2.385 -29.711 1.00 95.31 377 GLU A CA 1
ATOM 3083 C C . GLU A 1 377 ? 17.137 2.461 -31.185 1.00 95.31 377 GLU A C 1
ATOM 3085 O O . GLU A 1 377 ? 16.899 1.532 -31.955 1.00 95.31 377 GLU A O 1
ATOM 3090 N N . ASN A 1 378 ? 17.746 3.572 -31.606 1.00 94.38 378 ASN A N 1
ATOM 3091 C CA . ASN A 1 378 ? 18.118 3.766 -33.004 1.00 94.38 378 ASN A CA 1
ATOM 3092 C C . ASN A 1 378 ? 19.323 2.911 -33.406 1.00 94.38 378 ASN A C 1
ATOM 3094 O O . ASN A 1 378 ? 19.246 2.253 -34.448 1.00 94.38 378 ASN A O 1
ATOM 3098 N N . LEU A 1 379 ? 20.373 2.902 -32.575 1.00 94.62 379 LEU A N 1
ATOM 3099 C CA . LEU A 1 379 ? 21.625 2.175 -32.807 1.00 94.62 379 LEU A CA 1
ATOM 3100 C C . LEU A 1 379 ? 21.426 0.656 -32.736 1.00 94.62 379 LEU A C 1
ATOM 3102 O O . LEU A 1 379 ? 21.778 -0.059 -33.666 1.00 94.62 379 LEU A O 1
ATOM 3106 N N . PHE A 1 380 ? 20.802 0.166 -31.662 1.00 95.12 380 PHE A N 1
ATOM 3107 C CA . PHE A 1 380 ? 20.819 -1.260 -31.313 1.00 95.12 380 PHE A CA 1
ATOM 3108 C C . PHE A 1 380 ? 19.438 -1.925 -31.328 1.00 95.12 380 PHE A C 1
ATOM 3110 O O . PHE A 1 380 ? 19.333 -3.123 -31.078 1.00 95.12 380 PHE A O 1
ATOM 3117 N N . LYS A 1 381 ? 18.367 -1.166 -31.608 1.00 94.12 381 LYS A N 1
ATOM 3118 C CA . LYS A 1 381 ? 16.963 -1.621 -31.500 1.00 94.12 381 LYS A CA 1
ATOM 3119 C C . LYS A 1 381 ? 16.570 -2.073 -30.089 1.00 94.12 381 LYS A C 1
ATOM 3121 O O . LYS A 1 381 ? 15.600 -2.815 -29.932 1.00 94.12 381 LYS A O 1
ATOM 3126 N N . LEU A 1 382 ? 17.303 -1.601 -29.077 1.00 93.38 382 LEU A N 1
ATOM 3127 C CA . LEU A 1 382 ? 16.990 -1.844 -27.672 1.00 93.38 382 LEU A CA 1
ATOM 3128 C C . LEU A 1 382 ? 15.605 -1.296 -27.335 1.00 93.38 382 LEU A C 1
ATOM 3130 O O . LEU A 1 382 ? 15.200 -0.246 -27.828 1.00 93.38 382 LEU A O 1
ATOM 3134 N N . LYS A 1 383 ? 14.879 -2.021 -26.491 1.00 91.06 383 LYS A N 1
ATOM 3135 C CA . LYS A 1 383 ? 13.521 -1.693 -26.067 1.00 91.06 383 LYS A CA 1
ATOM 3136 C C . LYS A 1 383 ? 13.542 -1.175 -24.641 1.00 91.06 383 LYS A C 1
ATOM 3138 O O . LYS A 1 383 ? 14.027 -1.850 -23.732 1.00 91.06 383 LYS A O 1
ATOM 3143 N N . PHE A 1 384 ? 12.934 -0.013 -24.445 1.00 86.06 384 PHE A N 1
ATOM 3144 C CA . PHE A 1 384 ? 12.693 0.577 -23.136 1.00 86.06 384 PHE A CA 1
ATOM 3145 C C . PHE A 1 384 ? 11.184 0.721 -22.931 1.00 86.06 384 PHE A C 1
ATOM 3147 O O . PHE A 1 384 ? 10.459 1.060 -23.864 1.00 86.06 384 PHE A O 1
ATOM 3154 N N . GLN A 1 385 ? 10.689 0.434 -21.726 1.00 70.94 385 GLN A N 1
ATOM 3155 C CA . GLN A 1 385 ? 9.298 0.749 -21.389 1.00 70.94 385 GLN A CA 1
ATOM 3156 C C . GLN A 1 385 ? 9.179 2.245 -21.068 1.00 70.94 385 GLN A C 1
ATOM 3158 O O . GLN A 1 385 ? 10.079 2.817 -20.439 1.00 70.94 385 GLN A O 1
ATOM 3163 N N . ASN A 1 386 ? 8.088 2.853 -21.542 1.00 50.53 386 ASN A N 1
ATOM 3164 C CA . ASN A 1 386 ? 7.718 4.239 -21.246 1.00 50.53 386 ASN A CA 1
ATOM 3165 C C . ASN A 1 386 ? 7.238 4.403 -19.807 1.00 50.53 386 ASN A C 1
ATOM 3167 O O . ASN A 1 386 ? 6.463 3.531 -19.345 1.00 50.53 386 ASN A O 1
#

pLDDT: mean 89.57, std 9.95, range [32.5, 98.31]

Mean predicted aligned error: 11.84 Å

Foldseek 3Di:
DPPDDDDDDDPPNDDDDDPDDPDDDDPVVLVVVLVLCLAQQLVCQVVVVDWDDDPNDTRHHDDDDAAWQQPQFGWAWEWEWADDPPDDIKTKIKTKHFGAAPDPVQGQPLQADEWEAEQSGTQDTRDQDVQQADPPPFLHPDDSLQSRIYMYMYIYDDPLQAQHDPVSNHGNSPRPSNVLQRQQSSNLSRVSSQQSNQCPPVCVPRTNVGRDDDHHYDYDHHSSPDNDNPRDDRDDHDDDPVVLCVQCVVLCVVQVLCPLLVVLLVVLVVLLPPPPDPCSQVVLLVSLLVSLLSLLLSLVCPPQPDHDDPVRSVVQVVDVVSSVVVSVVRFDDDPVLVVLNVVSVVVNVCCVPPPDHDDDDSVNSVVSSVSSVVVSCGRRVRDDDD

Solvent-accessible surface area (backbone atoms only — not comparable to full-atom values): 22081 Å² total; per-residue (Å²): 128,78,96,67,88,76,79,86,78,64,86,83,75,76,82,86,85,82,92,77,70,98,60,82,93,41,72,67,55,50,51,51,50,48,55,47,52,21,41,30,40,16,55,41,35,65,69,64,81,42,87,53,68,62,87,93,43,76,60,61,52,44,82,85,89,49,59,20,28,25,89,85,58,46,23,37,35,38,39,37,31,39,81,51,95,92,40,72,67,29,39,36,40,35,43,39,33,39,40,43,63,79,36,96,91,41,44,31,74,79,69,25,34,37,31,36,24,48,70,63,32,47,27,34,76,40,44,64,46,63,82,60,23,31,29,81,97,55,38,27,64,91,47,80,51,38,30,36,23,36,32,42,39,38,38,41,63,56,79,88,52,47,41,48,40,96,83,52,60,38,65,29,77,82,30,67,63,38,55,44,36,36,68,34,50,23,48,42,45,19,51,44,18,48,48,35,42,51,42,52,92,45,40,70,80,62,31,56,73,22,68,64,76,70,70,46,78,42,85,39,84,41,40,61,77,47,81,78,66,87,68,64,89,70,74,75,65,73,79,54,78,68,51,49,52,63,68,30,40,78,52,32,76,76,38,62,83,50,48,63,45,59,46,33,56,49,51,31,57,58,42,62,68,40,86,87,47,89,57,27,47,62,54,32,50,52,43,51,50,52,32,48,54,50,49,53,50,54,36,48,65,74,66,61,89,46,92,68,52,74,66,56,49,52,64,36,65,76,38,68,68,53,43,53,56,56,52,52,77,81,47,93,72,56,72,69,56,54,52,50,54,54,49,54,52,50,54,56,49,42,59,72,75,43,94,61,84,73,85,68,52,73,66,58,48,57,52,48,50,52,51,47,52,53,48,44,31,69,76,70,64,52,65,78,89,131

Sequence (386 aa):
MPYYEVNPIDEDSTIIQLQRLRLTITDENLSILKNHLQSTYAKFLKSKLLTIKLGLENLKSLTFENWSYPPDFLPHRYHGRIITPDFNPVEVEVIAGLSRPISKLNPAGGEYGVYFYCNDRLISRALKSYTVGFTTGLAGKPHDTISLVKVFVFLKGESQSMPWNSSKSEVDTKHPVFLAFRSWLVKVVKDYASLSRRLSGDWPQKVFKYSEGKIKSVKIDDFRTEKKSYLPPLPKSKPRYSDLGDLNKKIAEKKPWTIGLYEGVVAVDIIFKKKKLEQKNRIGLIILDSTLEIAFKEFLVNDSNITYSQQSINNLFENRIDVHKEVKKYIKLTKTLWKKIAYYYKLRCDLIHRRATGGITDHQIEDYMKVVKKVLENLFKLKFQN

Nearest PDB structures (foldseek):
  4nqf-assembly1_A  TM=4.322E-01  e=1.576E-02  Agrobacterium fabrum str. C58
  3rqe-assembly1_C  TM=2.373E-01  e=3.665E+00  Homo sapiens

Secondary structure (DSSP, 8-state):
--S---PPPPTTSS----S--SS---HHHHHHHHHHHHHHTHHHHHHTS---EETTEEPPP-----B---TTS--EEEEEEEEETTEEEEEEEEEEEEBPPS-SSSTTTT--EEEEEETTEEEEEEE-SGGGT-STTTT-SS-GGGTTEEEEEEEES-GGGS-B-TTSSSB-TTSHHHHHHHHHHHHHHHHHHHHHHHTTT-HIIIIIT-----PEEEEES-TTT-----PPPPPPPPPPHHHHHHHHHHHHHH-GGGHHHHHHHHHHHHHHT-TT-TTHHHHHHHHHHHHHHHHHHHHHHHTSSS---HHHHHHHHT-HHHHHHHHHTT----HHHHHHHHHHHHHHHHHHH-SS-----HHHHHHHHHHHHHHHHHHH------

Radius of gyration: 30.37 Å; Cα contacts (8 Å, |Δi|>4): 546; chains: 1; bounding box: 81×52×88 Å